Protein AF-0000000078876343 (afdb_homodimer)

Radius of gyration: 28.79 Å; Cα contacts (8 Å, |Δi|>4): 1450; chains: 2; bounding box: 61×88×73 Å

Structure (mmCIF, N/CA/C/O backbone):
data_AF-0000000078876343-model_v1
#
loop_
_entity.id
_entity.type
_entity.pdbx_description
1 polymer 'Acetylserotonin O-methyltransferase'
#
loop_
_atom_site.group_PDB
_atom_site.id
_atom_site.type_symbol
_atom_site.label_atom_id
_atom_site.label_alt_id
_atom_site.label_comp_id
_atom_site.label_asym_id
_atom_site.label_entity_id
_atom_site.label_seq_id
_atom_site.pdbx_PDB_ins_code
_atom_site.Cartn_x
_atom_site.Cartn_y
_atom_site.Cartn_z
_atom_site.occupancy
_atom_site.B_iso_or_equiv
_atom_site.auth_seq_id
_atom_site.auth_comp_id
_atom_site.auth_asym_id
_atom_site.auth_atom_id
_atom_site.pdbx_PDB_model_num
ATOM 1 N N . MET A 1 1 ? -30.656 -16.844 -43.656 1 28.83 1 MET A N 1
ATOM 2 C CA . MET A 1 1 ? -30.844 -16.453 -42.25 1 28.83 1 MET A CA 1
ATOM 3 C C . MET A 1 1 ? -29.562 -16.719 -41.438 1 28.83 1 MET A C 1
ATOM 5 O O . MET A 1 1 ? -29.266 -17.859 -41.125 1 28.83 1 MET A O 1
ATOM 9 N N . ASP A 1 2 ? -28.422 -16.031 -41.688 1 30.17 2 ASP A N 1
ATOM 10 C CA . ASP A 1 2 ? -26.984 -16.172 -41.438 1 30.17 2 ASP A CA 1
ATOM 11 C C . ASP A 1 2 ? -26.703 -16.047 -39.938 1 30.17 2 ASP A C 1
ATOM 13 O O . ASP A 1 2 ? -26.891 -14.977 -39.344 1 30.17 2 ASP A O 1
ATOM 17 N N . GLY A 1 3 ? -27.219 -17.047 -39.031 1 28.7 3 GLY A N 1
ATOM 18 C CA . GLY A 1 3 ? -27.141 -17.094 -37.562 1 28.7 3 GLY A CA 1
ATOM 19 C C . GLY A 1 3 ? -25.766 -16.812 -37.031 1 28.7 3 GLY A C 1
ATOM 20 O O . GLY A 1 3 ? -24.906 -17.703 -37.031 1 28.7 3 GLY A O 1
ATOM 21 N N . THR A 1 4 ? -25.25 -15.664 -37.281 1 34 4 THR A N 1
ATOM 22 C CA . THR A 1 4 ? -23.969 -15.203 -36.75 1 34 4 THR A CA 1
ATOM 23 C C . THR A 1 4 ? -23.891 -15.43 -35.219 1 34 4 THR A C 1
ATOM 25 O O . THR A 1 4 ? -24.562 -14.734 -34.469 1 34 4 THR A O 1
ATOM 28 N N . SER A 1 5 ? -23.938 -16.75 -34.75 1 33.38 5 SER A N 1
ATOM 29 C CA . SER A 1 5 ? -23.766 -17.125 -33.344 1 33.38 5 SER A CA 1
ATOM 30 C C . SER A 1 5 ? -22.625 -16.359 -32.719 1 33.38 5 SER A C 1
ATOM 32 O O . SER A 1 5 ? -21.484 -16.422 -33.188 1 33.38 5 SER A O 1
ATOM 34 N N . ILE A 1 6 ? -22.859 -15.18 -32.312 1 34.69 6 ILE A N 1
ATOM 35 C CA . ILE A 1 6 ? -21.938 -14.43 -31.453 1 34.69 6 ILE A CA 1
ATOM 36 C C . ILE A 1 6 ? -21.375 -15.344 -30.359 1 34.69 6 ILE A C 1
ATOM 38 O O . ILE A 1 6 ? -22.125 -15.828 -29.516 1 34.69 6 ILE A O 1
ATOM 42 N N . GLN A 1 7 ? -20.453 -16.297 -30.672 1 35.09 7 GLN A N 1
ATOM 43 C CA . GLN A 1 7 ? -19.719 -16.984 -29.625 1 35.09 7 GLN A CA 1
ATOM 44 C C . GLN A 1 7 ? -19.453 -16.062 -28.438 1 35.09 7 GLN A C 1
ATOM 46 O O . GLN A 1 7 ? -18.766 -15.055 -28.562 1 35.09 7 GLN A O 1
ATOM 51 N N . GLU A 1 8 ? -20.422 -15.773 -27.641 1 39.31 8 GLU A N 1
ATOM 52 C CA . GLU A 1 8 ? -20.25 -15.094 -26.359 1 39.31 8 GLU A CA 1
ATOM 53 C C . GLU A 1 8 ? -18.969 -15.547 -25.672 1 39.31 8 GLU A C 1
ATOM 55 O O . GLU A 1 8 ? -18.859 -16.703 -25.25 1 39.31 8 GLU A O 1
ATOM 60 N N . THR A 1 9 ? -17.734 -15.352 -26.188 1 38.19 9 THR A N 1
ATOM 61 C CA . THR A 1 9 ? -16.422 -15.586 -25.578 1 38.19 9 THR A CA 1
ATOM 62 C C . THR A 1 9 ? -16.484 -15.383 -24.062 1 38.19 9 THR A C 1
ATOM 64 O O . THR A 1 9 ? -16.781 -14.281 -23.594 1 38.19 9 THR A O 1
ATOM 67 N N . LYS A 1 10 ? -17.094 -16.188 -23.328 1 52.31 10 LYS A N 1
ATOM 68 C CA . LYS A 1 10 ? -17.203 -16.219 -21.875 1 52.31 10 LYS A CA 1
ATOM 69 C C . LYS A 1 10 ? -15.93 -15.703 -21.219 1 52.31 10 LYS A C 1
ATOM 71 O O . LYS A 1 10 ? -14.898 -16.391 -21.219 1 52.31 10 LYS A O 1
ATOM 76 N N . GLN A 1 11 ? -15.734 -14.461 -20.984 1 72.88 11 GLN A N 1
ATOM 77 C CA . GLN A 1 11 ? -14.617 -13.742 -20.391 1 72.88 11 GLN A CA 1
ATOM 78 C C . GLN A 1 11 ? -14.234 -14.336 -19.047 1 72.88 11 GLN A C 1
ATOM 80 O O . GLN A 1 11 ? -15.086 -14.531 -18.188 1 72.88 11 GLN A O 1
ATOM 85 N N . HIS A 1 12 ? -13.086 -15.023 -18.844 1 83.31 12 HIS A N 1
ATOM 86 C CA . HIS A 1 12 ? -12.539 -15.57 -17.609 1 83.31 12 HIS A CA 1
ATOM 87 C C . HIS A 1 12 ? -12.461 -14.508 -16.516 1 83.31 12 HIS A C 1
ATOM 89 O O . HIS A 1 12 ? -12.312 -13.32 -16.812 1 83.31 12 HIS A O 1
ATOM 95 N N . PRO A 1 13 ? -12.797 -14.969 -15.305 1 87.38 13 PRO A N 1
ATOM 96 C CA . PRO A 1 13 ? -12.641 -14.008 -14.211 1 87.38 13 PRO A CA 1
ATOM 97 C C . PRO A 1 13 ? -11.25 -13.383 -14.172 1 87.38 13 PRO A C 1
ATOM 99 O O . PRO A 1 13 ? -10.25 -14.062 -14.43 1 87.38 13 PRO A O 1
ATOM 102 N N . GLN A 1 14 ? -11.258 -12.102 -13.984 1 92.25 14 GLN A N 1
ATOM 103 C CA . GLN A 1 14 ? -10 -11.359 -13.945 1 92.25 14 GLN A CA 1
ATOM 104 C C . GLN A 1 14 ? -9.977 -10.391 -12.773 1 92.25 14 GLN A C 1
ATOM 106 O O . GLN A 1 14 ? -10.883 -9.562 -12.625 1 92.25 14 GLN A O 1
ATOM 111 N N . LEU A 1 15 ? -8.961 -10.539 -11.922 1 95.94 15 LEU A N 1
ATOM 112 C CA . LEU A 1 15 ? -8.773 -9.547 -10.875 1 95.94 15 LEU A CA 1
ATOM 113 C C . LEU A 1 15 ? -8.492 -8.172 -11.469 1 95.94 15 LEU A C 1
ATOM 115 O O . LEU A 1 15 ? -7.656 -8.039 -12.367 1 95.94 15 LEU A O 1
ATOM 119 N N . PRO A 1 16 ? -9.18 -7.133 -10.977 1 96.19 16 PRO A N 1
ATOM 120 C CA . PRO A 1 16 ? -8.875 -5.797 -11.5 1 96.19 16 PRO A CA 1
ATOM 121 C C . PRO A 1 16 ? -7.445 -5.363 -11.195 1 96.19 16 PRO A C 1
ATOM 123 O O . PRO A 1 16 ? -6.98 -5.496 -10.055 1 96.19 16 PRO A O 1
ATOM 126 N N . LYS A 1 17 ? -6.809 -4.836 -12.211 1 95.25 17 LYS A N 1
ATOM 127 C CA . LYS A 1 17 ? -5.406 -4.43 -12.117 1 95.25 17 LYS A CA 1
ATOM 128 C C . LYS A 1 17 ? -5.203 -3.406 -11.008 1 95.25 17 LYS A C 1
ATOM 130 O O . LYS A 1 17 ? -4.266 -3.523 -10.211 1 95.25 17 LYS A O 1
ATOM 135 N N . GLU A 1 18 ? -6.051 -2.385 -10.945 1 94.88 18 GLU A N 1
ATOM 136 C CA . GLU A 1 18 ? -5.934 -1.318 -9.953 1 94.88 18 GLU A CA 1
ATOM 137 C C . GLU A 1 18 ? -6.078 -1.862 -8.539 1 94.88 18 GLU A C 1
ATOM 139 O O . GLU A 1 18 ? -5.375 -1.425 -7.621 1 94.88 18 GLU A O 1
ATOM 144 N N . PHE A 1 19 ? -7.004 -2.822 -8.398 1 97.75 19 PHE A N 1
ATOM 145 C CA . PHE A 1 19 ? -7.168 -3.455 -7.094 1 97.75 19 PHE A CA 1
ATOM 146 C C . PHE A 1 19 ? -5.883 -4.16 -6.668 1 97.75 19 PHE A C 1
ATOM 148 O O . PHE A 1 19 ? -5.426 -3.998 -5.535 1 97.75 19 PHE A O 1
ATOM 155 N N . VAL A 1 20 ? -5.258 -4.906 -7.551 1 98.25 20 VAL A N 1
ATOM 156 C CA . VAL A 1 20 ? -4.078 -5.699 -7.238 1 98.25 20 VAL A CA 1
ATOM 157 C C . VAL A 1 20 ? -2.9 -4.773 -6.93 1 98.25 20 VAL A C 1
ATOM 159 O O . VAL A 1 20 ? -2.262 -4.898 -5.883 1 98.25 20 VAL A O 1
ATOM 162 N N . GLU A 1 21 ? -2.678 -3.797 -7.75 1 97.56 21 GLU A N 1
ATOM 163 C CA . GLU A 1 21 ? -1.469 -2.98 -7.684 1 97.56 21 GLU A CA 1
ATOM 164 C C . GLU A 1 21 ? -1.576 -1.925 -6.586 1 97.56 21 GLU A C 1
ATOM 166 O O . GLU A 1 21 ? -0.602 -1.652 -5.883 1 97.56 21 GLU A O 1
ATOM 171 N N . ARG A 1 22 ? -2.754 -1.357 -6.375 1 96.62 22 ARG A N 1
ATOM 172 C CA . ARG A 1 22 ? -2.869 -0.172 -5.531 1 96.62 22 ARG A CA 1
ATOM 173 C C . ARG A 1 22 ? -3.383 -0.535 -4.145 1 96.62 22 ARG A C 1
ATOM 175 O O . ARG A 1 22 ? -3.119 0.178 -3.172 1 96.62 22 ARG A O 1
ATOM 182 N N . VAL A 1 23 ? -4.172 -1.578 -4.07 1 98.5 23 VAL A N 1
ATOM 183 C CA . VAL A 1 23 ? -4.785 -1.906 -2.789 1 98.5 23 VAL A CA 1
ATOM 184 C C . VAL A 1 23 ? -4.117 -3.145 -2.197 1 98.5 23 VAL A C 1
ATOM 186 O O . VAL A 1 23 ? -3.406 -3.055 -1.193 1 98.5 23 VAL A O 1
ATOM 189 N N . PHE A 1 24 ? -4.141 -4.238 -2.906 1 98.75 24 PHE A N 1
ATOM 190 C CA . PHE A 1 24 ? -3.656 -5.496 -2.352 1 98.75 24 PHE A CA 1
ATOM 191 C C . PHE A 1 24 ? -2.146 -5.457 -2.15 1 98.75 24 PHE A C 1
ATOM 193 O O . PHE A 1 24 ? -1.647 -5.809 -1.078 1 98.75 24 PHE A O 1
ATOM 200 N N . LEU A 1 25 ? -1.401 -4.988 -3.139 1 98.38 25 LEU A N 1
ATOM 201 C CA . LEU A 1 25 ? 0.055 -4.969 -3.055 1 98.38 25 LEU A CA 1
ATOM 202 C C . LEU A 1 25 ? 0.556 -3.596 -2.627 1 98.38 25 LEU A C 1
ATOM 204 O O . LEU A 1 25 ? 1.76 -3.33 -2.66 1 98.38 25 LEU A O 1
ATOM 208 N N . GLY A 1 26 ? -0.357 -2.701 -2.197 1 98.31 26 GLY A N 1
ATOM 209 C CA . GLY A 1 26 ? 0.041 -1.364 -1.787 1 98.31 26 GLY A CA 1
ATOM 210 C C . GLY A 1 26 ? 1.12 -1.363 -0.721 1 98.31 26 GLY A C 1
ATOM 211 O O . GLY A 1 26 ? 2.037 -0.541 -0.759 1 98.31 26 GLY A O 1
ATOM 212 N N . PHE A 1 27 ? 1.052 -2.309 0.211 1 97.75 27 PHE A N 1
ATOM 213 C CA . PHE A 1 27 ? 2.018 -2.379 1.302 1 97.75 27 PHE A CA 1
ATOM 214 C C . PHE A 1 27 ? 3.424 -2.617 0.765 1 97.75 27 PHE A C 1
ATOM 216 O O . PHE A 1 27 ? 4.402 -2.119 1.327 1 97.75 27 PHE A O 1
ATOM 223 N N . ALA A 1 28 ? 3.555 -3.383 -0.277 1 97.25 28 ALA A N 1
ATOM 224 C CA . ALA A 1 28 ? 4.859 -3.686 -0.856 1 97.25 28 ALA A CA 1
ATOM 225 C C . ALA A 1 28 ? 5.465 -2.453 -1.522 1 97.25 28 ALA A C 1
ATOM 227 O O . ALA A 1 28 ? 6.68 -2.254 -1.488 1 97.25 28 ALA A O 1
ATOM 228 N N . SER A 1 29 ? 4.633 -1.617 -2.172 1 98.38 29 SER A N 1
ATOM 229 C CA . SER A 1 29 ? 5.102 -0.365 -2.754 1 98.38 29 SER A CA 1
ATOM 230 C C . SER A 1 29 ? 5.703 0.548 -1.688 1 98.38 29 SER A C 1
ATOM 232 O O . SER A 1 29 ? 6.766 1.139 -1.895 1 98.38 29 SER A O 1
ATOM 234 N N . THR A 1 30 ? 4.996 0.619 -0.59 1 98.62 30 THR A N 1
ATOM 235 C CA . THR A 1 30 ? 5.48 1.452 0.505 1 98.62 30 THR A CA 1
ATOM 236 C C . THR A 1 30 ? 6.797 0.913 1.054 1 98.62 30 THR A C 1
ATOM 238 O O . THR A 1 30 ? 7.719 1.681 1.336 1 98.62 30 THR A O 1
ATOM 241 N N . GLN A 1 31 ? 6.906 -0.402 1.185 1 97.12 31 GLN A N 1
ATOM 242 C CA . GLN A 1 31 ? 8.125 -1.005 1.708 1 97.12 31 GLN A CA 1
ATOM 243 C C . GLN A 1 31 ? 9.305 -0.765 0.769 1 97.12 31 GLN A C 1
ATOM 245 O O . GLN A 1 31 ? 10.438 -0.584 1.219 1 97.12 31 GLN A O 1
ATOM 250 N N . ALA A 1 32 ? 9.055 -0.784 -0.523 1 97.5 32 ALA A N 1
ATOM 251 C CA . ALA A 1 32 ? 10.109 -0.467 -1.484 1 97.5 32 ALA A CA 1
ATOM 252 C C . ALA A 1 32 ? 10.633 0.953 -1.277 1 97.5 32 ALA A C 1
ATOM 254 O O . ALA A 1 32 ? 11.844 1.183 -1.286 1 97.5 32 ALA A O 1
ATOM 255 N N . LEU A 1 33 ? 9.719 1.883 -1.087 1 98.81 33 LEU A N 1
ATOM 256 C CA . LEU A 1 33 ? 10.094 3.266 -0.813 1 98.81 33 LEU A CA 1
ATOM 257 C C . LEU A 1 33 ? 10.922 3.363 0.464 1 98.81 33 LEU A C 1
ATOM 259 O O . LEU A 1 33 ? 11.969 4.012 0.482 1 98.81 33 LEU A O 1
ATOM 263 N N . PHE A 1 34 ? 10.422 2.709 1.55 1 98.56 34 PHE A N 1
ATOM 264 C CA . PHE A 1 34 ? 11.109 2.756 2.836 1 98.56 34 PHE A CA 1
ATOM 265 C C . PHE A 1 34 ? 12.516 2.189 2.719 1 98.56 34 PHE A C 1
ATOM 267 O O . PHE A 1 34 ? 13.477 2.795 3.201 1 98.56 34 PHE A O 1
ATOM 274 N N . ALA A 1 35 ? 12.664 1.068 2.041 1 96.44 35 ALA A N 1
ATOM 275 C CA . ALA A 1 35 ? 13.977 0.445 1.861 1 96.44 35 ALA A CA 1
ATOM 276 C C . ALA A 1 35 ? 14.906 1.354 1.07 1 96.44 35 ALA A C 1
ATOM 278 O O . ALA A 1 35 ? 16.078 1.502 1.419 1 96.44 35 ALA A O 1
ATOM 279 N N . ALA A 1 36 ? 14.43 1.958 0.012 1 98 36 ALA A N 1
ATOM 280 C CA . ALA A 1 36 ? 15.227 2.844 -0.829 1 98 36 ALA A CA 1
ATOM 281 C C . ALA A 1 36 ? 15.742 4.039 -0.033 1 98 36 ALA A C 1
ATOM 283 O O . ALA A 1 36 ? 16.906 4.438 -0.175 1 98 36 ALA A O 1
ATOM 284 N N . CYS A 1 37 ? 14.859 4.621 0.75 1 98.31 37 CYS A N 1
ATOM 285 C CA . CYS A 1 37 ? 15.25 5.754 1.575 1 98.31 37 CYS A CA 1
ATOM 286 C C . CYS A 1 37 ? 16.281 5.332 2.627 1 98.31 37 CYS A C 1
ATOM 288 O O . CYS A 1 37 ? 17.25 6.039 2.863 1 98.31 37 CYS A O 1
ATOM 290 N N . LYS A 1 38 ? 16.016 4.211 3.258 1 96.69 38 LYS A N 1
ATOM 291 C CA . LYS A 1 38 ? 16.938 3.705 4.277 1 96.69 38 LYS A CA 1
ATOM 292 C C . LYS A 1 38 ? 18.312 3.436 3.689 1 96.69 38 LYS A C 1
ATOM 294 O O . LYS A 1 38 ? 19.328 3.701 4.336 1 96.69 38 LYS A O 1
ATOM 299 N N . LEU A 1 39 ? 18.375 2.949 2.486 1 94.81 39 LEU A N 1
ATOM 300 C CA . LEU A 1 39 ? 19.625 2.623 1.819 1 94.81 39 LEU A CA 1
ATOM 301 C C . LEU A 1 39 ? 20.234 3.857 1.153 1 94.81 39 LEU A C 1
ATOM 303 O O . LEU A 1 39 ? 21.312 3.787 0.564 1 94.81 39 LEU A O 1
ATOM 307 N N . LYS A 1 40 ? 19.516 4.977 1.102 1 96.44 40 LYS A N 1
ATOM 308 C CA . LYS A 1 40 ? 19.953 6.254 0.549 1 96.44 40 LYS A CA 1
ATOM 309 C C . LYS A 1 40 ? 20.156 6.16 -0.96 1 96.44 40 LYS A C 1
ATOM 311 O O . LYS A 1 40 ? 21.125 6.703 -1.496 1 96.44 40 LYS A O 1
ATOM 316 N N . ILE A 1 41 ? 19.25 5.422 -1.567 1 97.44 41 ILE A N 1
ATOM 317 C CA . ILE A 1 41 ? 19.328 5.23 -3.012 1 97.44 41 ILE A CA 1
ATOM 318 C C . ILE A 1 41 ? 19.172 6.574 -3.719 1 97.44 41 ILE A C 1
ATOM 320 O O . ILE A 1 41 ? 19.969 6.922 -4.59 1 97.44 41 ILE A O 1
ATOM 324 N N . PHE A 1 42 ? 18.203 7.391 -3.359 1 98.62 42 PHE A N 1
ATOM 325 C CA . PHE A 1 42 ? 17.906 8.656 -4.027 1 98.62 42 PHE A CA 1
ATOM 326 C C . PHE A 1 42 ? 19.031 9.656 -3.811 1 98.62 42 PHE A C 1
ATOM 328 O O . PHE A 1 42 ? 19.375 10.422 -4.715 1 98.62 42 PHE A O 1
ATOM 335 N N . ASP A 1 43 ? 19.625 9.633 -2.607 1 98 43 ASP A N 1
ATOM 336 C CA . ASP A 1 43 ? 20.781 10.492 -2.332 1 98 43 ASP A CA 1
ATOM 337 C C . ASP A 1 43 ? 21.938 10.164 -3.256 1 98 43 ASP A C 1
ATOM 339 O O . ASP A 1 43 ? 22.578 11.062 -3.809 1 98 43 ASP A O 1
ATOM 343 N N . SER A 1 44 ? 22.172 8.875 -3.395 1 97.06 44 SER A N 1
ATOM 344 C CA . SER A 1 44 ? 23.297 8.414 -4.207 1 97.06 44 SER A CA 1
ATOM 345 C C . SER A 1 44 ? 23.094 8.766 -5.68 1 97.06 44 SER A C 1
ATOM 347 O O . SER A 1 44 ? 24.047 9.141 -6.371 1 97.06 44 SER A O 1
ATOM 349 N N . LEU A 1 45 ? 21.891 8.695 -6.148 1 98 45 LEU A N 1
ATOM 350 C CA . LEU A 1 45 ? 21.594 8.93 -7.555 1 98 45 LEU A CA 1
ATOM 351 C C . LEU A 1 45 ? 21.453 10.422 -7.84 1 98 45 LEU A C 1
ATOM 353 O O . LEU A 1 45 ? 21.453 10.844 -9 1 98 45 LEU A O 1
ATOM 357 N N . HIS A 1 46 ? 21.203 11.242 -6.785 1 97.31 46 HIS A N 1
ATOM 358 C CA . HIS A 1 46 ? 21.141 12.695 -6.926 1 97.31 46 HIS A CA 1
ATOM 359 C C . HIS A 1 46 ? 22.453 13.25 -7.469 1 97.31 46 HIS A C 1
ATOM 361 O O . HIS A 1 46 ? 22.453 14.25 -8.188 1 97.31 46 HIS A O 1
ATOM 367 N N . GLU A 1 47 ? 23.547 12.664 -7.113 1 92.75 47 GLU A N 1
ATOM 368 C CA . GLU A 1 47 ? 24.859 13.102 -7.551 1 92.75 47 GLU A CA 1
ATOM 369 C C . GLU A 1 47 ? 25.062 12.859 -9.047 1 92.75 47 GLU A C 1
ATOM 371 O O . GLU A 1 47 ? 25.484 13.766 -9.773 1 92.75 47 GLU A O 1
ATOM 376 N N . GLN A 1 48 ? 24.75 11.703 -9.438 1 94.94 48 GLN A N 1
ATOM 377 C CA . GLN A 1 48 ? 24.828 11.312 -10.844 1 94.94 48 GLN A CA 1
ATOM 378 C C . GLN A 1 48 ? 24.094 10.008 -11.102 1 94.94 48 GLN A C 1
ATOM 380 O O . GLN A 1 48 ? 23.984 9.156 -10.211 1 94.94 48 GLN A O 1
ATOM 385 N N . PRO A 1 49 ? 23.516 9.93 -12.297 1 97.19 49 PRO A N 1
ATOM 386 C CA . PRO A 1 49 ? 23 8.609 -12.672 1 97.19 49 PRO A CA 1
ATOM 387 C C . PRO A 1 49 ? 24.047 7.5 -12.508 1 97.19 49 PRO A C 1
ATOM 389 O O . PRO A 1 49 ? 25.25 7.758 -12.602 1 97.19 49 PRO A O 1
ATOM 392 N N . ASN A 1 50 ? 23.594 6.285 -12.219 1 97.69 50 ASN A N 1
ATOM 393 C CA . ASN A 1 50 ? 24.516 5.176 -11.992 1 97.69 50 ASN A CA 1
ATOM 394 C C . ASN A 1 50 ? 23.891 3.84 -12.383 1 97.69 50 ASN A C 1
ATOM 396 O O . ASN A 1 50 ? 22.656 3.734 -12.5 1 97.69 50 ASN A O 1
ATOM 400 N N . SER A 1 51 ? 24.766 2.893 -12.695 1 97.38 51 SER A N 1
ATOM 401 C CA . SER A 1 51 ? 24.312 1.519 -12.883 1 97.38 51 SER A CA 1
ATOM 402 C C . SER A 1 51 ? 24.078 0.83 -11.547 1 97.38 51 SER A C 1
ATOM 404 O O . SER A 1 51 ? 24.469 1.341 -10.5 1 97.38 51 SER A O 1
ATOM 406 N N . ALA A 1 52 ? 23.391 -0.291 -11.594 1 95.5 52 ALA A N 1
ATOM 407 C CA . ALA A 1 52 ? 23.203 -1.061 -10.367 1 95.5 52 ALA A CA 1
ATOM 408 C C . ALA A 1 52 ? 24.547 -1.426 -9.75 1 95.5 52 ALA A C 1
ATOM 410 O O . ALA A 1 52 ? 24.734 -1.306 -8.539 1 95.5 52 ALA A O 1
ATOM 411 N N . SER A 1 53 ? 25.484 -1.885 -10.547 1 94.44 53 SER A N 1
ATOM 412 C CA . SER A 1 53 ? 26.797 -2.25 -10.062 1 94.44 53 SER A CA 1
ATOM 413 C C . SER A 1 53 ? 27.531 -1.039 -9.492 1 94.44 53 SER A C 1
ATOM 415 O O . SER A 1 53 ? 28.219 -1.143 -8.477 1 94.44 53 SER A O 1
ATOM 417 N N . GLY A 1 54 ? 27.453 0.088 -10.219 1 94.31 54 GLY A N 1
ATOM 418 C CA . GLY A 1 54 ? 28.047 1.31 -9.711 1 94.31 54 GLY A CA 1
ATOM 419 C C . GLY A 1 54 ? 27.469 1.757 -8.383 1 94.31 54 GLY A C 1
ATOM 420 O O . GLY A 1 54 ? 28.219 2.182 -7.492 1 94.31 54 GLY A O 1
ATOM 421 N N . LEU A 1 55 ? 26.172 1.697 -8.227 1 94.5 55 LEU A N 1
ATOM 422 C CA . LEU A 1 55 ? 25.5 2.055 -6.984 1 94.5 55 LEU A CA 1
ATOM 423 C C . LEU A 1 55 ? 25.938 1.124 -5.852 1 94.5 55 LEU A C 1
ATOM 425 O O . LEU A 1 55 ? 26.094 1.562 -4.711 1 94.5 55 LEU A O 1
ATOM 429 N N . ARG A 1 56 ? 25.984 -0.145 -6.191 1 92.5 56 ARG A N 1
ATOM 430 C CA . ARG A 1 56 ? 26.422 -1.119 -5.195 1 92.5 56 ARG A CA 1
ATOM 431 C C . ARG A 1 56 ? 27.781 -0.73 -4.609 1 92.5 56 ARG A C 1
ATOM 433 O O . ARG A 1 56 ? 27.984 -0.823 -3.396 1 92.5 56 ARG A O 1
ATOM 440 N N . GLU A 1 57 ? 28.703 -0.368 -5.379 1 90.88 57 GLU A N 1
ATOM 441 C CA . GLU A 1 57 ? 30.031 0.024 -4.941 1 90.88 57 GLU A CA 1
ATOM 442 C C . GLU A 1 57 ? 29.984 1.26 -4.047 1 90.88 57 GLU A C 1
ATOM 444 O O . GLU A 1 57 ? 30.719 1.354 -3.066 1 90.88 57 GLU A O 1
ATOM 449 N N . LYS A 1 58 ? 29.125 2.129 -4.383 1 90 58 LYS A N 1
ATOM 450 C CA . LYS A 1 58 ? 29 3.381 -3.645 1 90 58 LYS A CA 1
ATOM 451 C C . LYS A 1 58 ? 28.359 3.148 -2.277 1 90 58 LYS A C 1
ATOM 453 O O . LYS A 1 58 ? 28.75 3.773 -1.29 1 90 58 LYS A O 1
ATOM 458 N N . LEU A 1 59 ? 27.188 2.375 -2.123 1 84.94 59 LEU A N 1
ATOM 459 C CA . LEU A 1 59 ? 26.438 2.141 -0.901 1 84.94 59 LEU A CA 1
ATOM 460 C C . LEU A 1 59 ? 27.156 1.162 0.015 1 84.94 59 LEU A C 1
ATOM 462 O O . LEU A 1 59 ? 26.938 1.154 1.227 1 84.94 59 LEU A O 1
ATOM 466 N N . SER A 1 60 ? 27.922 0.385 -0.3 1 74.19 60 SER A N 1
ATOM 467 C CA . SER A 1 60 ? 28.734 -0.593 0.414 1 74.19 60 SER A CA 1
ATOM 468 C C . SER A 1 60 ? 28.797 -1.921 -0.335 1 74.19 60 SER A C 1
ATOM 470 O O . SER A 1 60 ? 27.859 -2.262 -1.07 1 74.19 60 SER A O 1
ATOM 472 N N . THR A 1 61 ? 29.844 -2.588 -0.134 1 62.41 61 THR A N 1
ATOM 473 C CA . THR A 1 61 ? 30.281 -3.773 -0.868 1 62.41 61 THR A CA 1
ATOM 474 C C . THR A 1 61 ? 29.406 -4.977 -0.507 1 62.41 61 THR A C 1
ATOM 476 O O . THR A 1 61 ? 29.344 -5.953 -1.256 1 62.41 61 THR A O 1
ATOM 479 N N . ASP A 1 62 ? 28.562 -4.867 0.471 1 70.56 62 ASP A N 1
ATOM 480 C CA . ASP A 1 62 ? 27.891 -6.098 0.887 1 70.56 62 ASP A CA 1
ATOM 481 C C . ASP A 1 62 ? 26.516 -6.211 0.255 1 70.56 62 ASP A C 1
ATOM 483 O O . ASP A 1 62 ? 25.828 -7.227 0.421 1 70.56 62 ASP A O 1
ATOM 487 N N . THR A 1 63 ? 26.297 -5.336 -0.655 1 76.69 63 THR A N 1
ATOM 488 C CA . THR A 1 63 ? 24.984 -5.402 -1.266 1 76.69 63 THR A CA 1
ATOM 489 C C . THR A 1 63 ? 24.969 -6.402 -2.418 1 76.69 63 THR A C 1
ATOM 491 O O . THR A 1 63 ? 25.875 -6.426 -3.238 1 76.69 63 THR A O 1
ATOM 494 N N . HIS A 1 64 ? 24.031 -7.27 -2.334 1 83.94 64 HIS A N 1
ATOM 495 C CA . HIS A 1 64 ? 23.859 -8.211 -3.434 1 83.94 64 HIS A CA 1
ATOM 496 C C . HIS A 1 64 ? 23.328 -7.516 -4.68 1 83.94 64 HIS A C 1
ATOM 498 O O . HIS A 1 64 ? 22.312 -6.812 -4.617 1 83.94 64 HIS A O 1
ATOM 504 N N . LEU A 1 65 ? 24.016 -7.75 -5.727 1 89.12 65 LEU A N 1
ATOM 505 C CA . LEU A 1 65 ? 23.703 -7.043 -6.961 1 89.12 65 LEU A CA 1
ATOM 506 C C . LEU A 1 65 ? 22.281 -7.359 -7.43 1 89.12 65 LEU A C 1
ATOM 508 O O . LEU A 1 65 ? 21.562 -6.469 -7.871 1 89.12 65 LEU A O 1
ATOM 512 N N . MET A 1 66 ? 21.875 -8.594 -7.312 1 88 66 MET A N 1
ATOM 513 C CA . MET A 1 66 ? 20.562 -8.992 -7.785 1 88 66 MET A CA 1
ATOM 514 C C . MET A 1 66 ? 19.453 -8.305 -6.977 1 88 66 MET A C 1
ATOM 516 O O . MET A 1 66 ? 18.5 -7.773 -7.547 1 88 66 MET A O 1
ATOM 520 N N . GLY A 1 67 ? 19.609 -8.367 -5.664 1 89.19 67 GLY A N 1
ATOM 521 C CA . GLY A 1 67 ? 18.625 -7.711 -4.809 1 89.19 67 GLY A CA 1
ATOM 522 C C . GLY A 1 67 ? 18.531 -6.219 -5.047 1 89.19 67 GLY A C 1
ATOM 523 O O . GLY A 1 67 ? 17.438 -5.66 -5.086 1 89.19 67 GLY A O 1
ATOM 524 N N . LEU A 1 68 ? 19.688 -5.57 -5.203 1 92.88 68 LEU A N 1
ATOM 525 C CA . LEU A 1 68 ? 19.703 -4.141 -5.48 1 92.88 68 LEU A CA 1
ATOM 526 C C . LEU A 1 68 ? 19.031 -3.834 -6.816 1 92.88 68 LEU A C 1
ATOM 528 O O . LEU A 1 68 ? 18.25 -2.887 -6.922 1 92.88 68 LEU A O 1
ATOM 532 N N . THR A 1 69 ? 19.312 -4.645 -7.82 1 93.75 69 THR A N 1
ATOM 533 C CA . THR A 1 69 ? 18.734 -4.445 -9.148 1 93.75 69 THR A CA 1
ATOM 534 C C . THR A 1 69 ? 17.219 -4.59 -9.102 1 93.75 69 THR A C 1
ATOM 536 O O . THR A 1 69 ? 16.5 -3.814 -9.734 1 93.75 69 THR A O 1
ATOM 539 N N . MET A 1 70 ? 16.734 -5.57 -8.383 1 93.19 70 MET A N 1
ATOM 540 C CA . MET A 1 70 ? 15.305 -5.773 -8.25 1 93.19 70 MET A CA 1
ATOM 541 C C . MET A 1 70 ? 14.641 -4.566 -7.594 1 93.19 70 MET A C 1
ATOM 543 O O . MET A 1 70 ? 13.562 -4.145 -8.016 1 93.19 70 MET A O 1
ATOM 547 N N . LEU A 1 71 ? 15.281 -4.039 -6.539 1 95 71 LEU A N 1
ATOM 548 C CA . LEU A 1 71 ? 14.75 -2.838 -5.902 1 95 71 LEU A CA 1
ATOM 549 C C . LEU A 1 71 ? 14.719 -1.675 -6.891 1 95 71 LEU A C 1
ATOM 551 O O . LEU A 1 71 ? 13.703 -0.978 -6.996 1 95 71 LEU A O 1
ATOM 555 N N . LEU A 1 72 ? 15.82 -1.482 -7.609 1 97.38 72 LEU A N 1
ATOM 556 C CA . LEU A 1 72 ? 15.906 -0.378 -8.555 1 97.38 72 LEU A CA 1
ATOM 557 C C . LEU A 1 72 ? 14.836 -0.505 -9.641 1 97.38 72 LEU A C 1
ATOM 559 O O . LEU A 1 72 ? 14.164 0.474 -9.969 1 97.38 72 LEU A O 1
ATOM 563 N N . ASP A 1 73 ? 14.648 -1.699 -10.172 1 97.31 73 ASP A N 1
ATOM 564 C CA . ASP A 1 73 ? 13.625 -1.938 -11.188 1 97.31 73 ASP A CA 1
ATOM 565 C C . ASP A 1 73 ? 12.227 -1.684 -10.625 1 97.31 73 ASP A C 1
ATOM 567 O O . ASP A 1 73 ? 11.352 -1.178 -11.336 1 97.31 73 ASP A O 1
ATOM 571 N N . THR A 1 74 ? 12.008 -2.076 -9.391 1 97.31 74 THR A N 1
ATOM 572 C CA . THR A 1 74 ? 10.742 -1.809 -8.719 1 97.31 74 THR A CA 1
ATOM 573 C C . THR A 1 74 ? 10.492 -0.307 -8.609 1 97.31 74 THR A C 1
ATOM 575 O O . THR A 1 74 ? 9.391 0.169 -8.906 1 97.31 74 THR A O 1
ATOM 578 N N . LEU A 1 75 ? 11.531 0.455 -8.25 1 98.56 75 LEU A N 1
ATOM 579 C CA . LEU A 1 75 ? 11.398 1.9 -8.094 1 98.56 75 LEU A CA 1
ATOM 580 C C . LEU A 1 75 ? 11.117 2.566 -9.438 1 98.56 75 LEU A C 1
ATOM 582 O O . LEU A 1 75 ? 10.406 3.574 -9.492 1 98.56 75 LEU A O 1
ATOM 586 N N . VAL A 1 76 ? 11.633 1.999 -10.547 1 98.5 76 VAL A N 1
ATOM 587 C CA . VAL A 1 76 ? 11.297 2.484 -11.883 1 98.5 76 VAL A CA 1
ATOM 588 C C . VAL A 1 76 ? 9.812 2.256 -12.148 1 98.5 76 VAL A C 1
ATOM 590 O O . VAL A 1 76 ? 9.109 3.156 -12.625 1 98.5 76 VAL A O 1
ATOM 593 N N . SER A 1 77 ? 9.344 1.06 -11.828 1 97.5 77 SER A N 1
ATOM 594 C CA . SER A 1 77 ? 7.941 0.721 -12.047 1 97.5 77 SER A CA 1
ATOM 595 C C . SER A 1 77 ? 7.02 1.62 -11.227 1 97.5 77 SER A C 1
ATOM 597 O O . SER A 1 77 ? 5.891 1.904 -11.641 1 97.5 77 SER A O 1
ATOM 599 N N . LEU A 1 78 ? 7.488 2.107 -10.086 1 98.12 78 LEU A N 1
ATOM 600 C CA . LEU A 1 78 ? 6.719 2.99 -9.211 1 98.12 78 LEU A CA 1
ATOM 601 C C . LEU A 1 78 ? 6.918 4.449 -9.609 1 98.12 78 LEU A C 1
ATOM 603 O O . LEU A 1 78 ? 6.453 5.355 -8.906 1 98.12 78 LEU A O 1
ATOM 607 N N . GLN A 1 79 ? 7.68 4.707 -10.641 1 97.94 79 GLN A N 1
ATOM 608 C CA . GLN A 1 79 ? 7.902 6.016 -11.25 1 97.94 79 GLN A CA 1
ATOM 609 C C . GLN A 1 79 ? 8.703 6.922 -10.32 1 97.94 79 GLN A C 1
ATOM 611 O O . GLN A 1 79 ? 8.484 8.133 -10.273 1 97.94 79 GLN A O 1
ATOM 616 N N . LEU A 1 80 ? 9.586 6.324 -9.555 1 98.62 80 LEU A N 1
ATOM 617 C CA . LEU A 1 80 ? 10.492 7.09 -8.703 1 98.62 80 LEU A CA 1
ATOM 618 C C . LEU A 1 80 ? 11.875 7.203 -9.328 1 98.62 80 LEU A C 1
ATOM 620 O O . LEU A 1 80 ? 12.609 8.148 -9.047 1 98.62 80 LEU A O 1
ATOM 624 N N . LEU A 1 81 ? 12.18 6.223 -10.18 1 98.69 81 LEU A N 1
ATOM 625 C CA . LEU A 1 81 ? 13.422 6.242 -10.945 1 98.69 81 LEU A CA 1
ATOM 626 C C . LEU A 1 81 ? 13.133 6.133 -12.438 1 98.69 81 LEU A C 1
ATOM 628 O O . LEU A 1 81 ? 12.039 5.734 -12.844 1 98.69 81 LEU A O 1
ATOM 632 N N . HIS A 1 82 ? 14.047 6.574 -13.195 1 98.12 82 HIS A N 1
ATOM 633 C CA . HIS A 1 82 ? 14.148 6.289 -14.617 1 98.12 82 HIS A CA 1
ATOM 634 C C . HIS A 1 82 ? 15.281 5.316 -14.914 1 98.12 82 HIS A C 1
ATOM 636 O O . HIS A 1 82 ? 16.328 5.375 -14.273 1 98.12 82 HIS A O 1
ATOM 642 N N . LYS A 1 83 ? 15.062 4.43 -15.805 1 98 83 LYS A N 1
ATOM 643 C CA . LYS A 1 83 ? 16.078 3.494 -16.266 1 98 83 LYS A CA 1
ATOM 644 C C . LYS A 1 83 ? 16.438 3.752 -17.734 1 98 83 LYS A C 1
ATOM 646 O O . LYS A 1 83 ? 15.578 3.682 -18.609 1 98 83 LYS A O 1
ATOM 651 N N . ASP A 1 84 ? 17.656 4.16 -18.031 1 97.5 84 ASP A N 1
ATOM 652 C CA . ASP A 1 84 ? 18.156 4.309 -19.406 1 97.5 84 ASP A CA 1
ATOM 653 C C . ASP A 1 84 ? 18.75 3 -19.906 1 97.5 84 ASP A C 1
ATOM 655 O O . ASP A 1 84 ? 19.859 2.617 -19.5 1 97.5 84 ASP A O 1
ATOM 659 N N . THR A 1 85 ? 18.062 2.369 -20.781 1 94.88 85 THR A N 1
ATOM 660 C CA . THR A 1 85 ? 18.484 1.075 -21.297 1 94.88 85 THR A CA 1
ATOM 661 C C . THR A 1 85 ? 19.266 1.242 -22.594 1 94.88 85 THR A C 1
ATOM 663 O O . THR A 1 85 ? 19.672 0.256 -23.203 1 94.88 85 THR A O 1
ATOM 666 N N . SER A 1 86 ? 19.406 2.477 -23.062 1 94.88 86 SER A N 1
ATOM 667 C 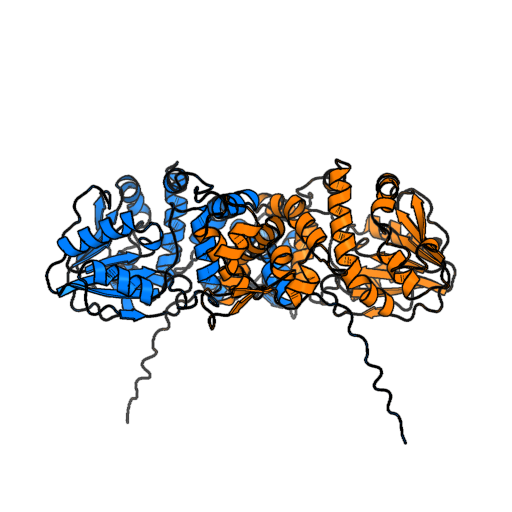CA . SER A 1 86 ? 20.109 2.732 -24.312 1 94.88 86 SER A CA 1
ATOM 668 C C . SER A 1 86 ? 21.625 2.668 -24.109 1 94.88 86 SER A C 1
ATOM 670 O O . SER A 1 86 ? 22.391 2.643 -25.078 1 94.88 86 SER A O 1
ATOM 672 N N . VAL A 1 87 ? 22.047 2.674 -22.891 1 92.94 87 VAL A N 1
ATOM 673 C CA . VAL A 1 87 ? 23.469 2.564 -22.562 1 92.94 87 VAL A CA 1
ATOM 674 C C . VAL A 1 87 ? 23.734 1.271 -21.797 1 92.94 87 VAL A C 1
ATOM 676 O O . VAL A 1 87 ? 22.844 0.771 -21.094 1 92.94 87 VAL A O 1
ATOM 679 N N . VAL A 1 88 ? 24.906 0.67 -21.953 1 91.81 88 VAL A N 1
ATOM 680 C CA . VAL A 1 88 ? 25.297 -0.557 -21.266 1 91.81 88 VAL A CA 1
ATOM 681 C C . VAL A 1 88 ? 26.5 -0.288 -20.359 1 91.81 88 VAL A C 1
ATOM 683 O O . VAL A 1 88 ? 27.531 0.205 -20.812 1 91.81 88 VAL A O 1
ATOM 686 N N . PRO A 1 89 ? 26.469 -0.509 -19.062 1 94.81 89 PRO A N 1
ATOM 687 C CA . PRO A 1 89 ? 25.281 -1.045 -18.375 1 94.81 89 PRO A CA 1
ATOM 688 C C . PRO A 1 89 ? 24.172 -0.013 -18.234 1 94.81 89 PRO A C 1
ATOM 690 O O . PRO A 1 89 ? 24.422 1.192 -18.281 1 94.81 89 PRO A O 1
ATOM 693 N N . ASN A 1 90 ? 22.906 -0.539 -18.016 1 96.5 90 ASN A N 1
ATOM 694 C CA . ASN A 1 90 ? 21.75 0.336 -17.781 1 96.5 90 ASN A CA 1
ATOM 695 C C . ASN A 1 90 ? 22.031 1.343 -16.672 1 96.5 90 ASN A C 1
ATOM 697 O O . ASN A 1 90 ? 22.688 1.012 -15.68 1 96.5 90 ASN A O 1
ATOM 701 N N . GLN A 1 91 ? 21.531 2.49 -16.844 1 98.06 91 GLN A N 1
ATOM 702 C CA . GLN A 1 91 ? 21.719 3.553 -15.859 1 98.06 91 GLN A CA 1
ATOM 703 C C . GLN A 1 91 ? 20.406 3.941 -15.203 1 98.06 91 GLN A C 1
ATOM 705 O O . GLN A 1 91 ? 19.375 4.023 -15.875 1 98.06 91 GLN A O 1
ATOM 710 N N . TYR A 1 92 ? 20.469 4.098 -13.953 1 98.38 92 TYR A N 1
ATOM 711 C CA . TYR A 1 92 ? 19.312 4.566 -13.195 1 98.38 92 TYR A CA 1
ATOM 712 C C . TYR A 1 92 ? 19.5 6.02 -12.773 1 98.38 92 TYR A C 1
ATOM 714 O O . TYR A 1 92 ? 20.609 6.453 -12.477 1 98.38 92 TYR A O 1
ATOM 722 N N . GLU A 1 93 ? 18.438 6.758 -12.719 1 98.62 93 GLU A N 1
ATOM 723 C CA . GLU A 1 93 ? 18.438 8.148 -12.258 1 98.62 93 GLU A CA 1
ATOM 724 C C . GLU A 1 93 ? 17.125 8.5 -11.555 1 98.62 93 GLU A C 1
ATOM 726 O O . GLU A 1 93 ? 16.078 7.91 -11.852 1 98.62 93 GLU A O 1
ATOM 731 N N . ASN A 1 94 ? 17.234 9.453 -10.625 1 98.69 94 ASN A N 1
ATOM 732 C CA . ASN A 1 94 ? 16.031 9.938 -9.969 1 98.69 94 ASN A CA 1
ATOM 733 C C . ASN A 1 94 ? 15.07 10.586 -10.961 1 98.69 94 ASN A C 1
ATOM 735 O O . ASN A 1 94 ? 15.5 11.281 -11.883 1 98.69 94 ASN A O 1
ATOM 739 N N . THR A 1 95 ? 13.758 10.328 -10.836 1 98.44 95 THR A N 1
ATOM 740 C CA . THR A 1 95 ? 12.812 11.234 -11.469 1 98.44 95 THR A CA 1
ATOM 741 C C . THR A 1 95 ? 12.914 12.633 -10.859 1 98.44 95 THR A C 1
ATOM 743 O O . THR A 1 95 ? 13.445 12.797 -9.758 1 98.44 95 THR A O 1
ATOM 746 N N . PRO A 1 96 ? 12.359 13.625 -11.523 1 97.5 96 PRO A N 1
ATOM 747 C CA . PRO A 1 96 ? 12.383 14.969 -10.953 1 97.5 96 PRO A CA 1
ATOM 748 C C . PRO A 1 96 ? 11.711 15.047 -9.586 1 97.5 96 PRO A C 1
ATOM 750 O O . PRO A 1 96 ? 12.227 15.688 -8.672 1 97.5 96 PRO A O 1
ATOM 753 N N . ALA A 1 97 ? 10.633 14.375 -9.414 1 97.44 97 ALA A N 1
ATOM 754 C CA . ALA A 1 97 ? 9.93 14.383 -8.133 1 97.44 97 ALA A CA 1
ATOM 755 C C . ALA A 1 97 ? 10.766 13.711 -7.047 1 97.44 97 ALA A C 1
ATOM 757 O O . ALA A 1 97 ? 10.852 14.219 -5.922 1 97.44 97 ALA A O 1
ATOM 758 N N . ALA A 1 98 ? 11.344 12.578 -7.398 1 98.56 98 ALA A N 1
ATOM 759 C CA . ALA A 1 98 ? 12.18 11.891 -6.422 1 98.56 98 ALA A CA 1
ATOM 760 C C . ALA A 1 98 ? 13.367 12.75 -6.016 1 98.56 98 ALA A C 1
ATOM 762 O O . ALA A 1 98 ? 13.734 12.797 -4.84 1 98.56 98 ALA A O 1
ATOM 763 N N . ASP A 1 99 ? 13.93 13.414 -6.973 1 98.06 99 ASP A N 1
ATOM 764 C CA . ASP A 1 99 ? 15.062 14.289 -6.699 1 98.06 99 ASP A CA 1
ATOM 765 C C . ASP A 1 99 ? 14.664 15.438 -5.785 1 98.06 99 ASP A C 1
ATOM 767 O O . ASP A 1 99 ? 15.453 15.875 -4.941 1 98.06 99 ASP A O 1
ATOM 771 N N . ARG A 1 100 ? 13.539 15.883 -5.934 1 97.38 100 ARG A N 1
ATOM 772 C CA . ARG A 1 100 ? 13.055 17.047 -5.18 1 97.38 100 ARG A CA 1
ATOM 773 C C . ARG A 1 100 ? 12.609 16.641 -3.779 1 97.38 100 ARG A C 1
ATOM 775 O O . ARG A 1 100 ? 12.867 17.344 -2.811 1 97.38 100 ARG A O 1
ATOM 782 N N . PHE A 1 101 ? 12 15.469 -3.598 1 98.5 101 PHE A N 1
ATOM 783 C CA . PHE A 1 101 ? 11.281 15.195 -2.357 1 98.5 101 PHE A CA 1
ATOM 784 C C . PHE A 1 101 ? 11.938 14.047 -1.598 1 98.5 101 PHE A C 1
ATOM 786 O O . PHE A 1 101 ? 11.68 13.852 -0.408 1 98.5 101 PHE A O 1
ATOM 793 N N . LEU A 1 102 ? 12.844 13.234 -2.291 1 98.81 102 LEU A N 1
ATOM 794 C CA . LEU A 1 102 ? 13.32 12.023 -1.629 1 98.81 102 LEU A CA 1
ATOM 795 C C . LEU A 1 102 ? 14.836 12.055 -1.464 1 98.81 102 LEU A C 1
ATOM 797 O O . LEU A 1 102 ? 15.453 11.039 -1.133 1 98.81 102 LEU A O 1
ATOM 801 N N . VAL A 1 103 ? 15.438 13.164 -1.769 1 98.56 103 VAL A N 1
ATOM 802 C CA . VAL A 1 103 ? 16.844 13.414 -1.46 1 98.56 103 VAL A CA 1
ATOM 803 C C . VAL A 1 103 ? 16.953 14.141 -0.125 1 98.56 103 VAL A C 1
ATOM 805 O O . VAL A 1 103 ? 16.297 15.172 0.083 1 98.56 103 VAL A O 1
ATOM 808 N N . THR A 1 104 ? 17.766 13.672 0.8 1 97.44 104 THR A N 1
ATOM 809 C CA . THR A 1 104 ? 17.797 14.117 2.188 1 97.44 104 THR A CA 1
ATOM 810 C C . THR A 1 104 ? 18.266 15.562 2.277 1 97.44 104 THR A C 1
ATOM 812 O O . THR A 1 104 ? 17.859 16.297 3.176 1 97.44 104 THR A O 1
ATOM 815 N N . THR A 1 105 ? 19.078 16.031 1.362 1 95.44 105 THR A N 1
ATOM 816 C CA . THR A 1 105 ? 19.672 17.359 1.434 1 95.44 105 THR A CA 1
ATOM 817 C C . THR A 1 105 ? 18.797 18.375 0.692 1 95.44 105 THR A C 1
ATOM 819 O O . THR A 1 105 ? 19.109 19.578 0.674 1 95.44 105 THR A O 1
ATOM 822 N N . SER A 1 106 ? 17.734 17.906 0.052 1 95.94 106 SER A N 1
ATOM 823 C CA . SER A 1 106 ? 16.844 18.812 -0.664 1 95.94 106 SER A CA 1
ATOM 824 C C . SER A 1 106 ? 16.125 19.75 0.298 1 95.94 106 SER A C 1
ATOM 826 O O . SER A 1 106 ? 15.75 19.344 1.4 1 95.94 106 SER A O 1
ATOM 828 N N . LYS A 1 107 ? 15.852 20.984 -0.104 1 91.81 107 LYS A N 1
ATOM 829 C CA . LYS A 1 107 ? 15.094 21.969 0.666 1 91.81 107 LYS A CA 1
ATOM 830 C C . LYS A 1 107 ? 13.656 21.484 0.895 1 91.81 107 LYS A C 1
ATOM 832 O O . LYS A 1 107 ? 13.016 21.891 1.862 1 91.81 107 LYS A O 1
ATOM 837 N N . HIS A 1 108 ? 13.195 20.672 0.06 1 95.31 108 HIS A N 1
ATOM 838 C CA . HIS A 1 108 ? 11.828 20.156 0.137 1 95.31 108 HIS A CA 1
ATOM 839 C C . HIS A 1 108 ? 11.805 18.656 0.379 1 95.31 108 HIS A C 1
ATOM 841 O O . HIS A 1 108 ? 10.945 17.953 -0.158 1 95.31 108 HIS A O 1
ATOM 847 N N . SER A 1 109 ? 12.789 18.203 1.102 1 97.88 109 SER A N 1
ATOM 848 C CA . SER A 1 109 ? 12.891 16.781 1.394 1 97.88 109 SER A CA 1
ATOM 849 C C . SER A 1 109 ? 11.688 16.297 2.193 1 97.88 109 SER A C 1
ATOM 851 O O . SER A 1 109 ? 11.305 16.906 3.189 1 97.88 109 SER A O 1
ATOM 853 N N . PHE A 1 110 ? 11.109 15.242 1.714 1 98.62 110 PHE A N 1
ATOM 854 C CA . PHE A 1 110 ? 9.992 14.562 2.357 1 98.62 110 PHE A CA 1
ATOM 855 C C . PHE A 1 110 ? 10.477 13.375 3.182 1 98.62 110 PHE A C 1
ATOM 857 O O . PHE A 1 110 ? 9.68 12.672 3.797 1 98.62 110 PHE A O 1
ATOM 864 N N . THR A 1 111 ? 11.82 13.156 3.312 1 98.62 111 THR A N 1
ATOM 865 C CA . THR A 1 111 ? 12.414 11.938 3.852 1 98.62 111 THR A CA 1
ATOM 866 C C . THR A 1 111 ? 12.203 11.852 5.363 1 98.62 111 THR A C 1
ATOM 868 O O . THR A 1 111 ? 12.117 10.758 5.922 1 98.62 111 THR A O 1
ATOM 871 N N . GLY A 1 112 ? 12.164 13.008 6.051 1 98.38 112 GLY A N 1
ATOM 872 C CA . GLY A 1 112 ? 11.828 12.969 7.469 1 98.38 112 GLY A CA 1
ATOM 873 C C . GLY A 1 112 ? 10.469 12.359 7.746 1 98.38 112 GLY A C 1
ATOM 874 O O . GLY A 1 112 ? 10.305 11.594 8.695 1 98.38 112 GLY A O 1
ATOM 875 N N . PHE A 1 113 ? 9.461 12.742 6.934 1 98.5 113 PHE A N 1
ATOM 876 C CA . PHE A 1 113 ? 8.117 12.195 7.09 1 98.5 113 PHE A CA 1
ATOM 877 C C . PHE A 1 113 ? 8.094 10.711 6.734 1 98.5 113 PHE A C 1
ATOM 879 O O . PHE A 1 113 ? 7.422 9.922 7.395 1 98.5 113 PHE A O 1
ATOM 886 N N . VAL A 1 114 ? 8.859 10.297 5.742 1 98.69 114 VAL A N 1
ATOM 887 C CA . VAL A 1 114 ? 9.008 8.891 5.395 1 98.69 114 VAL A CA 1
ATOM 888 C C . VAL A 1 114 ? 9.586 8.117 6.582 1 98.69 114 VAL A C 1
ATOM 890 O O . VAL A 1 114 ? 9.078 7.055 6.941 1 98.69 114 VAL A O 1
ATOM 893 N N . LYS A 1 115 ? 10.633 8.664 7.188 1 98.06 115 LYS A N 1
ATOM 894 C CA . LYS A 1 115 ? 11.266 8.023 8.336 1 98.06 115 LYS A CA 1
ATOM 895 C C . LYS A 1 115 ? 10.281 7.867 9.492 1 98.06 115 LYS A C 1
ATOM 897 O O . LYS A 1 115 ? 10.242 6.824 10.148 1 98.06 115 LYS A O 1
ATOM 902 N N . PHE A 1 116 ? 9.516 8.852 9.758 1 96.81 116 PHE A N 1
ATOM 903 C CA . PHE A 1 116 ? 8.5 8.812 10.812 1 96.81 116 PHE A CA 1
ATOM 904 C C . PHE A 1 116 ? 7.523 7.672 10.578 1 96.81 116 PHE A C 1
ATOM 906 O O . PHE A 1 116 ? 7.297 6.852 11.469 1 96.81 116 PHE A O 1
ATOM 913 N N . PHE A 1 117 ? 6.988 7.582 9.328 1 97 117 PHE A N 1
ATOM 914 C CA . PHE A 1 117 ? 6.023 6.531 9.016 1 97 117 PHE A CA 1
ATOM 915 C C . PHE A 1 117 ? 6.688 5.16 9.047 1 97 117 PHE A C 1
ATOM 917 O O . PHE A 1 117 ? 6.094 4.188 9.516 1 97 117 PHE A O 1
ATOM 924 N N . MET A 1 118 ? 7.891 5.102 8.562 1 96.94 118 MET A N 1
ATOM 925 C CA . MET A 1 118 ? 8.648 3.855 8.484 1 96.94 118 MET A CA 1
ATOM 926 C C . MET A 1 118 ? 8.914 3.297 9.883 1 96.94 118 MET A C 1
ATOM 928 O O . MET A 1 118 ? 8.82 2.086 10.094 1 96.94 118 MET A O 1
ATOM 932 N N . THR A 1 119 ? 9.18 4.141 10.867 1 94.19 119 THR A N 1
ATOM 933 C CA . THR A 1 119 ? 9.703 3.66 12.141 1 94.19 119 THR A CA 1
ATOM 934 C C . THR A 1 119 ? 8.617 3.686 13.211 1 94.19 119 THR A C 1
ATOM 936 O O . THR A 1 119 ? 8.656 2.9 14.164 1 94.19 119 THR A O 1
ATOM 939 N N . GLN A 1 120 ? 7.648 4.582 13.047 1 91.5 120 GLN A N 1
ATOM 940 C CA . GLN A 1 120 ? 6.754 4.77 14.188 1 91.5 120 GLN A CA 1
ATOM 941 C C . GLN A 1 120 ? 5.305 4.492 13.797 1 91.5 120 GLN A C 1
ATOM 943 O O . GLN A 1 120 ? 4.477 4.176 14.656 1 91.5 120 GLN A O 1
ATOM 948 N N . VAL A 1 121 ? 4.934 4.582 12.523 1 92.12 121 VAL A N 1
ATOM 949 C CA . VAL A 1 121 ? 3.533 4.457 12.141 1 92.12 121 VAL A CA 1
ATOM 950 C C . VAL A 1 121 ? 3.275 3.061 11.578 1 92.12 121 VAL A C 1
ATOM 952 O O . VAL A 1 121 ? 2.547 2.266 12.18 1 92.12 121 VAL A O 1
ATOM 955 N N . GLN A 1 122 ? 4.008 2.721 10.508 1 92.62 122 GLN A N 1
ATOM 956 C CA . GLN A 1 122 ? 3.73 1.491 9.773 1 92.62 122 GLN A CA 1
ATOM 957 C C . GLN A 1 122 ? 3.895 0.267 10.672 1 92.62 122 GLN A C 1
ATOM 959 O O . GLN A 1 122 ? 3.051 -0.63 10.664 1 92.62 122 GLN A O 1
ATOM 964 N N . PRO A 1 123 ? 4.941 0.188 11.562 1 88.88 123 PRO A N 1
ATOM 965 C CA . PRO A 1 123 ? 5.113 -1.006 12.391 1 88.88 123 PRO A CA 1
ATOM 966 C C . PRO A 1 123 ? 3.977 -1.192 13.398 1 88.88 123 PRO A C 1
ATOM 968 O O . PRO A 1 123 ? 3.742 -2.307 13.867 1 88.88 123 PRO A O 1
ATOM 971 N N . ARG A 1 124 ? 3.281 -0.176 13.617 1 84.19 124 ARG A N 1
ATOM 972 C CA . ARG A 1 124 ? 2.238 -0.239 14.641 1 84.19 124 ARG A CA 1
ATOM 973 C C . ARG A 1 124 ? 0.871 -0.483 14.008 1 84.19 124 ARG A C 1
ATOM 975 O O . ARG A 1 124 ? -0.086 -0.83 14.703 1 84.19 124 ARG A O 1
ATOM 982 N N . LEU A 1 125 ? 0.787 -0.254 12.75 1 88.12 125 LEU A N 1
ATOM 983 C CA . LEU A 1 125 ? -0.49 -0.438 12.07 1 88.12 125 LEU A CA 1
ATOM 984 C C . LEU A 1 125 ? -0.664 -1.887 11.625 1 88.12 125 LEU A C 1
ATOM 986 O O . LEU A 1 125 ? -0.688 -2.174 10.422 1 88.12 125 LEU A O 1
ATOM 990 N N . THR A 1 126 ? -0.841 -2.773 12.523 1 89.5 126 THR A N 1
ATOM 991 C CA . THR A 1 126 ? -1.185 -4.148 12.188 1 89.5 126 THR A CA 1
ATOM 992 C C . THR A 1 126 ? -2.684 -4.289 11.938 1 89.5 126 THR A C 1
ATOM 994 O O . THR A 1 126 ? -3.467 -3.426 12.344 1 89.5 126 THR A O 1
ATOM 997 N N . THR A 1 127 ? -3.037 -5.332 11.258 1 92.81 127 THR A N 1
ATOM 998 C CA . THR A 1 127 ? -4.453 -5.582 11.016 1 92.81 127 THR A CA 1
ATOM 999 C C . THR A 1 127 ? -5.211 -5.711 12.336 1 92.81 127 THR A C 1
ATOM 1001 O O . THR A 1 127 ? -6.297 -5.148 12.492 1 92.81 127 THR A O 1
ATOM 1004 N N . ASP A 1 128 ? -4.617 -6.371 13.297 1 90.88 128 ASP A N 1
ATOM 1005 C CA . ASP A 1 128 ? -5.262 -6.562 14.594 1 90.88 128 ASP A CA 1
ATOM 1006 C C . ASP A 1 128 ? -5.465 -5.227 15.305 1 90.88 128 ASP A C 1
ATOM 1008 O O . ASP A 1 128 ? -6.52 -4.988 15.898 1 90.88 128 ASP A O 1
ATOM 1012 N N . ASN A 1 129 ? -4.457 -4.367 15.234 1 87.31 129 ASN A N 1
ATOM 1013 C CA . ASN A 1 129 ? -4.57 -3.07 15.898 1 87.31 129 ASN A CA 1
ATOM 1014 C C . ASN A 1 129 ? -5.633 -2.197 15.234 1 87.31 129 ASN A C 1
ATOM 1016 O O . ASN A 1 129 ? -6.363 -1.476 15.914 1 87.31 129 ASN A O 1
ATOM 1020 N N . LEU A 1 130 ? -5.691 -2.217 13.906 1 89.69 130 LEU A N 1
ATOM 1021 C CA . LEU A 1 130 ? -6.695 -1.429 13.195 1 89.69 130 LEU A CA 1
ATOM 1022 C C . LEU A 1 130 ? -8.102 -1.942 13.5 1 89.69 130 LEU A C 1
ATOM 1024 O O . LEU A 1 130 ? -9.016 -1.151 13.734 1 89.69 130 LEU A O 1
ATOM 1028 N N . VAL A 1 131 ? -8.289 -3.264 13.523 1 90.5 131 VAL A N 1
ATOM 1029 C CA . VAL A 1 131 ? -9.586 -3.857 13.812 1 90.5 131 VAL A CA 1
ATOM 1030 C C . VAL A 1 131 ? -10.008 -3.508 15.242 1 90.5 131 VAL A C 1
ATOM 1032 O O . VAL A 1 131 ? -11.172 -3.186 15.492 1 90.5 131 VAL A O 1
ATOM 1035 N N . ARG A 1 132 ? -9.062 -3.531 16.156 1 87 132 ARG A N 1
ATOM 1036 C CA . ARG A 1 132 ? -9.359 -3.145 17.531 1 87 132 ARG A CA 1
ATOM 1037 C C . ARG A 1 132 ? -9.781 -1.683 17.609 1 87 132 ARG A C 1
ATOM 1039 O O . ARG A 1 132 ? -10.695 -1.336 18.359 1 87 132 ARG A O 1
ATOM 1046 N N . ALA A 1 133 ? -9.062 -0.847 16.891 1 85.12 133 ALA A N 1
ATOM 1047 C CA . ALA A 1 133 ? -9.406 0.573 16.875 1 85.12 133 ALA A CA 1
ATOM 1048 C C . ALA A 1 133 ? -10.805 0.793 16.328 1 85.12 133 ALA A C 1
ATOM 1050 O O . ALA A 1 133 ? -11.547 1.65 16.812 1 85.12 133 ALA A O 1
ATOM 1051 N N . ILE A 1 134 ? -11.18 0.048 15.328 1 86.62 134 ILE A N 1
ATOM 1052 C CA . ILE A 1 134 ? -12.484 0.165 14.688 1 86.62 134 ILE A CA 1
ATOM 1053 C C . ILE A 1 134 ? -13.57 -0.334 15.633 1 86.62 134 ILE A C 1
ATOM 1055 O O . ILE A 1 134 ? -14.648 0.257 15.719 1 86.62 134 ILE A O 1
ATOM 1059 N N . GLN A 1 135 ? -13.289 -1.322 16.453 1 83.62 135 GLN A N 1
ATOM 1060 C CA . GLN A 1 135 ? -14.297 -1.979 17.281 1 83.62 135 GLN A CA 1
ATOM 1061 C C . GLN A 1 135 ? -14.43 -1.303 18.641 1 83.62 135 GLN A C 1
ATOM 1063 O O . GLN A 1 135 ? -15.531 -1.209 19.188 1 83.62 135 GLN A O 1
ATOM 1068 N N . GLU A 1 136 ? -13.367 -0.911 19.391 1 73.25 136 GLU A N 1
ATOM 1069 C CA . GLU A 1 136 ? -13.398 -0.505 20.781 1 73.25 136 GLU A CA 1
ATOM 1070 C C . GLU A 1 136 ? -13.18 0.998 20.938 1 73.25 136 GLU A C 1
ATOM 1072 O O . GLU A 1 136 ? -13.258 1.537 22.031 1 73.25 136 GLU A O 1
ATOM 1077 N N . GLU A 1 137 ? -13.398 1.808 20.094 1 61.62 137 GLU A N 1
ATOM 1078 C CA . GLU A 1 137 ? -13.078 3.23 20.141 1 61.62 137 GLU A CA 1
ATOM 1079 C C . GLU A 1 137 ? -11.812 3.477 20.953 1 61.62 137 GLU A C 1
ATOM 1081 O O . GLU A 1 137 ? -11.648 4.539 21.562 1 61.62 137 GLU A O 1
ATOM 1086 N N . GLU A 1 138 ? -11.242 2.352 21.469 1 60.09 138 GLU A N 1
ATOM 1087 C CA . GLU A 1 138 ? -9.992 2.547 22.203 1 60.09 138 GLU A CA 1
ATOM 1088 C C . GLU A 1 138 ? -8.805 2.662 21.25 1 60.09 138 GLU A C 1
ATOM 1090 O O . GLU A 1 138 ? -8.727 1.932 20.25 1 60.09 138 GLU A O 1
ATOM 1095 N N . THR A 1 139 ? -8.156 3.814 21.359 1 60.16 139 THR A N 1
ATOM 1096 C CA . THR A 1 139 ? -6.973 3.99 20.516 1 60.16 139 THR A CA 1
ATOM 1097 C C . THR A 1 139 ? -5.988 2.844 20.734 1 60.16 139 THR A C 1
ATOM 1099 O O . THR A 1 139 ? -5.824 2.354 21.844 1 60.16 139 THR A O 1
ATOM 1102 N N . VAL A 1 140 ? -5.781 1.956 19.734 1 55.78 140 VAL A N 1
ATOM 1103 C CA . VAL A 1 140 ? -4.926 0.773 19.734 1 55.78 140 VAL A CA 1
ATOM 1104 C C . VAL A 1 140 ? -3.613 1.085 20.453 1 55.78 140 VAL A C 1
ATOM 1106 O O . VAL A 1 140 ? -3.057 0.229 21.141 1 55.78 140 VAL A O 1
ATOM 1109 N N . ILE A 1 141 ? -3.123 2.273 20.219 1 57.38 141 ILE A N 1
ATOM 1110 C CA . ILE A 1 141 ? -1.773 2.518 20.719 1 57.38 141 ILE A CA 1
ATOM 1111 C C . ILE A 1 141 ? -1.841 3.207 22.078 1 57.38 141 ILE A C 1
ATOM 1113 O O . ILE A 1 141 ? -0.808 3.469 22.703 1 57.38 141 ILE A O 1
ATOM 1117 N N . GLY A 1 142 ? -2.951 3.109 22.734 1 57.47 142 GLY A N 1
ATOM 1118 C CA . GLY A 1 142 ? -3.059 3.812 24.016 1 57.47 142 GLY A CA 1
ATOM 1119 C C . GLY A 1 142 ? -3.031 5.32 23.859 1 57.47 142 GLY A C 1
ATOM 1120 O O . GLY A 1 142 ? -3.582 5.867 22.906 1 57.47 142 GLY A O 1
ATOM 1121 N N . GLU A 1 143 ? -2.307 5.902 24.797 1 63.75 143 GLU A N 1
ATOM 1122 C CA . GLU A 1 143 ? -2.098 7.348 24.797 1 63.75 143 GLU A CA 1
ATOM 1123 C C . GLU A 1 143 ? -1.056 7.746 23.75 1 63.75 143 GLU A C 1
ATOM 1125 O O . GLU A 1 143 ? 0.147 7.707 24.016 1 63.75 143 GLU A O 1
ATOM 1130 N N . THR A 1 144 ? -1.541 7.949 22.531 1 65.25 144 THR A N 1
ATOM 1131 C CA . THR A 1 144 ? -0.733 8.203 21.344 1 65.25 144 THR A CA 1
ATOM 1132 C C . THR A 1 144 ? 0.481 9.062 21.703 1 65.25 144 THR A C 1
ATOM 1134 O O . THR A 1 144 ? 1.615 8.695 21.391 1 65.25 144 THR A O 1
ATOM 1137 N N . TRP A 1 145 ? 0.198 10.125 22.359 1 70.31 145 TRP A N 1
ATOM 1138 C CA . TRP A 1 145 ? 1.274 11.078 22.594 1 70.31 145 TRP A CA 1
ATOM 1139 C C . TRP A 1 145 ? 2.271 10.531 23.609 1 70.31 145 TRP A C 1
ATOM 1141 O O . TRP A 1 145 ? 3.453 10.883 23.578 1 70.31 145 TRP A O 1
ATOM 1151 N N . LYS A 1 146 ? 1.785 9.609 24.406 1 74.06 146 LYS A N 1
ATOM 1152 C CA . LYS A 1 146 ? 2.709 8.938 25.312 1 74.06 146 LYS A CA 1
ATOM 1153 C C . LYS A 1 146 ? 3.664 8.023 24.562 1 74.06 146 LYS A C 1
ATOM 1155 O O . LYS A 1 146 ? 4.84 7.91 24.922 1 74.06 146 LYS A O 1
ATOM 1160 N N . VAL A 1 147 ? 3.135 7.586 23.5 1 75.5 147 VAL A N 1
ATOM 1161 C CA . VAL A 1 147 ? 3.941 6.664 22.719 1 75.5 147 VAL A CA 1
ATOM 1162 C C . VAL A 1 147 ? 4.863 7.449 21.781 1 75.5 147 VAL A C 1
ATOM 1164 O O . VAL A 1 147 ? 6.039 7.109 21.641 1 75.5 147 VAL A O 1
ATOM 1167 N N . LEU A 1 148 ? 4.387 8.516 21.234 1 83.38 148 LEU A N 1
ATOM 1168 C CA . LEU A 1 148 ? 5.16 9.289 20.266 1 83.38 148 LEU A CA 1
ATOM 1169 C C . LEU A 1 148 ? 6.188 10.164 20.969 1 83.38 148 LEU A C 1
ATOM 1171 O O . LEU A 1 148 ? 7.168 10.594 20.359 1 83.38 148 LEU A O 1
ATOM 1175 N N . TYR A 1 149 ? 5.977 10.398 22.328 1 86.5 149 TYR A N 1
ATOM 1176 C CA . TYR A 1 149 ? 6.871 11.273 23.078 1 86.5 149 TYR A CA 1
ATOM 1177 C C . TYR A 1 149 ? 7.559 10.508 24.203 1 86.5 149 TYR A C 1
ATOM 1179 O O . TYR A 1 149 ? 7.84 11.07 25.266 1 86.5 149 TYR A O 1
ATOM 1187 N N . GLN A 1 150 ? 7.816 9.227 23.984 1 86.31 150 GLN A N 1
ATOM 1188 C CA . GLN A 1 150 ? 8.406 8.383 25.016 1 86.31 150 GLN A CA 1
ATOM 1189 C C . GLN A 1 150 ? 9.859 8.758 25.281 1 86.31 150 GLN A C 1
ATOM 1191 O O . GLN A 1 150 ? 10.305 8.781 26.422 1 86.31 150 GLN A O 1
ATOM 1196 N N . THR A 1 151 ? 10.617 9.023 24.25 1 90.62 151 THR A N 1
ATOM 1197 C CA . THR A 1 151 ? 12.023 9.414 24.344 1 90.62 151 THR A CA 1
ATOM 1198 C C . THR A 1 151 ? 12.281 10.695 23.562 1 90.62 151 THR A C 1
ATOM 1200 O O . THR A 1 151 ? 11.453 11.102 22.734 1 90.62 151 THR A O 1
ATOM 1203 N N . LYS A 1 152 ? 13.367 11.297 23.906 1 93.06 152 LYS A N 1
ATOM 1204 C CA . LYS A 1 152 ? 13.789 12.469 23.141 1 93.06 152 LYS A CA 1
ATOM 1205 C C . LYS A 1 152 ? 13.938 12.148 21.656 1 93.06 152 LYS A C 1
ATOM 1207 O O . LYS A 1 152 ? 13.586 12.953 20.797 1 93.06 152 LYS A O 1
ATOM 1212 N N . GLU A 1 153 ? 14.406 10.93 21.406 1 93.44 153 GLU A N 1
ATOM 1213 C CA . GLU A 1 153 ? 14.578 10.492 20.016 1 93.44 153 GLU A CA 1
ATOM 1214 C C . GLU A 1 153 ? 13.234 10.352 19.312 1 93.44 153 GLU A C 1
ATOM 1216 O O . GLU A 1 153 ? 13.102 10.703 18.141 1 93.44 153 GLU A O 1
ATOM 1221 N N . ASP A 1 154 ? 12.266 9.875 20.016 1 92.75 154 ASP A N 1
ATOM 1222 C CA . ASP A 1 154 ? 10.93 9.75 19.453 1 92.75 154 ASP A CA 1
ATOM 1223 C C . ASP A 1 154 ? 10.352 11.117 19.094 1 92.75 154 ASP A C 1
ATOM 1225 O O . ASP A 1 154 ? 9.766 11.281 18.016 1 92.75 154 ASP A O 1
ATOM 1229 N N . ILE A 1 155 ? 10.586 12.047 19.953 1 94.12 155 ILE A N 1
ATOM 1230 C CA . ILE A 1 155 ? 10.109 13.414 19.734 1 94.12 155 ILE A CA 1
ATOM 1231 C C . ILE A 1 155 ? 10.773 14 18.5 1 94.12 155 ILE A C 1
ATOM 1233 O O . ILE A 1 155 ? 10.102 14.586 17.641 1 94.12 155 ILE A O 1
ATOM 1237 N N . LEU A 1 156 ? 12.023 13.742 18.344 1 96.25 156 LEU A N 1
ATOM 1238 C CA . LEU A 1 156 ? 12.781 14.297 17.234 1 96.25 156 LEU A CA 1
ATOM 1239 C C . LEU A 1 156 ? 12.336 13.688 15.914 1 96.25 156 LEU A C 1
ATOM 1241 O O . LEU A 1 156 ? 12.18 14.398 14.922 1 96.25 156 LEU A O 1
ATOM 1245 N N . VAL A 1 157 ? 12.086 12.352 15.898 1 95.69 157 VAL A N 1
ATOM 1246 C CA . VAL A 1 157 ? 11.656 11.672 14.68 1 95.69 157 VAL A CA 1
ATOM 1247 C C . VAL A 1 157 ? 10.289 12.211 14.25 1 95.69 157 VAL A C 1
ATOM 1249 O O . VAL A 1 157 ? 10.078 12.516 13.078 1 95.69 157 VAL A O 1
ATOM 1252 N N . PHE A 1 158 ? 9.438 12.375 15.219 1 95.31 158 PHE A N 1
ATOM 1253 C CA . PHE A 1 158 ? 8.102 12.883 14.945 1 95.31 158 PHE A CA 1
ATOM 1254 C C . PHE A 1 158 ? 8.164 14.297 14.375 1 95.31 158 PHE A C 1
ATOM 1256 O O . PHE A 1 158 ? 7.609 14.562 13.305 1 95.31 158 PHE A O 1
ATOM 1263 N N . HIS A 1 159 ? 8.891 15.117 14.984 1 97.12 159 HIS A N 1
ATOM 1264 C CA . HIS A 1 159 ? 8.875 16.531 14.609 1 97.12 159 HIS A CA 1
ATOM 1265 C C . HIS A 1 159 ? 9.719 16.781 13.367 1 97.12 159 HIS A C 1
ATOM 1267 O O . HIS A 1 159 ? 9.438 17.688 12.594 1 97.12 159 HIS A O 1
ATOM 1273 N N . GLU A 1 160 ? 10.75 15.945 13.148 1 97.38 160 GLU A N 1
ATOM 1274 C CA . GLU A 1 160 ? 11.453 16.031 11.867 1 97.38 160 GLU A CA 1
ATOM 1275 C C . GLU A 1 160 ? 10.523 15.695 10.703 1 97.38 160 GLU A C 1
ATOM 1277 O O . GLU A 1 160 ? 10.578 16.344 9.656 1 97.38 160 GLU A O 1
ATOM 1282 N N . GLY A 1 161 ? 9.719 14.68 10.906 1 97.88 161 GLY A N 1
ATOM 1283 C CA . GLY A 1 161 ? 8.742 14.328 9.891 1 97.88 161 GLY A CA 1
ATOM 1284 C C . GLY A 1 161 ? 7.805 15.469 9.531 1 97.88 161 GLY A C 1
ATOM 1285 O O . GLY A 1 161 ? 7.66 15.812 8.359 1 97.88 161 GLY A O 1
ATOM 1286 N N . PHE A 1 162 ? 7.266 16.094 10.508 1 97.19 162 PHE A N 1
ATOM 1287 C CA . PHE A 1 162 ? 6.297 17.156 10.258 1 97.19 162 PHE A CA 1
ATOM 1288 C C . PHE A 1 162 ? 6.992 18.438 9.797 1 97.19 162 PHE A C 1
ATOM 1290 O O . PHE A 1 162 ? 6.41 19.234 9.07 1 97.19 162 PHE A O 1
ATOM 1297 N N . ASP A 1 163 ? 8.266 18.625 10.273 1 97.81 163 ASP A N 1
ATOM 1298 C CA . ASP A 1 163 ? 9.055 19.734 9.75 1 97.81 163 ASP A CA 1
ATOM 1299 C C . ASP A 1 163 ? 9.219 19.625 8.234 1 97.81 163 ASP A C 1
ATOM 1301 O O . ASP A 1 163 ? 9.016 20.609 7.516 1 97.81 163 ASP A O 1
ATOM 1305 N N . HIS A 1 164 ? 9.562 18.438 7.773 1 97.94 164 HIS A N 1
ATOM 1306 C CA . HIS A 1 164 ? 9.719 18.188 6.344 1 97.94 164 HIS A CA 1
ATOM 1307 C C . HIS A 1 164 ? 8.406 18.391 5.602 1 97.94 164 HIS A C 1
ATOM 1309 O O . HIS A 1 164 ? 8.367 19.062 4.566 1 97.94 164 HIS A O 1
ATOM 1315 N N . LEU A 1 165 ? 7.359 17.875 6.113 1 98.06 165 LEU A N 1
ATOM 1316 C CA . LEU A 1 165 ? 6.059 18.016 5.469 1 98.06 165 LEU A CA 1
ATOM 1317 C C . LEU A 1 165 ? 5.656 19.484 5.387 1 98.06 165 LEU A C 1
ATOM 1319 O O . LEU A 1 165 ? 5.207 19.953 4.34 1 98.06 165 LEU A O 1
ATOM 1323 N N . MET A 1 166 ? 5.863 20.188 6.465 1 96.88 166 MET A N 1
ATOM 1324 C CA . MET A 1 166 ? 5.477 21.594 6.52 1 96.88 166 MET A CA 1
ATOM 1325 C C . MET A 1 166 ? 6.355 22.438 5.598 1 96.88 166 MET A C 1
ATOM 1327 O O . MET A 1 166 ? 5.891 23.422 5.023 1 96.88 166 MET A O 1
ATOM 1331 N N . SER A 1 167 ? 7.605 22.078 5.445 1 95.56 167 SER A N 1
ATOM 1332 C CA . SER A 1 167 ? 8.484 22.812 4.535 1 95.56 167 SER A CA 1
ATOM 1333 C C . SER A 1 167 ? 7.957 22.766 3.105 1 95.56 167 SER A C 1
ATOM 1335 O O . SER A 1 167 ? 8.242 23.656 2.305 1 95.56 167 SER A O 1
ATOM 1337 N N . ILE A 1 168 ? 7.164 21.781 2.832 1 96.94 168 ILE A N 1
ATOM 1338 C CA . ILE A 1 168 ? 6.598 21.625 1.497 1 96.94 168 ILE A CA 1
ATOM 1339 C C . ILE A 1 168 ? 5.25 22.344 1.424 1 96.94 168 ILE A C 1
ATOM 1341 O O . ILE A 1 168 ? 4.977 23.062 0.464 1 96.94 168 ILE A O 1
ATOM 1345 N N . GLU A 1 169 ? 4.48 22.281 2.479 1 96.94 169 GLU A N 1
ATOM 1346 C CA . GLU A 1 169 ? 3.072 22.641 2.334 1 96.94 169 GLU A CA 1
ATOM 1347 C C . GLU A 1 169 ? 2.797 24.031 2.904 1 96.94 169 GLU A C 1
ATOM 1349 O O . GLU A 1 169 ? 1.774 24.641 2.592 1 96.94 169 GLU A O 1
ATOM 1354 N N . ALA A 1 170 ? 3.654 24.594 3.717 1 96.44 170 ALA A N 1
ATOM 1355 C CA . ALA A 1 170 ? 3.414 25.844 4.43 1 96.44 170 ALA A CA 1
ATOM 1356 C C . ALA A 1 170 ? 3.145 26.984 3.453 1 96.44 170 ALA A C 1
ATOM 1358 O O . ALA A 1 170 ? 2.211 27.766 3.643 1 96.44 170 ALA A O 1
ATOM 1359 N N . PRO A 1 171 ? 3.926 27.094 2.375 1 94.69 171 PRO A N 1
ATOM 1360 C CA . PRO A 1 171 ? 3.67 28.203 1.461 1 94.69 171 PRO A CA 1
ATOM 1361 C C . PRO A 1 171 ? 2.252 28.188 0.894 1 94.69 171 PRO A C 1
ATOM 1363 O O . PRO A 1 171 ? 1.616 29.25 0.787 1 94.69 171 PRO A O 1
ATOM 1366 N N . THR A 1 172 ? 1.821 26.969 0.59 1 95.44 172 THR A N 1
ATOM 1367 C CA . THR A 1 172 ? 0.473 26.828 0.051 1 95.44 172 THR A CA 1
ATOM 1368 C C . THR A 1 172 ? -0.57 27.234 1.093 1 95.44 172 THR A C 1
ATOM 1370 O O . THR A 1 172 ? -1.526 27.938 0.783 1 95.44 172 THR A O 1
ATOM 1373 N N . LEU A 1 173 ? -0.391 26.859 2.273 1 96.81 173 LEU A N 1
ATOM 1374 C CA . LEU A 1 173 ? -1.317 27.172 3.357 1 96.81 173 LEU A CA 1
ATOM 1375 C C . LEU A 1 173 ? -1.315 28.672 3.662 1 96.81 173 LEU A C 1
ATOM 1377 O O . LEU A 1 173 ? -2.379 29.281 3.789 1 96.81 173 LEU A O 1
ATOM 1381 N N . LEU A 1 174 ? -0.148 29.281 3.713 1 96.81 174 LEU A N 1
ATOM 1382 C CA . LEU A 1 174 ? 0.03 30.672 4.137 1 96.81 174 LEU A CA 1
ATOM 1383 C C . LEU A 1 174 ? -0.432 31.625 3.047 1 96.81 174 LEU A C 1
ATOM 1385 O O . LEU A 1 174 ? -0.637 32.812 3.309 1 96.81 174 LEU A O 1
ATOM 1389 N N . SER A 1 175 ? -0.607 31.094 1.855 1 95.81 175 SER A N 1
ATOM 1390 C CA . SER A 1 175 ? -1.034 31.953 0.749 1 95.81 175 SER A CA 1
ATOM 1391 C C . SER A 1 175 ? -2.482 31.656 0.361 1 95.81 175 SER A C 1
ATOM 1393 O O . SER A 1 175 ? -2.988 32.219 -0.619 1 95.81 175 SER A O 1
ATOM 1395 N N . ALA A 1 176 ? -3.084 30.781 1.113 1 96.94 176 ALA A N 1
ATOM 1396 C CA . ALA A 1 176 ? -4.449 30.391 0.776 1 96.94 176 ALA A CA 1
ATOM 1397 C C . ALA A 1 176 ? -5.422 31.547 0.954 1 96.94 176 ALA A C 1
ATOM 1399 O O . ALA A 1 176 ? -6.461 31.594 0.293 1 96.94 176 ALA A O 1
ATOM 1400 N N . PHE A 1 177 ? -5.137 32.438 1.864 1 97.44 177 PHE A N 1
ATOM 1401 C CA . PHE A 1 177 ? -5.918 33.625 2.145 1 97.44 177 PHE A CA 1
ATOM 1402 C C . PHE A 1 177 ? -5.016 34.844 2.264 1 97.44 177 PHE A C 1
ATOM 1404 O O . PHE A 1 177 ? -3.791 34.719 2.346 1 97.44 177 PHE A O 1
ATOM 1411 N N . ASP A 1 178 ? -5.641 36 2.18 1 95.75 178 ASP A N 1
ATOM 1412 C CA . ASP A 1 178 ? -4.902 37.219 2.479 1 95.75 178 ASP A CA 1
ATOM 1413 C C . ASP A 1 178 ? -4.742 37.406 3.984 1 95.75 178 ASP A C 1
ATOM 1415 O O . ASP A 1 178 ? -5.711 37.719 4.684 1 95.75 178 ASP A O 1
ATOM 1419 N N . LEU A 1 179 ? -3.473 37.312 4.445 1 96.88 179 LEU A N 1
ATOM 1420 C CA . LEU A 1 179 ? -3.209 37.406 5.875 1 96.88 179 LEU A CA 1
ATOM 1421 C C . LEU A 1 179 ? -2.549 38.75 6.215 1 96.88 179 LEU A C 1
ATOM 1423 O O . LEU A 1 179 ? -2.031 38.906 7.32 1 96.88 179 LEU A O 1
ATOM 1427 N N . GLY A 1 180 ? -2.561 39.594 5.316 1 94.75 180 GLY A N 1
ATOM 1428 C CA . GLY A 1 180 ? -1.864 40.875 5.445 1 94.75 180 GLY A CA 1
ATOM 1429 C C . GLY A 1 180 ? -2.395 41.719 6.574 1 94.75 180 GLY A C 1
ATOM 1430 O O . GLY A 1 180 ? -1.649 42.5 7.168 1 94.75 180 GLY A O 1
ATOM 1431 N N . GLY A 1 181 ? -3.607 41.594 6.906 1 95.38 181 GLY A N 1
ATOM 1432 C CA . GLY A 1 181 ? -4.246 42.438 7.887 1 95.38 181 GLY A CA 1
ATOM 1433 C C . GLY A 1 181 ? -3.912 42.062 9.32 1 95.38 181 GLY A C 1
ATOM 1434 O O . GLY A 1 181 ? -4.156 42.844 10.242 1 95.38 181 GLY A O 1
ATOM 1435 N N . PHE A 1 182 ? -3.297 40.969 9.516 1 97.94 182 PHE A N 1
ATOM 1436 C CA . PHE A 1 182 ? -2.912 40.531 10.852 1 97.94 182 PHE A CA 1
ATOM 1437 C C . PHE A 1 182 ? -1.495 41 11.188 1 97.94 182 PHE A C 1
ATOM 1439 O O . PHE A 1 182 ? -0.669 41.188 10.289 1 97.94 182 PHE A O 1
ATOM 1446 N N . THR A 1 183 ? -1.217 41.156 12.484 1 97.75 183 THR A N 1
ATOM 1447 C CA . THR A 1 183 ? 0.079 41.719 12.867 1 97.75 183 THR A CA 1
ATOM 1448 C C . THR A 1 183 ? 0.883 40.688 13.672 1 97.75 183 THR A C 1
ATOM 1450 O O . THR A 1 183 ? 2.115 40.719 13.641 1 97.75 183 THR A O 1
ATOM 1453 N N . HIS A 1 184 ? 0.224 39.906 14.414 1 98.5 184 HIS A N 1
ATOM 1454 C CA . HIS A 1 184 ? 0.857 38.906 15.266 1 98.5 184 HIS A CA 1
ATOM 1455 C C . HIS A 1 184 ? 0.224 37.531 15.07 1 98.5 184 HIS A C 1
ATOM 1457 O O . HIS A 1 184 ? -0.932 37.312 15.445 1 98.5 184 HIS A O 1
ATOM 1463 N N . ILE A 1 185 ? 1.015 36.625 14.492 1 98.56 185 ILE A N 1
ATOM 1464 C CA . ILE A 1 185 ? 0.572 35.281 14.258 1 98.56 185 ILE A CA 1
ATOM 1465 C C . ILE A 1 185 ? 1.128 34.344 15.352 1 98.56 185 ILE A C 1
ATOM 1467 O O . ILE A 1 185 ? 2.332 34.344 15.609 1 98.56 185 ILE A O 1
ATOM 1471 N N . CYS A 1 186 ? 0.283 33.656 16.031 1 98.88 186 CYS A N 1
ATOM 1472 C CA . CYS A 1 186 ? 0.684 32.656 17 1 98.88 186 CYS A CA 1
ATOM 1473 C C . CYS A 1 186 ? 0.3 31.25 16.516 1 98.88 186 CYS A C 1
ATOM 1475 O O . CYS A 1 186 ? -0.884 30.953 16.359 1 98.88 186 CYS A O 1
ATOM 1477 N N . ASP A 1 187 ? 1.308 30.422 16.281 1 98.81 187 ASP A N 1
ATOM 1478 C CA . ASP A 1 187 ? 1.092 29.047 15.859 1 98.81 187 ASP A CA 1
ATOM 1479 C C . ASP A 1 187 ? 0.962 28.109 17.062 1 98.81 187 ASP A C 1
ATOM 1481 O O . ASP A 1 187 ? 1.947 27.844 17.75 1 98.81 187 ASP A O 1
ATOM 1485 N N . LEU A 1 188 ? -0.242 27.656 17.297 1 98.69 188 LEU A N 1
ATOM 1486 C CA . LEU A 1 188 ? -0.539 26.766 18.406 1 98.69 188 LEU A CA 1
ATOM 1487 C C . LEU A 1 188 ? -0.188 25.328 18.062 1 98.69 188 LEU A C 1
ATOM 1489 O O . LEU A 1 188 ? -0.728 24.766 17.109 1 98.69 188 LEU A O 1
ATOM 1493 N N . GLY A 1 189 ? 0.657 24.703 18.875 1 97.38 189 GLY A N 1
ATOM 1494 C CA . GLY A 1 189 ? 1.16 23.391 18.547 1 97.38 189 GLY A CA 1
ATOM 1495 C C . GLY A 1 189 ? 2.051 23.391 17.312 1 97.38 189 GLY A C 1
ATOM 1496 O O . GLY A 1 189 ? 1.968 22.484 16.484 1 97.38 189 GLY A O 1
ATOM 1497 N N . GLY A 1 190 ? 2.867 24.359 17.188 1 97.75 190 GLY A N 1
A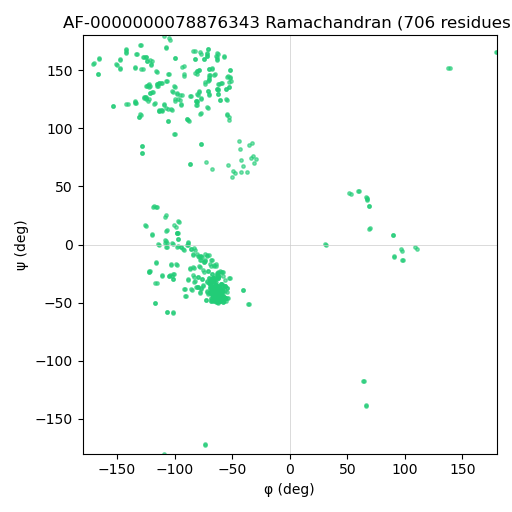TOM 1498 C CA . GLY A 1 190 ? 3.582 24.625 15.945 1 97.75 190 GLY A CA 1
ATOM 1499 C C . GLY A 1 190 ? 4.832 23.781 15.789 1 97.75 190 GLY A C 1
ATOM 1500 O O . GLY A 1 190 ? 5.527 23.875 14.766 1 97.75 190 GLY A O 1
ATOM 1501 N N . GLY A 1 191 ? 5.172 22.969 16.781 1 97.44 191 GLY A N 1
ATOM 1502 C CA . GLY A 1 191 ? 6.273 22.016 16.688 1 97.44 191 GLY A CA 1
ATOM 1503 C C . GLY A 1 191 ? 7.621 22.688 16.516 1 97.44 191 GLY A C 1
ATOM 1504 O O . GLY A 1 191 ? 8 23.547 17.312 1 97.44 191 GLY A O 1
ATOM 1505 N N . THR A 1 192 ? 8.266 22.438 15.398 1 98 192 THR A N 1
ATOM 1506 C CA . THR A 1 192 ? 9.609 22.922 15.102 1 98 192 THR A CA 1
ATOM 1507 C C . THR A 1 192 ? 9.602 24.406 14.781 1 98 192 THR A C 1
ATOM 1509 O O . THR A 1 192 ? 10.656 25.047 14.734 1 98 192 THR A O 1
ATOM 1512 N N . GLY A 1 193 ? 8.445 24.938 14.555 1 98.44 193 GLY A N 1
ATOM 1513 C CA . GLY A 1 193 ? 8.32 26.328 14.148 1 98.44 193 GLY A CA 1
ATOM 1514 C C . GLY A 1 193 ? 8.367 26.516 12.641 1 98.44 193 GLY A C 1
ATOM 1515 O O . GLY A 1 193 ? 8.375 27.656 12.156 1 98.44 193 GLY A O 1
ATOM 1516 N N . ARG A 1 194 ? 8.352 25.469 11.898 1 97.94 194 ARG A N 1
ATOM 1517 C CA . ARG A 1 194 ? 8.547 25.547 10.461 1 97.94 194 ARG A CA 1
ATOM 1518 C C . ARG A 1 194 ? 7.527 26.469 9.812 1 97.94 194 ARG A C 1
ATOM 1520 O O . ARG A 1 194 ? 7.875 27.297 8.961 1 97.94 194 ARG A O 1
ATOM 1527 N N . LEU A 1 195 ? 6.262 26.344 10.195 1 98.25 195 LEU A N 1
ATOM 1528 C CA . LEU A 1 195 ? 5.25 27.234 9.641 1 98.25 195 LEU A CA 1
ATOM 1529 C C . LEU A 1 195 ? 5.586 28.688 9.93 1 98.25 195 LEU A C 1
ATOM 1531 O O . LEU A 1 195 ? 5.449 29.547 9.062 1 98.25 195 LEU A O 1
ATOM 1535 N N . ALA A 1 196 ? 5.996 28.969 11.164 1 98.44 196 ALA A N 1
ATOM 1536 C CA . ALA A 1 196 ? 6.348 30.328 11.562 1 98.44 196 ALA A CA 1
ATOM 1537 C C . ALA A 1 196 ? 7.551 30.844 10.773 1 98.44 196 ALA A C 1
ATOM 1539 O O . ALA A 1 196 ? 7.57 32 10.352 1 98.44 196 ALA A O 1
ATOM 1540 N N . TYR A 1 197 ? 8.547 30.016 10.625 1 97.88 197 TYR A N 1
ATOM 1541 C CA . TYR A 1 197 ? 9.711 30.406 9.852 1 97.88 197 TYR A CA 1
ATOM 1542 C C . TYR A 1 197 ? 9.336 30.719 8.406 1 97.88 197 TYR A C 1
ATOM 1544 O O . TYR A 1 197 ? 9.789 31.703 7.836 1 97.88 197 TYR A O 1
ATOM 1552 N N . GLU A 1 198 ? 8.516 29.891 7.793 1 96.56 198 GLU A N 1
ATOM 1553 C CA . GLU A 1 198 ? 8.047 30.156 6.438 1 96.56 198 GLU A CA 1
ATOM 1554 C C . GLU A 1 198 ? 7.234 31.438 6.375 1 96.56 198 GLU A C 1
ATOM 1556 O O . GLU A 1 198 ? 7.344 32.219 5.418 1 96.56 198 GLU A O 1
ATOM 1561 N N . ALA A 1 199 ? 6.422 31.672 7.367 1 97.25 199 ALA A N 1
ATOM 1562 C CA . ALA A 1 199 ? 5.633 32.906 7.445 1 97.25 199 ALA A CA 1
ATOM 1563 C C . ALA A 1 199 ? 6.535 34.125 7.527 1 97.25 199 ALA A C 1
ATOM 1565 O O . ALA A 1 199 ? 6.211 35.188 6.98 1 97.25 199 ALA A O 1
ATOM 1566 N N . SER A 1 200 ? 7.625 33.969 8.234 1 96.56 200 SER A N 1
ATOM 1567 C CA . SER A 1 200 ? 8.547 35.094 8.391 1 96.56 200 SER A CA 1
ATOM 1568 C C . SER A 1 200 ? 9.109 35.531 7.047 1 96.56 200 SER A C 1
ATOM 1570 O O . SER A 1 200 ? 9.5 36.688 6.883 1 96.56 200 SER A O 1
ATOM 1572 N N . GLN A 1 201 ? 9.156 34.562 6.121 1 93.62 201 GLN A N 1
ATOM 1573 C CA . GLN A 1 201 ? 9.625 34.906 4.777 1 93.62 201 GLN A CA 1
ATOM 1574 C C . GLN A 1 201 ? 8.547 35.625 3.977 1 93.62 201 GLN A C 1
ATOM 1576 O O . GLN A 1 201 ? 8.836 36.594 3.262 1 93.62 201 GLN A O 1
ATOM 1581 N N . LEU A 1 202 ? 7.367 35.219 4.156 1 92.5 202 LEU A N 1
ATOM 1582 C CA . LEU A 1 202 ? 6.254 35.75 3.381 1 92.5 202 LEU A CA 1
ATOM 1583 C C . LEU A 1 202 ? 5.75 37.062 3.977 1 92.5 202 LEU A C 1
ATOM 1585 O O . LEU A 1 202 ? 5.25 37.938 3.254 1 92.5 202 LEU A O 1
ATOM 1589 N N . TYR A 1 203 ? 5.867 37.125 5.297 1 94.5 203 TYR A N 1
ATOM 1590 C CA . TYR A 1 203 ? 5.398 38.281 6.047 1 94.5 203 TYR A CA 1
ATOM 1591 C C . TYR A 1 203 ? 6.484 38.812 6.977 1 94.5 203 TYR A C 1
ATOM 1593 O O . TYR A 1 203 ? 6.367 38.688 8.203 1 94.5 203 TYR A O 1
ATOM 1601 N N . PRO A 1 204 ? 7.406 39.531 6.438 1 93.38 204 PRO A N 1
ATOM 1602 C CA . PRO A 1 204 ? 8.609 39.906 7.191 1 93.38 204 PRO A CA 1
ATOM 1603 C C . PRO A 1 204 ? 8.328 40.875 8.328 1 93.38 204 PRO A C 1
ATOM 1605 O O . PRO A 1 204 ? 9.141 41 9.25 1 93.38 204 PRO A O 1
ATOM 1608 N N . ASP A 1 205 ? 7.23 41.531 8.32 1 93.06 205 ASP A N 1
ATOM 1609 C CA . ASP A 1 205 ? 6.957 42.562 9.312 1 93.06 205 ASP A CA 1
ATOM 1610 C C . ASP A 1 205 ? 6.109 42.031 10.461 1 93.06 205 ASP A C 1
ATOM 1612 O O . ASP A 1 205 ? 5.852 42.719 11.438 1 93.06 205 ASP A O 1
ATOM 1616 N N . LYS A 1 206 ? 5.727 40.812 10.422 1 95.81 206 LYS A N 1
ATOM 1617 C CA . LYS A 1 206 ? 4.82 40.281 11.422 1 95.81 206 LYS A CA 1
ATOM 1618 C C . LYS A 1 206 ? 5.594 39.656 12.586 1 95.81 206 LYS A C 1
ATOM 1620 O O . LYS A 1 206 ? 6.715 39.188 12.406 1 95.81 206 LYS A O 1
ATOM 1625 N N . LYS A 1 207 ? 4.953 39.812 13.711 1 97.5 207 LYS A N 1
ATOM 1626 C CA . LYS A 1 207 ? 5.43 39.031 14.867 1 97.5 207 LYS A CA 1
ATOM 1627 C C . LYS A 1 207 ? 4.945 37.594 14.812 1 97.5 207 LYS A C 1
ATOM 1629 O O . LYS A 1 207 ? 3.773 37.344 14.531 1 97.5 207 LYS A O 1
ATOM 1634 N N . LEU A 1 208 ? 5.871 36.688 15.016 1 98.31 208 LEU A N 1
ATOM 1635 C CA . LEU A 1 208 ? 5.543 35.25 14.93 1 98.31 208 LEU A CA 1
ATOM 1636 C C . LEU A 1 208 ? 5.887 34.531 16.234 1 98.31 208 LEU A C 1
ATOM 1638 O O . LEU A 1 208 ? 7.016 34.656 16.719 1 98.31 208 LEU A O 1
ATOM 1642 N N . THR A 1 209 ? 4.918 33.875 16.828 1 98.75 209 THR A N 1
ATOM 1643 C CA . THR A 1 209 ? 5.094 33.125 18.062 1 98.75 209 THR A CA 1
ATOM 1644 C C . THR A 1 209 ? 4.664 31.672 17.859 1 98.75 209 THR A C 1
ATOM 1646 O O . THR A 1 209 ? 3.656 31.406 17.203 1 98.75 209 THR A O 1
ATOM 1649 N N . VAL A 1 210 ? 5.461 30.75 18.375 1 98.81 210 VAL A N 1
ATOM 1650 C CA . VAL A 1 210 ? 5.098 29.328 18.422 1 98.81 210 VAL A CA 1
ATOM 1651 C C . VAL A 1 210 ? 4.809 28.922 19.859 1 98.81 210 VAL A C 1
ATOM 1653 O O . VAL A 1 210 ? 5.648 29.094 20.75 1 98.81 210 VAL A O 1
ATOM 1656 N N . PHE A 1 211 ? 3.594 28.438 20.094 1 98.81 211 PHE A N 1
ATOM 1657 C CA . PHE A 1 211 ? 3.203 27.922 21.406 1 98.81 211 PHE A CA 1
ATOM 1658 C C . PHE A 1 211 ? 3.195 26.406 21.406 1 98.81 211 PHE A C 1
ATOM 1660 O O . PHE A 1 211 ? 2.416 25.781 20.672 1 98.81 211 PHE A O 1
ATOM 1667 N N . GLU A 1 212 ? 4.043 25.812 22.203 1 97.75 212 GLU A N 1
ATOM 1668 C CA . GLU A 1 212 ? 4.25 24.375 22.188 1 97.75 212 GLU A CA 1
ATOM 1669 C C . GLU A 1 212 ? 4.598 23.844 23.578 1 97.75 212 GLU A C 1
ATOM 1671 O O . GLU A 1 212 ? 4.992 24.609 24.453 1 97.75 212 GLU A O 1
ATOM 1676 N N . LEU A 1 213 ? 4.395 22.547 23.766 1 96.19 213 LEU A N 1
ATOM 1677 C CA . LEU A 1 213 ? 4.793 21.906 25.031 1 96.19 213 LEU A CA 1
ATOM 1678 C C . LEU A 1 213 ? 6.262 22.172 25.328 1 96.19 213 LEU A C 1
ATOM 1680 O O . LEU A 1 213 ? 7.098 22.172 24.422 1 96.19 213 LEU A O 1
ATOM 1684 N N . PRO A 1 214 ? 6.555 22.328 26.594 1 96.31 214 PRO A N 1
ATOM 1685 C CA . PRO A 1 214 ? 7.934 22.641 26.984 1 96.31 214 PRO A CA 1
ATOM 1686 C C . PRO A 1 214 ? 8.945 21.625 26.438 1 96.31 214 PRO A C 1
ATOM 1688 O O . PRO A 1 214 ? 10.016 22.016 25.984 1 96.31 214 PRO A O 1
ATOM 1691 N N . GLN A 1 215 ? 8.641 20.375 26.453 1 94.44 215 GLN A N 1
ATOM 1692 C CA . GLN A 1 215 ? 9.578 19.344 26.016 1 94.44 215 GLN A CA 1
ATOM 1693 C C . GLN A 1 215 ? 9.859 19.469 24.516 1 94.44 215 GLN A C 1
ATOM 1695 O O . GLN A 1 215 ? 10.93 19.078 24.047 1 94.44 215 GLN A O 1
ATOM 1700 N N . VAL A 1 216 ? 8.883 19.969 23.766 1 96.44 216 VAL A N 1
ATOM 1701 C CA . VAL A 1 216 ? 9.078 20.188 22.328 1 96.44 216 VAL A CA 1
ATOM 1702 C C . VAL A 1 216 ? 9.891 21.453 22.109 1 96.44 216 VAL A C 1
ATOM 1704 O O . VAL A 1 216 ? 10.797 21.484 21.266 1 96.44 216 VAL A O 1
ATOM 1707 N N . VAL A 1 217 ? 9.602 22.484 22.859 1 97.38 217 VAL A N 1
ATOM 1708 C CA . VAL A 1 217 ? 10.344 23.734 22.766 1 97.38 217 VAL A CA 1
ATOM 1709 C C . VAL A 1 217 ? 11.828 23.469 23.016 1 97.38 217 VAL A C 1
ATOM 1711 O O . VAL A 1 217 ? 12.688 24.078 22.375 1 97.38 217 VAL A O 1
ATOM 1714 N N . ASP A 1 218 ? 12.109 22.531 23.906 1 95.5 218 ASP A N 1
ATOM 1715 C CA . ASP A 1 218 ? 13.477 22.203 24.297 1 95.5 218 ASP A CA 1
ATOM 1716 C C . ASP A 1 218 ? 14.281 21.688 23.109 1 95.5 218 ASP A C 1
ATOM 1718 O O . ASP A 1 218 ? 15.516 21.781 23.094 1 95.5 218 ASP A O 1
ATOM 1722 N N . VAL A 1 219 ? 13.602 21.156 22.125 1 95.06 219 VAL A N 1
ATOM 1723 C CA . VAL A 1 219 ? 14.344 20.547 21.016 1 95.06 219 VAL A CA 1
ATOM 1724 C C . VAL A 1 219 ? 14.109 21.359 19.75 1 95.06 219 VAL A C 1
ATOM 1726 O O . VAL A 1 219 ? 14.695 21.062 18.703 1 95.06 219 VAL A O 1
ATOM 1729 N N . ALA A 1 220 ? 13.352 22.391 19.75 1 96.44 220 ALA A N 1
ATOM 1730 C CA . ALA A 1 220 ? 12.93 23.141 18.562 1 96.44 220 ALA A CA 1
ATOM 1731 C C . ALA A 1 220 ? 14.109 23.844 17.906 1 96.44 220 ALA A C 1
ATOM 1733 O O . ALA A 1 220 ? 14.141 24.016 16.672 1 96.44 220 ALA A O 1
ATOM 1734 N N . ASP A 1 221 ? 15.086 24.188 18.703 1 94.81 221 ASP A N 1
ATOM 1735 C CA . ASP A 1 221 ? 16.234 24.938 18.203 1 94.81 221 ASP A CA 1
ATOM 1736 C C . ASP A 1 221 ? 17 24.125 17.172 1 94.81 221 ASP A C 1
ATOM 1738 O O . ASP A 1 221 ? 17.672 24.688 16.297 1 94.81 221 ASP A O 1
ATOM 1742 N N . GLN A 1 222 ? 16.906 22.859 17.312 1 95.25 222 GLN A N 1
ATOM 1743 C CA . GLN A 1 222 ? 17.609 21.969 16.391 1 95.25 222 GLN A CA 1
ATOM 1744 C C . GLN A 1 222 ? 17.078 22.125 14.961 1 95.25 222 GLN A C 1
ATOM 1746 O O . GLN A 1 222 ? 17.75 21.734 14 1 95.25 222 GLN A O 1
ATOM 1751 N N . PHE A 1 223 ? 15.922 22.688 14.852 1 96.62 223 PHE A N 1
ATOM 1752 C CA . PHE A 1 223 ? 15.273 22.797 13.547 1 96.62 223 PHE A CA 1
ATOM 1753 C C . PHE A 1 223 ? 15.305 24.219 13.031 1 96.62 223 PHE A C 1
ATOM 1755 O O . PHE A 1 223 ? 14.75 24.531 11.977 1 96.62 223 PHE A O 1
ATOM 1762 N N . LYS A 1 224 ? 15.898 25.125 13.766 1 96.75 224 LYS A N 1
ATOM 1763 C CA . LYS A 1 224 ? 16 26.516 13.328 1 96.75 224 LYS A CA 1
ATOM 1764 C C . LYS A 1 224 ? 16.766 26.625 12.016 1 96.75 224 LYS A C 1
ATOM 1766 O O . LYS A 1 224 ? 17.875 26.109 11.891 1 96.75 224 LYS A O 1
ATOM 1771 N N . PRO A 1 225 ? 16.156 27.234 11.023 1 95.62 225 PRO A N 1
ATOM 1772 C CA . PRO A 1 225 ? 16.828 27.312 9.727 1 95.62 225 PRO A CA 1
ATOM 1773 C C . PRO A 1 225 ? 18 28.281 9.734 1 95.62 225 PRO A C 1
ATOM 1775 O O . PRO A 1 225 ? 18.125 29.125 10.633 1 95.62 225 PRO A O 1
ATOM 1778 N N . CYS A 1 226 ? 18.812 28.156 8.766 1 93.69 226 CYS A N 1
ATOM 1779 C CA . CYS A 1 226 ? 19.969 29.031 8.641 1 93.69 226 CYS A CA 1
ATOM 1780 C C . CYS A 1 226 ? 19.547 30.453 8.297 1 93.69 226 CYS A C 1
ATOM 1782 O O . CYS A 1 226 ? 18.625 30.656 7.508 1 93.69 226 CYS A O 1
ATOM 1784 N N . ALA A 1 227 ? 20.281 31.359 8.805 1 94.12 227 ALA A N 1
ATOM 1785 C CA . ALA A 1 227 ? 19.953 32.781 8.648 1 94.12 227 ALA A CA 1
ATOM 1786 C C . ALA A 1 227 ? 20.094 33.188 7.188 1 94.12 227 ALA A C 1
ATOM 1788 O O . ALA A 1 227 ? 19.375 34.094 6.734 1 94.12 227 ALA A O 1
ATOM 1789 N N . ASP A 1 228 ? 20.984 32.562 6.477 1 94.44 228 ASP A N 1
ATOM 1790 C CA . ASP A 1 228 ? 21.188 32.875 5.066 1 94.44 228 ASP A CA 1
ATOM 1791 C C . ASP A 1 228 ? 19.922 32.594 4.254 1 94.44 228 ASP A C 1
ATOM 1793 O O . ASP A 1 228 ? 19.547 33.375 3.385 1 94.44 228 ASP A O 1
ATOM 1797 N N . ASP A 1 229 ? 19.266 31.547 4.609 1 92.44 229 ASP A N 1
ATOM 1798 C CA . ASP A 1 229 ? 18.062 31.156 3.883 1 92.44 229 ASP A CA 1
ATOM 1799 C C . ASP A 1 229 ? 16.828 31.828 4.457 1 92.44 229 ASP A C 1
ATOM 1801 O O . ASP A 1 229 ? 15.844 32.062 3.742 1 92.44 229 ASP A O 1
ATOM 1805 N N . TYR A 1 230 ? 16.922 32.094 5.754 1 94.88 230 TYR A N 1
ATOM 1806 C CA . TYR A 1 230 ? 15.82 32.719 6.453 1 94.88 230 TYR A CA 1
ATOM 1807 C C . TYR A 1 230 ? 16.297 33.938 7.238 1 94.88 230 TYR A C 1
ATOM 1809 O O . TYR A 1 230 ? 16.406 33.875 8.469 1 94.88 230 TYR A O 1
ATOM 1817 N N . PRO A 1 231 ? 16.359 35 6.594 1 95 231 PRO A N 1
ATOM 1818 C CA . PRO A 1 231 ? 16.922 36.188 7.246 1 95 231 PRO A CA 1
ATOM 1819 C C . PRO A 1 231 ? 16.047 36.719 8.383 1 95 231 PRO A C 1
ATOM 1821 O O . PRO A 1 231 ? 16.562 37.375 9.305 1 95 231 PRO A O 1
ATOM 1824 N N . ASN A 1 232 ? 14.812 36.469 8.359 1 94.5 232 ASN A N 1
ATOM 1825 C CA . ASN A 1 232 ? 13.898 37 9.375 1 94.5 232 ASN A CA 1
ATOM 1826 C C . ASN A 1 232 ? 13.578 35.938 10.43 1 94.5 232 ASN A C 1
ATOM 1828 O O . ASN A 1 232 ? 12.594 36.062 11.156 1 94.5 232 ASN A O 1
ATOM 1832 N N . ARG A 1 233 ? 14.352 34.844 10.555 1 93.94 233 ARG A N 1
ATOM 1833 C CA . ARG A 1 233 ? 14.086 33.719 11.453 1 93.94 233 ARG A CA 1
ATOM 1834 C C . ARG A 1 233 ? 14.016 34.188 12.898 1 93.94 233 ARG A C 1
ATOM 1836 O O . ARG A 1 233 ? 13.352 33.562 13.727 1 93.94 233 ARG A O 1
ATOM 1843 N N . ASP A 1 234 ? 14.641 35.312 13.203 1 93.94 234 ASP A N 1
ATOM 1844 C CA . ASP A 1 234 ? 14.688 35.812 14.586 1 93.94 234 ASP A CA 1
ATOM 1845 C C . ASP A 1 234 ? 13.398 36.5 14.969 1 93.94 234 ASP A C 1
ATOM 1847 O O . ASP A 1 234 ? 13.188 36.844 16.141 1 93.94 234 ASP A O 1
ATOM 1851 N N . HIS A 1 235 ? 12.523 36.75 13.992 1 94.12 235 HIS A N 1
ATOM 1852 C CA . HIS A 1 235 ? 11.18 37.219 14.273 1 94.12 235 HIS A CA 1
ATOM 1853 C C . HIS A 1 235 ? 10.328 36.125 14.914 1 94.12 235 HIS A C 1
ATOM 1855 O O . HIS A 1 235 ? 9.242 36.406 15.43 1 94.12 235 HIS A O 1
ATOM 1861 N N . VAL A 1 236 ? 10.812 34.875 14.961 1 97.81 236 VAL A N 1
ATOM 1862 C CA . VAL A 1 236 ? 10.062 33.75 15.5 1 97.81 236 VAL A CA 1
ATOM 1863 C C . VAL A 1 236 ? 10.484 33.5 16.953 1 97.81 236 VAL A C 1
ATOM 1865 O O . VAL A 1 236 ? 11.672 33.375 17.25 1 97.81 236 VAL A O 1
ATOM 1868 N N . SER A 1 237 ? 9.555 33.5 17.797 1 98 237 SER A N 1
ATOM 1869 C CA . SER A 1 237 ? 9.805 33.188 19.203 1 98 237 SER A CA 1
ATOM 1870 C C . SER A 1 237 ? 8.984 31.984 19.656 1 98 237 SER A C 1
ATOM 1872 O O . SER A 1 237 ? 7.941 31.688 19.078 1 98 237 SER A O 1
ATOM 1874 N N . PHE A 1 238 ? 9.453 31.297 20.688 1 98.5 238 PHE A N 1
ATOM 1875 C CA . PHE A 1 238 ? 8.789 30.125 21.234 1 98.5 238 PHE A CA 1
ATOM 1876 C C . PHE A 1 238 ? 8.32 30.391 22.672 1 98.5 238 PHE A C 1
ATOM 1878 O O . PHE A 1 238 ? 9.031 31.016 23.453 1 98.5 238 PHE A O 1
ATOM 1885 N N . ILE A 1 239 ? 7.18 29.969 23 1 98.56 239 ILE A N 1
ATOM 1886 C CA . ILE A 1 239 ? 6.641 29.984 24.359 1 98.56 239 ILE A CA 1
ATOM 1887 C C . ILE A 1 239 ? 6.199 28.578 24.75 1 98.56 239 ILE A C 1
ATOM 1889 O O . ILE A 1 239 ? 5.422 27.938 24.047 1 98.56 239 ILE A O 1
ATOM 1893 N N . GLY A 1 240 ? 6.703 28.062 25.891 1 98.25 240 GLY A N 1
ATOM 1894 C CA . GLY A 1 240 ? 6.316 26.75 26.406 1 98.25 240 GLY A CA 1
ATOM 1895 C C . GLY A 1 240 ? 4.996 26.781 27.156 1 98.25 240 GLY A C 1
ATOM 1896 O O . GLY A 1 240 ? 4.762 27.656 27.984 1 98.25 240 GLY A O 1
ATOM 1897 N N . GLY A 1 241 ? 4.105 25.875 26.797 1 97.88 241 GLY A N 1
ATOM 1898 C CA . GLY A 1 241 ? 2.838 25.734 27.484 1 97.88 241 GLY A CA 1
ATOM 1899 C C . GLY A 1 241 ? 1.953 24.656 26.906 1 97.88 241 GLY A C 1
ATOM 1900 O O . GLY A 1 241 ? 2.219 24.141 25.828 1 97.88 241 GLY A O 1
ATOM 1901 N N . ASP A 1 242 ? 0.965 24.312 27.656 1 96.81 242 ASP A N 1
ATOM 1902 C CA . ASP A 1 242 ? -0.017 23.312 27.25 1 96.81 242 ASP A CA 1
ATOM 1903 C C . ASP A 1 242 ? -1.272 23.969 26.688 1 96.81 242 ASP A C 1
ATOM 1905 O O . ASP A 1 242 ? -1.867 24.828 27.328 1 96.81 242 ASP A O 1
ATOM 1909 N N . LEU A 1 243 ? -1.726 23.5 25.5 1 95.81 243 LEU A N 1
ATOM 1910 C CA . LEU A 1 243 ? -2.846 24.094 24.766 1 95.81 243 LEU A CA 1
ATOM 1911 C C . LEU A 1 243 ? -4.109 24.094 25.625 1 95.81 243 LEU A C 1
ATOM 1913 O O . LEU A 1 243 ? -4.973 24.953 25.469 1 95.81 243 LEU A O 1
ATOM 1917 N N . PHE A 1 244 ? -4.203 23.172 26.531 1 94.62 244 PHE A N 1
ATOM 1918 C CA . PHE A 1 244 ? -5.473 22.953 27.203 1 94.62 244 PHE A CA 1
ATOM 1919 C C . PHE A 1 244 ? -5.445 23.531 28.609 1 94.62 244 PHE A C 1
ATOM 1921 O O . PHE A 1 244 ? -6.484 23.938 29.141 1 94.62 244 PHE A O 1
ATOM 1928 N N . THR A 1 245 ? -4.297 23.641 29.234 1 96.25 245 THR A N 1
ATOM 1929 C CA . THR A 1 245 ? -4.27 24.016 30.641 1 96.25 245 THR A CA 1
ATOM 1930 C C . THR A 1 245 ? -3.695 25.406 30.828 1 96.25 245 THR A C 1
ATOM 1932 O O . THR A 1 245 ? -4.023 26.094 31.797 1 96.25 245 THR A O 1
ATOM 1935 N N . ASP A 1 246 ? -2.859 25.844 29.922 1 97.94 246 ASP A N 1
ATOM 1936 C CA . ASP A 1 246 ? -2.186 27.125 30.109 1 97.94 246 ASP A CA 1
ATOM 1937 C C . ASP A 1 246 ? -2.881 28.219 29.312 1 97.94 246 ASP A C 1
ATOM 1939 O O . ASP A 1 246 ? -3.629 27.938 28.375 1 97.94 246 ASP A O 1
ATOM 1943 N N . ASP A 1 247 ? -2.643 29.453 29.688 1 97.62 247 ASP A N 1
ATOM 1944 C CA . ASP A 1 247 ? -3.154 30.594 28.953 1 97.62 247 ASP A CA 1
ATOM 1945 C C . ASP A 1 247 ? -2.443 30.734 27.609 1 97.62 247 ASP A C 1
ATOM 1947 O O . ASP A 1 247 ? -1.233 30.516 27.516 1 97.62 247 ASP A O 1
ATOM 1951 N N . LEU A 1 248 ? -3.219 31.125 26.609 1 98.38 248 LEU A N 1
ATOM 1952 C CA . LEU A 1 248 ? -2.629 31.359 25.297 1 98.38 248 LEU A CA 1
ATOM 1953 C C . LEU A 1 248 ? -1.961 32.719 25.234 1 98.38 248 LEU A C 1
ATOM 1955 O O . LEU A 1 248 ? -2.42 33.688 25.859 1 98.38 248 LEU A O 1
ATOM 1959 N N . PRO A 1 249 ? -0.879 32.781 24.453 1 97.94 249 PRO A N 1
ATOM 1960 C CA . PRO A 1 249 ? -0.31 34.125 24.203 1 97.94 249 PRO A CA 1
ATOM 1961 C C . PRO A 1 249 ? -1.266 35.031 23.453 1 97.94 249 PRO A C 1
ATOM 1963 O O . PRO A 1 249 ? -2.18 34.562 22.766 1 97.94 249 PRO A O 1
ATOM 1966 N N . LYS A 1 250 ? -0.998 36.344 23.578 1 97.56 250 LYS A N 1
ATOM 1967 C CA . LYS A 1 250 ? -1.788 37.312 22.797 1 97.56 250 LYS A CA 1
ATOM 1968 C C . LYS A 1 250 ? -1.38 37.281 21.328 1 97.56 250 LYS A C 1
ATOM 1970 O O . LYS A 1 250 ? -0.196 37.156 21.016 1 97.56 250 LYS A O 1
ATOM 1975 N N . ALA A 1 251 ? -2.355 37.344 20.453 1 98.62 251 ALA A N 1
ATOM 1976 C CA . ALA A 1 251 ? -2.178 37.406 19.016 1 98.62 251 ALA A CA 1
ATOM 1977 C C . ALA A 1 251 ? -3.475 37.812 18.312 1 98.62 251 ALA A C 1
ATOM 1979 O O . ALA A 1 251 ? -4.551 37.75 18.906 1 98.62 251 ALA A O 1
ATOM 1980 N N . ASP A 1 252 ? -3.32 38.281 17.125 1 98.69 252 ASP A N 1
ATOM 1981 C CA . ASP A 1 252 ? -4.543 38.625 16.406 1 98.69 252 ASP A CA 1
ATOM 1982 C C . ASP A 1 252 ? -4.824 37.594 15.305 1 98.69 252 ASP A C 1
ATOM 1984 O O . ASP A 1 252 ? -5.867 37.656 14.648 1 98.69 252 ASP A O 1
ATOM 1988 N N . LEU A 1 253 ? -3.959 36.594 15.109 1 98.81 253 LEU A N 1
ATOM 1989 C CA . LEU A 1 253 ? -4.207 35.438 14.289 1 98.81 253 LEU A CA 1
ATOM 1990 C C . LEU A 1 253 ? -3.605 34.188 14.93 1 98.81 253 LEU A C 1
ATOM 1992 O O . LEU A 1 253 ? -2.402 34.125 15.203 1 98.81 253 LEU A O 1
ATOM 1996 N N . PHE A 1 254 ? -4.406 33.219 15.211 1 98.88 254 PHE A N 1
ATOM 1997 C CA . PHE A 1 254 ? -3.924 31.922 15.641 1 98.88 254 PHE A CA 1
ATOM 1998 C C . PHE A 1 254 ? -3.941 30.922 14.484 1 98.88 254 PHE A C 1
ATOM 2000 O O . PHE A 1 254 ? -4.883 30.906 13.688 1 98.88 254 PHE A O 1
ATOM 2007 N N . THR A 1 255 ? -2.914 30.156 14.344 1 98.75 255 THR A N 1
ATOM 2008 C CA . THR A 1 255 ? -2.889 29.062 13.391 1 98.75 255 THR A CA 1
ATOM 2009 C C . THR A 1 255 ? -2.863 27.719 14.117 1 98.75 255 THR A C 1
ATOM 2011 O O . THR A 1 255 ? -2.23 27.578 15.164 1 98.75 255 THR A O 1
ATOM 2014 N N . MET A 1 256 ? -3.59 26.766 13.648 1 98.31 256 MET A N 1
ATOM 2015 C CA . MET A 1 256 ? -3.555 25.359 14.039 1 98.31 256 MET A CA 1
ATOM 2016 C C . MET A 1 256 ? -3.488 24.453 12.812 1 98.31 256 MET A C 1
ATOM 2018 O O . MET A 1 256 ? -4.457 24.359 12.055 1 98.31 256 MET A O 1
ATOM 2022 N N . VAL A 1 257 ? -2.371 23.844 12.633 1 98.12 257 VAL A N 1
ATOM 2023 C CA . VAL A 1 257 ? -2.193 22.969 11.484 1 98.12 257 VAL A CA 1
ATOM 2024 C C . VAL A 1 257 ? -2.092 21.516 11.961 1 98.12 257 VAL A C 1
ATOM 2026 O O . VAL A 1 257 ? -1.158 21.156 12.68 1 98.12 257 VAL A O 1
ATOM 2029 N N . ARG A 1 258 ? -3.102 20.719 11.539 1 95.19 258 ARG A N 1
ATOM 2030 C CA . ARG A 1 258 ? -3.174 19.312 11.93 1 95.19 258 ARG A CA 1
ATOM 2031 C C . ARG A 1 258 ? -3.246 19.172 13.445 1 95.19 258 ARG A C 1
ATOM 2033 O O . ARG A 1 258 ? -2.508 18.375 14.031 1 95.19 258 ARG A O 1
ATOM 2040 N N . ILE A 1 259 ? -4.09 19.969 14.094 1 94.69 259 ILE A N 1
ATOM 2041 C CA . ILE A 1 259 ? -4.258 19.953 15.547 1 94.69 259 ILE A CA 1
ATOM 2042 C C . ILE A 1 259 ? -5.684 19.547 15.898 1 94.69 259 ILE A C 1
ATOM 2044 O O . ILE A 1 259 ? -5.895 18.594 16.656 1 94.69 259 ILE A O 1
ATOM 2048 N N . VAL A 1 260 ? -6.668 20.219 15.258 1 93.38 260 VAL A N 1
ATOM 2049 C CA . VAL A 1 260 ? -8.062 20.047 15.648 1 93.38 260 VAL A CA 1
ATOM 2050 C C . VAL A 1 260 ? -8.492 18.609 15.383 1 93.38 260 VAL A C 1
ATOM 2052 O O . VAL A 1 260 ? -9.266 18.031 16.156 1 93.38 260 VAL A O 1
ATOM 2055 N N . HIS A 1 261 ? -7.969 18.016 14.312 1 91.06 261 HIS A N 1
ATOM 2056 C CA . HIS A 1 261 ? -8.375 16.656 13.945 1 91.06 261 HIS A CA 1
ATOM 2057 C C . HIS A 1 261 ? -7.895 15.641 14.969 1 91.06 261 HIS A C 1
ATOM 2059 O O . HIS A 1 261 ? -8.344 14.492 14.969 1 91.06 261 HIS A O 1
ATOM 2065 N N . ASP A 1 262 ? -7.016 16.016 15.836 1 87.5 262 ASP A N 1
ATOM 2066 C CA . ASP A 1 262 ? -6.477 15.094 16.844 1 87.5 262 ASP A CA 1
ATOM 2067 C C . ASP A 1 262 ? -7.473 14.867 17.969 1 87.5 262 ASP A C 1
ATOM 2069 O O . ASP A 1 262 ? -7.301 13.953 18.781 1 87.5 262 ASP A O 1
ATOM 2073 N N . TRP A 1 263 ? -8.5 15.656 17.984 1 85.69 263 TRP A N 1
ATOM 2074 C CA . TRP A 1 263 ? -9.289 15.703 19.203 1 85.69 263 TRP A CA 1
ATOM 2075 C C . TRP A 1 263 ? -10.773 15.469 18.906 1 85.69 263 TRP A C 1
ATOM 2077 O O . TRP A 1 263 ? -11.258 15.82 17.828 1 85.69 263 TRP A O 1
ATOM 2087 N N . GLY A 1 264 ? -11.406 14.914 19.906 1 83.69 264 GLY A N 1
ATOM 2088 C CA . GLY A 1 264 ? -12.852 14.812 19.844 1 83.69 264 GLY A CA 1
ATOM 2089 C C . GLY A 1 264 ? -13.555 16.141 20.062 1 83.69 264 GLY A C 1
ATOM 2090 O O . GLY A 1 264 ? -12.906 17.188 20.078 1 83.69 264 GLY A O 1
ATOM 2091 N N . GLU A 1 265 ? -14.805 16.094 20.172 1 85.38 265 GLU A N 1
ATOM 2092 C CA . GLU A 1 265 ? -15.625 17.297 20.234 1 85.38 265 GLU A CA 1
ATOM 2093 C C . GLU A 1 265 ? -15.328 18.094 21.5 1 85.38 265 GLU A C 1
ATOM 2095 O O . GLU A 1 265 ? -15.227 19.328 21.438 1 85.38 265 GLU A O 1
ATOM 2100 N N . GLU A 1 266 ? -15.18 17.438 22.594 1 90.06 266 GLU A N 1
ATOM 2101 C CA . GLU A 1 266 ? -14.992 18.125 23.859 1 90.06 266 GLU A CA 1
ATOM 2102 C C . GLU A 1 266 ? -13.695 18.938 23.859 1 90.06 266 GLU A C 1
ATOM 2104 O O . GLU A 1 266 ? -13.695 20.125 24.219 1 90.06 266 GLU A O 1
ATOM 2109 N N . LYS A 1 267 ? -12.648 18.328 23.484 1 90.94 267 LYS A N 1
ATOM 2110 C CA . LYS A 1 267 ? -11.352 19.016 23.453 1 90.94 267 LYS A CA 1
ATOM 2111 C C . LYS A 1 267 ? -11.312 20.078 22.375 1 90.94 267 LYS A C 1
ATOM 2113 O O . LYS A 1 267 ? -10.703 21.125 22.547 1 90.94 267 LYS A O 1
ATOM 2118 N N . SER A 1 268 ? -11.938 19.812 21.25 1 93.5 268 SER A N 1
ATOM 2119 C CA . SER A 1 268 ? -12.008 20.812 20.188 1 93.5 268 SER A CA 1
ATOM 2120 C C . SER A 1 268 ? -12.773 22.047 20.641 1 93.5 268 SER A C 1
ATOM 2122 O O . SER A 1 268 ? -12.367 23.172 20.359 1 93.5 268 SER A O 1
ATOM 2124 N N . ASP A 1 269 ? -13.852 21.797 21.375 1 95.5 269 ASP A N 1
ATOM 2125 C CA . ASP A 1 269 ? -14.648 22.906 21.891 1 95.5 269 ASP A CA 1
ATOM 2126 C C . ASP A 1 269 ? -13.852 23.734 22.891 1 95.5 269 ASP A C 1
ATOM 2128 O O . ASP A 1 269 ? -13.898 24.969 22.859 1 95.5 269 ASP A O 1
ATOM 2132 N N . LEU A 1 270 ? -13.164 23.016 23.719 1 96 270 LEU A N 1
ATOM 2133 C CA . LEU A 1 270 ? -12.344 23.719 24.719 1 96 270 LEU A CA 1
ATOM 2134 C C . LEU A 1 270 ? -11.305 24.594 24.031 1 96 270 LEU A C 1
ATOM 2136 O O . LEU A 1 270 ? -11.141 25.766 24.406 1 96 270 LEU A O 1
ATOM 2140 N N . LEU A 1 271 ? -10.633 24.078 23.125 1 96.69 271 LEU A N 1
ATOM 2141 C CA . LEU A 1 271 ? -9.547 24.766 22.453 1 96.69 271 LEU A CA 1
ATOM 2142 C C . LEU A 1 271 ? -10.078 25.953 21.641 1 96.69 271 LEU A C 1
ATOM 2144 O O . LEU A 1 271 ? -9.539 27.062 21.719 1 96.69 271 LEU A O 1
ATOM 2148 N N . LEU A 1 272 ? -11.109 25.734 20.859 1 97.81 272 LEU A N 1
ATOM 2149 C CA . LEU A 1 272 ? -11.664 26.781 20 1 97.81 272 LEU A CA 1
ATOM 2150 C C . LEU A 1 272 ? -12.297 27.891 20.844 1 97.81 272 LEU A C 1
ATOM 2152 O O . LEU A 1 272 ? -12.242 29.062 20.484 1 97.81 272 LEU A O 1
ATOM 2156 N N . GLY A 1 273 ? -12.938 27.484 21.938 1 97.81 273 GLY A N 1
ATOM 2157 C CA . GLY A 1 273 ? -13.453 28.484 22.875 1 97.81 273 GLY A CA 1
ATOM 2158 C C . GLY A 1 273 ? -12.367 29.375 23.453 1 97.81 273 GLY A C 1
ATOM 2159 O O . GLY A 1 273 ? -12.547 30.594 23.562 1 97.81 273 GLY A O 1
ATOM 2160 N N . LYS A 1 274 ? -11.312 28.766 23.844 1 97.94 274 LYS A N 1
ATOM 2161 C CA . LYS A 1 274 ? -10.164 29.5 24.391 1 97.94 274 LYS A CA 1
ATOM 2162 C C . LYS A 1 274 ? -9.602 30.469 23.375 1 97.94 274 LYS A C 1
ATOM 2164 O O . LYS A 1 274 ? -9.273 31.609 23.719 1 97.94 274 LYS A O 1
ATOM 2169 N N . ILE A 1 275 ? -9.445 30.031 22.156 1 98.44 275 ILE A N 1
ATOM 2170 C CA . ILE A 1 275 ? -8.93 30.859 21.078 1 98.44 275 ILE A CA 1
ATOM 2171 C C . ILE A 1 275 ? -9.852 32.062 20.844 1 98.44 275 ILE A C 1
ATOM 2173 O O . ILE A 1 275 ? -9.383 33.188 20.781 1 98.44 275 ILE A O 1
ATOM 2177 N N . PHE A 1 276 ? -11.148 31.781 20.797 1 98.62 276 PHE A N 1
ATOM 2178 C CA . PHE A 1 276 ? -12.125 32.844 20.562 1 98.62 276 PHE A CA 1
ATOM 2179 C C . PHE A 1 276 ? -12.047 33.906 21.656 1 98.62 276 PHE A C 1
ATOM 2181 O O . PHE A 1 276 ? -12.055 35.094 21.359 1 98.62 276 PHE A O 1
ATOM 2188 N N . ARG A 1 277 ? -11.914 33.438 22.906 1 98.06 277 ARG A N 1
ATOM 2189 C CA . ARG A 1 277 ? -11.875 34.375 24.047 1 98.06 277 ARG A CA 1
ATOM 2190 C C . ARG A 1 277 ? -10.594 35.188 24.016 1 98.06 277 ARG A C 1
ATOM 2192 O O . ARG A 1 277 ? -10.594 36.344 24.453 1 98.06 277 ARG A O 1
ATOM 2199 N N . THR A 1 278 ? -9.523 34.625 23.516 1 98.38 278 THR A N 1
ATOM 2200 C CA . THR A 1 278 ? -8.219 35.281 23.562 1 98.38 278 THR A CA 1
ATOM 2201 C C . THR A 1 278 ? -8.07 36.25 22.406 1 98.38 278 THR A C 1
ATOM 2203 O O . THR A 1 278 ? -7.391 37.281 22.531 1 98.38 278 THR A O 1
ATOM 2206 N N . LEU A 1 279 ? -8.727 36.062 21.312 1 98.69 279 LEU A N 1
ATOM 2207 C CA . LEU A 1 279 ? -8.625 36.906 20.109 1 98.69 279 LEU A CA 1
ATOM 2208 C C . LEU A 1 279 ? -9.266 38.25 20.328 1 98.69 279 LEU A C 1
ATOM 2210 O O . LEU A 1 279 ? -10.32 38.344 20.969 1 98.69 279 LEU A O 1
ATOM 2214 N N . PRO A 1 280 ? -8.664 39.344 19.812 1 98.56 280 PRO A N 1
ATOM 2215 C CA . PRO A 1 280 ? -9.398 40.594 19.703 1 98.56 280 PRO A CA 1
ATOM 2216 C C . PRO A 1 280 ? -10.469 40.562 18.609 1 98.56 280 PRO A C 1
ATOM 2218 O O . PRO A 1 280 ? -10.445 39.688 17.75 1 98.56 280 PRO A O 1
ATOM 2221 N N . SER A 1 281 ? -11.398 41.531 18.719 1 98.31 281 SER A N 1
ATOM 2222 C CA . SER A 1 281 ? -12.32 41.688 17.609 1 98.31 281 SER A CA 1
ATOM 2223 C C . SER A 1 281 ? -11.57 41.906 16.297 1 98.31 281 SER A C 1
ATOM 2225 O O . SER A 1 281 ? -10.594 42.656 16.25 1 98.31 281 SER A O 1
ATOM 2227 N N . GLY A 1 282 ? -11.969 41.219 15.297 1 98.19 282 GLY A N 1
ATOM 2228 C CA . GLY A 1 282 ? -11.281 41.312 14.016 1 98.19 282 GLY A CA 1
ATOM 2229 C C . GLY A 1 282 ? -10.164 40.281 13.875 1 98.19 282 GLY A C 1
ATOM 2230 O O . GLY A 1 282 ? -9.656 40.062 12.773 1 98.19 282 GLY A O 1
ATOM 2231 N N . GLY A 1 283 ? -9.836 39.625 14.984 1 98.62 283 GLY A N 1
ATOM 2232 C CA . GLY A 1 283 ? -8.844 38.562 14.93 1 98.62 283 GLY A CA 1
ATOM 2233 C C . GLY A 1 283 ? -9.344 37.312 14.234 1 98.62 283 GLY A C 1
ATOM 2234 O O . GLY A 1 283 ? -10.523 37.219 13.906 1 98.62 283 GLY A O 1
ATOM 2235 N N . GLY A 1 284 ? -8.383 36.406 13.938 1 98.62 284 GLY A N 1
ATOM 2236 C CA . GLY A 1 284 ? -8.797 35.25 13.164 1 98.62 284 GLY A CA 1
ATOM 2237 C C . GLY A 1 284 ? -8.109 33.969 13.602 1 98.62 284 GLY A C 1
ATOM 2238 O O . GLY A 1 284 ? -7.191 34 14.422 1 98.62 284 GLY A O 1
ATOM 2239 N N . VAL A 1 285 ? -8.641 32.875 13.102 1 98.81 285 VAL A N 1
ATOM 2240 C CA . VAL A 1 285 ? -8.023 31.547 13.242 1 98.81 285 VAL A CA 1
ATOM 2241 C C . VAL A 1 285 ? -7.867 30.906 11.875 1 98.81 285 VAL A C 1
ATOM 2243 O O . VAL A 1 285 ? -8.797 30.906 11.062 1 98.81 285 VAL A O 1
ATOM 2246 N N . LEU A 1 286 ? -6.668 30.469 11.555 1 98.81 286 LEU A N 1
ATOM 2247 C CA . LEU A 1 286 ? -6.355 29.719 10.336 1 98.81 286 LEU A CA 1
ATOM 2248 C C . LEU A 1 286 ? -6.086 28.25 10.656 1 98.81 286 LEU A C 1
ATOM 2250 O O . LEU A 1 286 ? -5.133 27.938 11.367 1 98.81 286 LEU A O 1
ATOM 2254 N N . LEU A 1 287 ? -6.918 27.375 10.125 1 98.69 287 LEU A N 1
ATOM 2255 C CA . LEU A 1 287 ? -6.73 25.953 10.305 1 98.69 287 LEU A CA 1
ATOM 2256 C C . LEU A 1 287 ? -6.129 25.312 9.055 1 98.69 287 LEU A C 1
ATOM 2258 O O . LEU A 1 287 ? -6.504 25.672 7.934 1 98.69 287 LEU A O 1
ATOM 2262 N N . GLY A 1 288 ? -5.129 24.531 9.203 1 98.31 288 GLY A N 1
ATOM 2263 C CA . GLY A 1 288 ? -4.621 23.641 8.172 1 98.31 288 GLY A CA 1
ATOM 2264 C C . GLY A 1 288 ? -4.969 22.188 8.414 1 98.31 288 GLY A C 1
ATOM 2265 O O . GLY A 1 288 ? -4.422 21.547 9.32 1 98.31 288 GLY A O 1
ATOM 2266 N N . GLU A 1 289 ? -5.867 21.656 7.684 1 97.5 289 GLU A N 1
ATOM 2267 C CA . GLU A 1 289 ? -6.383 20.297 7.844 1 97.5 289 GLU A CA 1
ATOM 2268 C C . GLU A 1 289 ? -6.648 19.641 6.492 1 97.5 289 GLU A C 1
ATOM 2270 O O . GLU A 1 289 ? -6.629 20.312 5.457 1 97.5 289 GLU A O 1
ATOM 2275 N N . ILE A 1 290 ? -6.824 18.328 6.512 1 96.94 290 ILE A N 1
ATOM 2276 C CA . ILE A 1 290 ? -7.375 17.656 5.336 1 96.94 290 ILE A CA 1
ATOM 2277 C C . ILE A 1 290 ? -8.898 17.812 5.324 1 96.94 290 ILE A C 1
ATOM 2279 O O . ILE A 1 290 ? -9.562 17.469 6.309 1 96.94 290 ILE A O 1
ATOM 2283 N N . LEU A 1 291 ? -9.438 18.375 4.281 1 97.12 291 LEU A N 1
ATOM 2284 C CA . LEU A 1 291 ? -10.891 18.484 4.141 1 97.12 291 LEU A CA 1
ATOM 2285 C C . LEU A 1 291 ? -11.445 17.328 3.33 1 97.12 291 LEU A C 1
ATOM 2287 O O . LEU A 1 291 ? -11.062 17.125 2.178 1 97.12 291 LEU A O 1
ATOM 2291 N N . LEU A 1 292 ? -12.328 16.594 3.947 1 96.44 292 LEU A N 1
ATOM 2292 C CA . LEU A 1 292 ? -13.055 15.562 3.207 1 96.44 292 LEU A CA 1
ATOM 2293 C C . LEU A 1 292 ? -14.18 16.188 2.387 1 96.44 292 LEU A C 1
ATOM 2295 O O . LEU A 1 292 ? -14.734 17.219 2.762 1 96.44 292 LEU A O 1
ATOM 2299 N N . PRO A 1 293 ? -14.484 15.508 1.248 1 95.69 293 PRO A N 1
ATOM 2300 C CA . PRO A 1 293 ? -15.734 15.891 0.595 1 95.69 293 PRO A CA 1
ATOM 2301 C C . PRO A 1 293 ? -16.953 15.75 1.512 1 95.69 293 PRO A C 1
ATOM 2303 O O . PRO A 1 293 ? -16.891 15.023 2.51 1 95.69 293 PRO A O 1
ATOM 2306 N N . GLU A 1 294 ? -18 16.391 1.161 1 94.75 294 GLU A N 1
ATOM 2307 C CA . GLU A 1 294 ? -19.156 16.422 2.047 1 94.75 294 GLU A CA 1
ATOM 2308 C C . GLU A 1 294 ? -19.75 15.023 2.215 1 94.75 294 GLU A C 1
ATOM 2310 O O . GLU A 1 294 ? -20.281 14.695 3.277 1 94.75 294 GLU A O 1
ATOM 2315 N N . ASP A 1 295 ? -19.672 14.188 1.228 1 91.88 295 ASP A N 1
ATOM 2316 C CA . ASP A 1 295 ? -20.172 12.82 1.347 1 91.88 295 ASP A CA 1
ATOM 2317 C C . ASP A 1 295 ? -19.109 11.898 1.953 1 91.88 295 ASP A C 1
ATOM 2319 O O . ASP A 1 295 ? -19.344 10.703 2.123 1 91.88 295 ASP A O 1
ATOM 2323 N N . LYS A 1 296 ? -17.875 12.477 2.195 1 92.69 296 LYS A N 1
ATOM 2324 C CA . LYS A 1 296 ? -16.766 11.875 2.916 1 92.69 296 LYS A CA 1
ATOM 2325 C C . LYS A 1 296 ? -16.156 10.719 2.125 1 92.69 296 LYS A C 1
ATOM 2327 O O . LYS A 1 296 ? -15.484 9.859 2.693 1 92.69 296 LYS A O 1
ATOM 2332 N N . THR A 1 297 ? -16.516 10.641 0.833 1 86.38 297 THR A N 1
ATOM 2333 C CA . THR A 1 297 ? -15.922 9.602 0.001 1 86.38 297 THR A CA 1
ATOM 2334 C C . THR A 1 297 ? -15.18 10.219 -1.184 1 86.38 297 THR A C 1
ATOM 2336 O O . THR A 1 297 ? -15.297 11.414 -1.442 1 86.38 297 THR A O 1
ATOM 2339 N N . GLY A 1 298 ? -14.297 9.508 -1.729 1 85.25 298 GLY A N 1
ATOM 2340 C CA . GLY A 1 298 ? -13.648 9.914 -2.965 1 85.25 298 GLY A CA 1
ATOM 2341 C C . GLY A 1 298 ? -12.305 10.586 -2.738 1 85.25 298 GLY A C 1
ATOM 2342 O O . GLY A 1 298 ? -11.578 10.867 -3.693 1 85.25 298 GLY A O 1
ATOM 2343 N N . HIS A 1 299 ? -12.008 10.953 -1.583 1 93.38 299 HIS A N 1
ATOM 2344 C CA . HIS A 1 299 ? -10.711 11.516 -1.233 1 93.38 299 HIS A CA 1
ATOM 2345 C C . HIS A 1 299 ? -9.812 10.477 -0.582 1 93.38 299 HIS A C 1
ATOM 2347 O O . HIS A 1 299 ? -9.773 10.359 0.646 1 93.38 299 HIS A O 1
ATOM 2353 N N . ILE A 1 300 ? -8.969 9.836 -1.329 1 96.56 300 ILE A N 1
ATOM 2354 C CA . ILE A 1 300 ? -8.219 8.664 -0.898 1 96.56 300 ILE A CA 1
ATOM 2355 C C . ILE A 1 300 ? -7.297 9.039 0.262 1 96.56 300 ILE A C 1
ATOM 2357 O O . ILE A 1 300 ? -7.344 8.414 1.326 1 96.56 300 ILE A O 1
ATOM 2361 N N . THR A 1 301 ? -6.512 10.125 0.088 1 97.06 301 THR A N 1
ATOM 2362 C CA . THR A 1 301 ? -5.566 10.555 1.113 1 97.06 301 THR A CA 1
ATOM 2363 C C . THR A 1 301 ? -6.289 10.875 2.418 1 97.06 301 THR A C 1
ATOM 2365 O O . THR A 1 301 ? -5.906 10.383 3.482 1 97.06 301 THR A O 1
ATOM 2368 N N . GLY A 1 302 ? -7.371 11.633 2.289 1 96.06 302 GLY A N 1
ATOM 2369 C CA . GLY A 1 302 ? -8.125 12.023 3.471 1 96.06 302 GLY A CA 1
ATOM 2370 C C . GLY A 1 302 ? -8.742 10.844 4.199 1 96.06 302 GLY A C 1
ATOM 2371 O O . GLY A 1 302 ? -8.711 10.781 5.43 1 96.06 302 GLY A O 1
ATOM 2372 N N . ASN A 1 303 ? -9.312 9.922 3.477 1 96.19 303 ASN A N 1
ATOM 2373 C CA . ASN A 1 303 ? -9.945 8.758 4.09 1 96.19 303 ASN A CA 1
ATOM 2374 C C . ASN A 1 303 ? -8.914 7.836 4.734 1 96.19 303 ASN A C 1
ATOM 2376 O O . ASN A 1 303 ? -9.141 7.32 5.832 1 96.19 303 ASN A O 1
ATOM 2380 N N . LEU A 1 304 ? -7.793 7.629 4.07 1 96.25 304 LEU A N 1
ATOM 2381 C CA . LEU A 1 304 ? -6.742 6.797 4.641 1 96.25 304 LEU A CA 1
ATOM 2382 C C . LEU A 1 304 ? -6.168 7.438 5.902 1 96.25 304 LEU A C 1
ATOM 2384 O O . LEU A 1 304 ? -5.945 6.754 6.906 1 96.25 304 LEU A O 1
ATOM 2388 N N . MET A 1 305 ? -5.938 8.727 5.816 1 93.88 305 MET A N 1
ATOM 2389 C CA . MET A 1 305 ? -5.398 9.43 6.98 1 93.88 305 MET A CA 1
ATOM 2390 C C . MET A 1 305 ? -6.395 9.414 8.133 1 93.88 305 MET A C 1
ATOM 2392 O O . MET A 1 305 ? -6.004 9.266 9.297 1 93.88 305 MET A O 1
ATOM 2396 N N . SER A 1 306 ? -7.691 9.555 7.828 1 89.94 306 SER A N 1
ATOM 2397 C CA . SER A 1 306 ? -8.711 9.461 8.859 1 89.94 306 SER A CA 1
ATOM 2398 C C . SER A 1 306 ? -8.68 8.109 9.555 1 89.94 306 SER A C 1
ATOM 2400 O O . SER A 1 306 ? -8.781 8.023 10.781 1 89.94 306 SER A O 1
ATOM 2402 N N . MET A 1 307 ? -8.516 7.109 8.773 1 88.75 307 MET A N 1
ATOM 2403 C CA . MET A 1 307 ? -8.453 5.758 9.312 1 88.75 307 MET A CA 1
ATOM 2404 C C . MET A 1 307 ? -7.207 5.57 10.172 1 88.75 307 MET A C 1
ATOM 2406 O O . MET A 1 307 ? -7.266 4.934 11.227 1 88.75 307 MET A O 1
ATOM 2410 N N . LEU A 1 308 ? -6.094 6.113 9.695 1 87.31 308 LEU A N 1
ATOM 2411 C CA . LEU A 1 308 ? -4.852 6.012 10.453 1 87.31 308 LEU A CA 1
ATOM 2412 C C . LEU A 1 308 ? -4.977 6.719 11.805 1 87.31 308 LEU A C 1
ATOM 2414 O O . LEU A 1 308 ? -4.469 6.234 12.812 1 87.31 308 LEU A O 1
ATOM 2418 N N . MET A 1 309 ? -5.672 7.797 11.828 1 83.88 309 MET A N 1
ATOM 2419 C CA . MET A 1 309 ? -5.852 8.562 13.055 1 83.88 309 MET A CA 1
ATOM 2420 C C . MET A 1 309 ? -6.699 7.789 14.062 1 83.88 309 MET A C 1
ATOM 2422 O O . MET A 1 309 ? -6.516 7.93 15.266 1 83.88 309 MET A O 1
ATOM 2426 N N . LEU A 1 310 ? -7.574 6.965 13.578 1 78.94 310 LEU A N 1
ATOM 2427 C CA . LEU A 1 310 ? -8.359 6.098 14.453 1 78.94 310 LEU A CA 1
ATOM 2428 C C . LEU A 1 310 ? -7.453 5.184 15.273 1 78.94 310 LEU A C 1
ATOM 2430 O O . LEU A 1 310 ? -7.754 4.879 16.422 1 78.94 310 LEU A O 1
ATOM 2434 N N . ALA A 1 311 ? -6.367 4.832 14.586 1 76.81 311 ALA A N 1
ATOM 2435 C CA . ALA A 1 311 ? -5.465 3.887 15.234 1 76.81 311 ALA A CA 1
ATOM 2436 C C . ALA A 1 311 ? -4.453 4.609 16.125 1 76.81 311 ALA A C 1
ATOM 2438 O O . ALA A 1 311 ? -3.934 4.035 17.078 1 76.81 311 ALA A O 1
ATOM 2439 N N . PHE A 1 312 ? -4.246 5.895 15.859 1 77.75 312 PHE A N 1
ATOM 2440 C CA . PHE A 1 312 ? -3.07 6.508 16.469 1 77.75 312 PHE A CA 1
ATOM 2441 C C . PHE A 1 312 ? -3.469 7.695 17.344 1 77.75 312 PHE A C 1
ATOM 2443 O O . PHE A 1 312 ? -2.695 8.133 18.203 1 77.75 312 PHE A O 1
ATOM 2450 N N . ALA A 1 313 ? -4.594 8.242 17.078 1 72.5 313 ALA A N 1
ATOM 2451 C CA . ALA A 1 313 ? -4.938 9.469 17.797 1 72.5 313 ALA A CA 1
ATOM 2452 C C . ALA A 1 313 ? -5.98 9.203 18.875 1 72.5 313 ALA A C 1
ATOM 2454 O O . ALA A 1 313 ? -6.355 8.055 19.109 1 72.5 313 ALA A O 1
ATOM 2455 N N . ASP A 1 314 ? -6.301 10.188 19.578 1 72.19 314 ASP A N 1
ATOM 2456 C CA . ASP A 1 314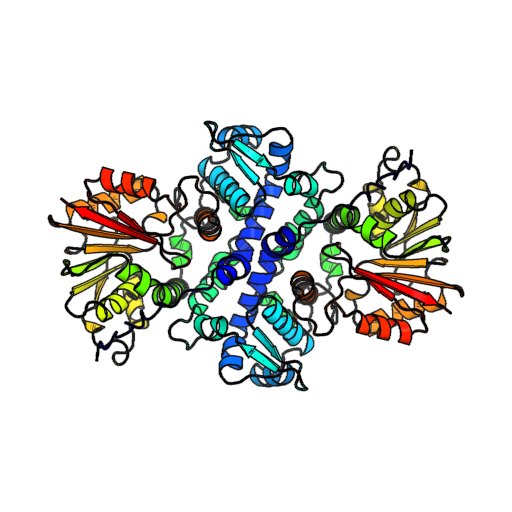 ? -7.258 10.125 20.688 1 72.19 314 ASP A CA 1
ATOM 2457 C C . ASP A 1 314 ? -8.648 9.766 20.172 1 72.19 314 ASP A C 1
ATOM 2459 O O . ASP A 1 314 ? -8.938 9.891 18.984 1 72.19 314 ASP A O 1
ATOM 2463 N N . SER A 1 315 ? -9.398 9.344 21.141 1 70 315 SER A N 1
ATOM 2464 C CA . SER A 1 315 ? -10.789 9 20.828 1 70 315 SER A CA 1
ATOM 2465 C C . SER A 1 315 ? -11.508 10.172 20.172 1 70 315 SER A C 1
ATOM 2467 O O . SER A 1 315 ? -11.398 11.312 20.641 1 70 315 SER A O 1
ATOM 2469 N N . GLY A 1 316 ? -12.07 9.938 19.031 1 76.12 316 GLY A N 1
ATOM 2470 C CA . GLY A 1 316 ? -12.867 10.945 18.344 1 76.12 316 GLY A CA 1
ATOM 2471 C C . GLY A 1 316 ? -12.086 11.688 17.266 1 76.12 316 GLY A C 1
ATOM 2472 O O . GLY A 1 316 ? -12.641 12.531 16.562 1 76.12 316 GLY A O 1
ATOM 2473 N N . SER A 1 317 ? -10.789 11.406 17.172 1 82.44 317 SER A N 1
ATOM 2474 C CA . SER A 1 317 ? -9.984 12.008 16.109 1 82.44 317 SER A CA 1
ATOM 2475 C C . SER A 1 317 ? -10.531 11.648 14.734 1 82.44 317 SER A C 1
ATOM 2477 O O . SER A 1 317 ? -10.969 10.516 14.508 1 82.44 317 SER A O 1
ATOM 2479 N N . ARG A 1 318 ? -10.523 12.695 13.844 1 84.5 318 ARG A N 1
ATOM 2480 C CA . ARG A 1 318 ? -11.07 12.461 12.508 1 84.5 318 ARG A CA 1
ATOM 2481 C C . ARG A 1 318 ? -10.773 13.648 11.586 1 84.5 318 ARG A C 1
ATOM 2483 O O . ARG A 1 318 ? -10.531 14.758 12.055 1 84.5 318 ARG A O 1
ATOM 2490 N N . GLU A 1 319 ? -10.773 13.305 10.344 1 92.94 319 GLU A N 1
ATOM 2491 C CA . GLU A 1 319 ? -10.867 14.383 9.367 1 92.94 319 GLU A CA 1
ATOM 2492 C C . GLU A 1 319 ? -12.312 14.844 9.203 1 92.94 319 GLU A C 1
ATOM 2494 O O . GLU A 1 319 ? -13.25 14.07 9.391 1 92.94 319 GLU A O 1
ATOM 2499 N N . ARG A 1 320 ? -12.5 16.062 8.898 1 94.69 320 ARG A N 1
ATOM 2500 C CA . ARG A 1 320 ? -13.828 16.672 8.812 1 94.69 320 ARG A CA 1
ATOM 2501 C C . ARG A 1 320 ? -14.047 17.312 7.445 1 94.69 320 ARG A C 1
ATOM 2503 O O . ARG A 1 320 ? -13.094 17.5 6.684 1 94.69 320 ARG A O 1
ATOM 2510 N N . THR A 1 321 ? -15.328 17.531 7.141 1 96.81 321 THR A N 1
ATOM 2511 C CA . THR A 1 321 ? -15.688 18.281 5.949 1 96.81 321 THR A CA 1
ATOM 2512 C C . THR A 1 321 ? -15.617 19.797 6.219 1 96.81 321 THR A C 1
ATOM 2514 O O . THR A 1 321 ? -15.523 20.219 7.371 1 96.81 321 THR A O 1
ATOM 2517 N N . ALA A 1 322 ? -15.648 20.547 5.098 1 97.88 322 ALA A N 1
ATOM 2518 C CA . ALA A 1 322 ? -15.688 22 5.23 1 97.88 322 ALA A CA 1
ATOM 2519 C C . ALA A 1 322 ? -16.906 22.453 6.023 1 97.88 322 ALA A C 1
ATOM 2521 O O . ALA A 1 322 ? -16.812 23.344 6.875 1 97.88 322 ALA A O 1
ATOM 2522 N N . GLN A 1 323 ? -18 21.797 5.805 1 97.88 323 GLN A N 1
ATOM 2523 C CA . GLN A 1 323 ? -19.234 22.141 6.5 1 97.88 323 GLN A CA 1
ATOM 2524 C C . GLN A 1 323 ? -19.141 21.844 7.992 1 97.88 323 GLN A C 1
ATOM 2526 O O . GLN A 1 323 ? -19.609 22.625 8.82 1 97.88 323 GLN A O 1
ATOM 2531 N N . GLU A 1 324 ? -18.562 20.734 8.297 1 96.19 324 GLU A N 1
ATOM 2532 C CA . GLU A 1 324 ? -18.391 20.375 9.703 1 96.19 324 GLU A CA 1
ATOM 2533 C C . GLU A 1 324 ? -17.5 21.375 10.43 1 96.19 324 GLU A C 1
ATOM 2535 O O . GLU A 1 324 ? -17.75 21.719 11.578 1 96.19 324 GLU A O 1
ATOM 2540 N N . TYR A 1 325 ? -16.422 21.812 9.789 1 97.62 325 TYR A N 1
ATOM 2541 C CA . TYR A 1 325 ? -15.562 22.812 10.391 1 97.62 325 TYR A CA 1
ATOM 2542 C C . TYR A 1 325 ? -16.297 24.141 10.547 1 97.62 325 TYR A C 1
ATOM 2544 O O . TYR A 1 325 ? -16.125 24.844 11.539 1 97.62 325 TYR A O 1
ATOM 2552 N N . LYS A 1 326 ? -17.047 24.516 9.508 1 98.25 326 LYS A N 1
ATOM 2553 C CA . LYS A 1 326 ? -17.828 25.75 9.586 1 98.25 326 LYS A CA 1
ATOM 2554 C C . LYS A 1 326 ? -18.766 25.719 10.797 1 98.25 326 LYS A C 1
ATOM 2556 O O . LYS A 1 326 ? -18.828 26.688 11.555 1 98.25 326 LYS A O 1
ATOM 2561 N N . GLU A 1 327 ? -19.453 24.594 10.977 1 97.81 327 GLU A N 1
ATOM 2562 C CA . GLU A 1 327 ? -20.359 24.453 12.117 1 97.81 327 GLU A CA 1
ATOM 2563 C C . GLU A 1 327 ? -19.594 24.5 13.438 1 97.81 327 GLU A C 1
ATOM 2565 O O . GLU A 1 327 ? -20.047 25.156 14.391 1 97.81 327 GLU A O 1
ATOM 2570 N N . LEU A 1 328 ? -18.516 23.859 13.477 1 96.94 328 LEU A N 1
ATOM 2571 C CA . LEU A 1 328 ? -17.688 23.812 14.672 1 96.94 328 LEU A CA 1
ATOM 2572 C C . LEU A 1 328 ? -17.219 25.219 15.062 1 96.94 328 LEU A C 1
ATOM 2574 O O . LEU A 1 328 ? -17.281 25.594 16.234 1 96.94 328 LEU A O 1
ATOM 2578 N N . LEU A 1 329 ? -16.75 26 14.125 1 98.44 329 LEU A N 1
ATOM 2579 C CA . LEU A 1 329 ? -16.234 27.328 14.367 1 98.44 329 LEU A CA 1
ATOM 2580 C C . LEU A 1 329 ? -17.359 28.312 14.711 1 98.44 329 LEU A C 1
ATOM 2582 O O . LEU A 1 329 ? -17.219 29.125 15.625 1 98.44 329 LEU A O 1
ATOM 2586 N N . GLN A 1 330 ? -18.453 28.188 14.031 1 98.5 330 GLN A N 1
ATOM 2587 C CA . GLN A 1 330 ? -19.578 29.078 14.266 1 98.5 330 GLN A CA 1
ATOM 2588 C C . GLN A 1 330 ? -20.172 28.844 15.648 1 98.5 330 GLN A C 1
ATOM 2590 O O . GLN A 1 330 ? -20.672 29.781 16.281 1 98.5 330 GLN A O 1
ATOM 2595 N N . LYS A 1 331 ? -20.156 27.641 16.078 1 97.94 331 LYS A N 1
ATOM 2596 C CA . LYS A 1 331 ? -20.609 27.297 17.422 1 97.94 331 LYS A CA 1
ATOM 2597 C C . LYS A 1 331 ? -19.922 28.156 18.469 1 97.94 331 LYS A C 1
ATOM 2599 O O . LYS A 1 331 ? -20.5 28.453 19.516 1 97.94 331 LYS A O 1
ATOM 2604 N N . HIS A 1 332 ? -18.734 28.609 18.234 1 98 332 HIS A N 1
ATOM 2605 C CA . HIS A 1 332 ? -17.969 29.375 19.219 1 98 332 HIS A CA 1
ATOM 2606 C C . HIS A 1 332 ? -18.016 30.859 18.906 1 98 332 HIS A C 1
ATOM 2608 O O . HIS A 1 332 ? -17.344 31.656 19.578 1 98 332 HIS A O 1
ATOM 2614 N N . GLY A 1 333 ? -18.703 31.234 17.875 1 98.44 333 GLY A N 1
ATOM 2615 C CA . GLY A 1 333 ? -18.938 32.656 17.641 1 98.44 333 GLY A CA 1
ATOM 2616 C C . GLY A 1 333 ? -18.188 33.188 16.438 1 98.44 333 GLY A C 1
ATOM 2617 O O . GLY A 1 333 ? -18.359 34.344 16.062 1 98.44 333 GLY A O 1
ATOM 2618 N N . PHE A 1 334 ? -17.375 32.406 15.789 1 98.81 334 PHE A N 1
ATOM 2619 C CA . PHE A 1 334 ? -16.641 32.875 14.617 1 98.81 334 PHE A CA 1
ATOM 2620 C C . PHE A 1 334 ? -17.578 33.156 13.453 1 98.81 334 PHE A C 1
ATOM 2622 O O . PHE A 1 334 ? -18.625 32.5 13.32 1 98.81 334 PHE A O 1
ATOM 2629 N N . VAL A 1 335 ? -17.172 34.062 12.633 1 98.56 335 VAL A N 1
ATOM 2630 C CA . VAL A 1 335 ? -17.953 34.438 11.445 1 98.56 335 VAL A CA 1
ATOM 2631 C C . VAL A 1 335 ? -17.047 34.406 10.211 1 98.56 335 VAL A C 1
ATOM 2633 O O . VAL A 1 335 ? -15.844 34.188 10.32 1 98.56 335 VAL A O 1
ATOM 2636 N N . ASN A 1 336 ? -17.656 34.562 9.008 1 98.12 336 ASN A N 1
ATOM 2637 C CA . ASN A 1 336 ? -16.938 34.594 7.742 1 98.12 336 ASN A CA 1
ATOM 2638 C C . ASN A 1 336 ? -16.016 33.406 7.59 1 98.12 336 ASN A C 1
ATOM 2640 O O . ASN A 1 336 ? -14.828 33.531 7.289 1 98.12 336 ASN A O 1
ATOM 2644 N N . VAL A 1 337 ? -16.547 32.25 7.945 1 98.62 337 VAL A N 1
ATOM 2645 C CA . VAL A 1 337 ? -15.781 31.031 7.852 1 98.62 337 VAL A CA 1
ATOM 2646 C C . VAL A 1 337 ? -15.609 30.625 6.387 1 98.62 337 VAL A C 1
ATOM 2648 O O . VAL A 1 337 ? -16.594 30.375 5.688 1 98.62 337 VAL A O 1
ATOM 2651 N N . GLN A 1 338 ? -14.391 30.578 5.926 1 98.56 338 GLN A N 1
ATOM 2652 C CA . GLN A 1 338 ? -14.062 30.219 4.551 1 98.56 338 GLN A CA 1
ATOM 2653 C C . GLN A 1 338 ? -13.141 29 4.512 1 98.56 338 GLN A C 1
ATOM 2655 O O . GLN A 1 338 ? -12.156 28.938 5.258 1 98.56 338 GLN A O 1
ATOM 2660 N N . ALA A 1 339 ? -13.5 28.047 3.715 1 98.44 339 ALA A N 1
ATOM 2661 C CA . ALA A 1 339 ? -12.664 26.859 3.494 1 98.44 339 ALA A CA 1
ATOM 2662 C C . ALA A 1 339 ? -12.156 26.812 2.057 1 98.44 339 ALA A C 1
ATOM 2664 O O . ALA A 1 339 ? -12.891 27.125 1.12 1 98.44 339 ALA A O 1
ATOM 2665 N N . ARG A 1 340 ? -10.93 26.453 1.874 1 97.75 340 ARG A N 1
ATOM 2666 C CA . ARG A 1 340 ? -10.328 26.328 0.55 1 97.75 340 ARG A CA 1
ATOM 2667 C C . ARG A 1 340 ? -9.539 25.016 0.437 1 97.75 340 ARG A C 1
ATOM 2669 O O . ARG A 1 340 ? -8.648 24.766 1.243 1 97.75 340 ARG A O 1
ATOM 2676 N N . THR A 1 341 ? -9.922 24.188 -0.538 1 95.12 341 THR A N 1
ATOM 2677 C CA . THR A 1 341 ? -9.07 23.062 -0.914 1 95.12 341 THR A CA 1
ATOM 2678 C C . THR A 1 341 ? -7.82 23.562 -1.645 1 95.12 341 THR A C 1
ATOM 2680 O O . THR A 1 341 ? -7.91 24.406 -2.535 1 95.12 341 THR A O 1
ATOM 2683 N N . THR A 1 342 ? -6.688 23.031 -1.194 1 93.56 342 THR A N 1
ATOM 2684 C CA . THR A 1 342 ? -5.43 23.438 -1.807 1 93.56 342 THR A CA 1
ATOM 2685 C C . THR A 1 342 ? -4.84 22.312 -2.646 1 93.56 342 THR A C 1
ATOM 2687 O O . THR A 1 342 ? -5.441 21.25 -2.775 1 93.56 342 THR A O 1
ATOM 2690 N N . ASP A 1 343 ? -3.68 22.578 -3.27 1 89.5 343 ASP A N 1
ATOM 2691 C CA . ASP A 1 343 ? -2.98 21.578 -4.059 1 89.5 343 ASP A CA 1
ATOM 2692 C C . ASP A 1 343 ? -2.029 20.766 -3.184 1 89.5 343 ASP A C 1
ATOM 2694 O O . ASP A 1 343 ? -1.355 19.844 -3.672 1 89.5 343 ASP A O 1
ATOM 2698 N N . ALA A 1 344 ? -2.006 21.125 -1.887 1 93.5 344 ALA A N 1
ATOM 2699 C CA . ALA A 1 344 ? -1.199 20.344 -0.962 1 93.5 344 ALA A CA 1
ATOM 2700 C C . ALA A 1 344 ? -1.814 18.953 -0.741 1 93.5 344 ALA A C 1
ATOM 2702 O O . ALA A 1 344 ? -3.035 18.797 -0.811 1 93.5 344 ALA A O 1
ATOM 2703 N N . ALA A 1 345 ? -0.998 18 -0.459 1 93.38 345 ALA A N 1
ATOM 2704 C CA . ALA A 1 345 ? -1.447 16.609 -0.327 1 93.38 345 ALA A CA 1
ATOM 2705 C C . ALA A 1 345 ? -2.191 16.391 0.988 1 93.38 345 ALA A C 1
ATOM 2707 O O . ALA A 1 345 ? -3.143 15.617 1.051 1 93.38 345 ALA A O 1
ATOM 2708 N N . PHE A 1 346 ? -1.727 17.094 2.035 1 96.44 346 PHE A N 1
ATOM 2709 C CA . PHE A 1 346 ? -2.225 16.766 3.363 1 96.44 346 PHE A CA 1
ATOM 2710 C C . PHE A 1 346 ? -2.799 18 4.055 1 96.44 346 PHE A C 1
ATOM 2712 O O . PHE A 1 346 ? -2.91 18.031 5.281 1 96.44 346 PHE A O 1
ATOM 2719 N N . CYS A 1 347 ? -3.066 19.031 3.275 1 95.56 347 CYS A N 1
ATOM 2720 C CA . CYS A 1 347 ? -3.447 20.234 4.012 1 95.56 347 CYS A CA 1
ATOM 2721 C C . CYS A 1 347 ? -4.328 21.141 3.164 1 95.56 347 CYS A C 1
ATOM 2723 O O . CYS A 1 347 ? -3.928 21.562 2.08 1 95.56 347 CYS A O 1
ATOM 2725 N N . ASP A 1 348 ? -5.48 21.375 3.588 1 97.75 348 ASP A N 1
ATOM 2726 C CA . ASP A 1 348 ? -6.387 22.422 3.137 1 97.75 348 ASP A CA 1
ATOM 2727 C C . ASP A 1 348 ? -6.504 23.531 4.18 1 97.75 348 ASP A C 1
ATOM 2729 O O . ASP A 1 348 ? -5.941 23.422 5.27 1 97.75 348 ASP A O 1
ATOM 2733 N N . ALA A 1 349 ? -7.137 24.656 3.795 1 98.62 349 ALA A N 1
ATOM 2734 C CA . ALA A 1 349 ? -7.109 25.812 4.668 1 98.62 349 ALA A CA 1
ATOM 2735 C C . ALA A 1 349 ? -8.523 26.25 5.043 1 98.62 349 ALA A C 1
ATOM 2737 O O . ALA A 1 349 ? -9.422 26.234 4.207 1 98.62 349 ALA A O 1
ATOM 2738 N N . ILE A 1 350 ? -8.758 26.562 6.266 1 98.81 350 ILE A N 1
ATOM 2739 C CA . ILE A 1 350 ? -9.984 27.188 6.762 1 98.81 350 ILE A CA 1
ATOM 2740 C C . ILE A 1 350 ? -9.641 28.469 7.531 1 98.81 350 ILE A C 1
ATOM 2742 O O . ILE A 1 350 ? -8.781 28.453 8.414 1 98.81 350 ILE A O 1
ATOM 274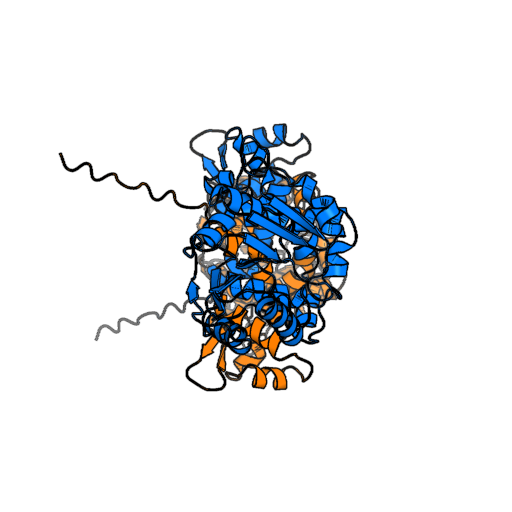6 N N . LEU A 1 351 ? -10.234 29.594 7.211 1 98.88 351 LEU A N 1
ATOM 2747 C CA . LEU A 1 351 ? -10.062 30.859 7.91 1 98.88 351 LEU A CA 1
ATOM 2748 C C . LEU A 1 351 ? -11.383 31.359 8.484 1 98.88 351 LEU A C 1
ATOM 2750 O O . LEU A 1 351 ? -12.414 31.297 7.816 1 98.88 351 LEU A O 1
ATOM 2754 N N . ALA A 1 352 ? -11.375 31.719 9.695 1 98.88 352 ALA A N 1
ATOM 2755 C CA . ALA A 1 352 ? -12.547 32.281 10.375 1 98.88 352 ALA A CA 1
ATOM 2756 C C . ALA A 1 352 ? -12.18 33.5 11.18 1 98.88 352 ALA A C 1
ATOM 2758 O O . ALA A 1 352 ? -11.039 33.656 11.617 1 98.88 352 ALA A O 1
ATOM 2759 N N . ILE A 1 353 ? -13.18 34.406 11.352 1 98.75 353 ILE A N 1
ATOM 2760 C CA . ILE A 1 353 ? -12.906 35.719 11.953 1 98.75 353 ILE A CA 1
ATOM 2761 C C . ILE A 1 353 ? -13.781 35.906 13.188 1 98.75 353 ILE A C 1
ATOM 2763 O O . ILE A 1 353 ? -14.938 35.5 13.203 1 98.75 353 ILE A O 1
ATOM 2767 N N . LYS A 1 354 ? -13.227 36.438 14.234 1 98.69 354 LYS A N 1
ATOM 2768 C CA . LYS A 1 354 ? -14.031 36.938 15.344 1 98.69 354 LYS A CA 1
ATOM 2769 C C . LYS A 1 354 ? -14.656 38.281 15.016 1 98.69 354 LYS A C 1
ATOM 2771 O O . LYS A 1 354 ? -13.953 39.219 14.609 1 98.69 354 LYS A O 1
ATOM 2776 N N . PRO A 1 355 ? -15.977 38.312 15.172 1 97.88 355 PRO A N 1
ATOM 2777 C CA . PRO A 1 355 ? -16.609 39.594 14.867 1 97.88 355 PRO A CA 1
ATOM 2778 C C . PRO A 1 355 ? -16.203 40.688 15.844 1 97.88 355 PRO A C 1
ATOM 2780 O O . PRO A 1 355 ? -15.844 40.406 16.984 1 97.88 355 PRO A O 1
ATOM 2783 N N . MET B 1 1 ? 4.449 48.938 -27 1 29.55 1 MET B N 1
ATOM 2784 C CA . MET B 1 1 ? 5.273 47.781 -26.688 1 29.55 1 MET B CA 1
ATOM 2785 C C . MET B 1 1 ? 4.824 47.125 -25.391 1 29.55 1 MET B C 1
ATOM 2787 O O . MET B 1 1 ? 5.09 47.656 -24.297 1 29.55 1 MET B O 1
ATOM 2791 N N . ASP B 1 2 ? 3.619 46.5 -25.281 1 30.23 2 ASP B N 1
ATOM 2792 C CA . ASP B 1 2 ? 2.715 46.125 -24.203 1 30.23 2 ASP B CA 1
ATOM 2793 C C . ASP B 1 2 ? 3.283 44.938 -23.391 1 30.23 2 ASP B C 1
ATOM 2795 O O . ASP B 1 2 ? 3.465 43.844 -23.906 1 30.23 2 ASP B O 1
ATOM 2799 N N . GLY B 1 3 ? 4.438 45.188 -22.547 1 29.48 3 GLY B N 1
ATOM 2800 C CA . GLY B 1 3 ? 5.238 44.281 -21.734 1 29.48 3 GLY B CA 1
ATOM 2801 C C . GLY B 1 3 ? 4.398 43.406 -20.828 1 29.48 3 GLY B C 1
ATOM 2802 O O . GLY B 1 3 ? 4.043 43.781 -19.719 1 29.48 3 GLY B O 1
ATOM 2803 N N . THR B 1 4 ? 3.529 42.656 -21.359 1 32.06 4 THR B N 1
ATOM 2804 C CA . THR B 1 4 ? 2.707 41.688 -20.625 1 32.06 4 THR B CA 1
ATOM 2805 C C . THR B 1 4 ? 3.58 40.75 -19.797 1 32.06 4 THR B C 1
ATOM 2807 O O . THR B 1 4 ? 4.309 39.938 -20.344 1 32.06 4 THR B O 1
ATOM 2810 N N . SER B 1 5 ? 4.238 41.281 -18.734 1 29.92 5 SER B N 1
ATOM 2811 C CA . SER B 1 5 ? 5.031 40.5 -17.797 1 29.92 5 SER B CA 1
ATOM 2812 C C . SER B 1 5 ? 4.312 39.219 -17.406 1 29.92 5 SER B C 1
ATOM 2814 O O . SER B 1 5 ? 3.176 39.25 -16.938 1 29.92 5 SER B O 1
ATOM 2816 N N . ILE B 1 6 ? 4.523 38.188 -18.156 1 35.09 6 ILE B N 1
ATOM 2817 C CA . ILE B 1 6 ? 4.109 36.844 -17.781 1 35.09 6 ILE B CA 1
ATOM 2818 C C . ILE B 1 6 ? 4.375 36.625 -16.297 1 35.09 6 ILE B C 1
ATOM 2820 O O . ILE B 1 6 ? 5.527 36.656 -15.852 1 35.09 6 ILE B O 1
ATOM 2824 N N . GLN B 1 7 ? 3.697 37.281 -15.352 1 31.72 7 GLN B N 1
ATOM 2825 C CA . GLN B 1 7 ? 3.811 36.906 -13.938 1 31.72 7 GLN B CA 1
ATOM 2826 C C . GLN B 1 7 ? 4.055 35.406 -13.766 1 31.72 7 GLN B C 1
ATOM 2828 O O . GLN B 1 7 ? 3.199 34.594 -14.109 1 31.72 7 GLN B O 1
ATOM 2833 N N . GLU B 1 8 ? 5.199 34.875 -13.984 1 38.56 8 GLU B N 1
ATOM 2834 C CA . GLU B 1 8 ? 5.625 33.5 -13.703 1 38.56 8 GLU B CA 1
ATOM 2835 C C . GLU B 1 8 ? 5.121 33.062 -12.344 1 38.56 8 GLU B C 1
ATOM 2837 O O . GLU B 1 8 ? 5.562 33.562 -11.305 1 38.56 8 GLU B O 1
ATOM 2842 N N . THR B 1 9 ? 3.82 32.938 -11.953 1 37.84 9 THR B N 1
ATOM 2843 C CA . THR B 1 9 ? 3.205 32.344 -10.758 1 37.84 9 THR B CA 1
ATOM 2844 C C . THR B 1 9 ? 4.059 31.219 -10.203 1 37.84 9 THR B C 1
ATOM 2846 O O . THR B 1 9 ? 4.242 30.188 -10.867 1 37.84 9 THR B O 1
ATOM 2849 N N . LYS B 1 10 ? 5.129 31.453 -9.602 1 51.38 10 LYS B N 1
ATOM 2850 C CA . LYS B 1 10 ? 6.051 30.531 -8.953 1 51.38 10 LYS B CA 1
ATOM 2851 C C . LYS B 1 10 ? 5.305 29.375 -8.297 1 51.38 10 LYS B C 1
ATOM 2853 O O . LYS B 1 10 ? 4.609 29.562 -7.293 1 51.38 10 LYS B O 1
ATOM 2858 N N . GLN B 1 11 ? 4.957 28.312 -8.891 1 72.81 11 GLN B N 1
ATOM 2859 C CA . GLN B 1 11 ? 4.227 27.109 -8.484 1 72.81 11 GLN B CA 1
ATOM 2860 C C . GLN B 1 11 ? 4.836 26.5 -7.234 1 72.81 11 GLN B C 1
ATOM 2862 O O . GLN B 1 11 ? 6.043 26.25 -7.176 1 72.81 11 GLN B O 1
ATOM 2867 N N . HIS B 1 12 ? 4.227 26.578 -6.031 1 83.5 12 HIS B N 1
ATOM 2868 C CA . HIS B 1 12 ? 4.633 25.969 -4.77 1 83.5 12 HIS B CA 1
ATOM 2869 C C . HIS B 1 12 ? 4.906 24.484 -4.945 1 83.5 12 HIS B C 1
ATOM 2871 O O . HIS B 1 12 ? 4.316 23.828 -5.812 1 83.5 12 HIS B O 1
ATOM 2877 N N . PRO B 1 13 ? 5.965 24.047 -4.246 1 87.62 13 PRO B N 1
ATOM 2878 C CA . PRO B 1 13 ? 6.207 22.609 -4.309 1 87.62 13 PRO B CA 1
ATOM 2879 C C . PRO B 1 13 ? 4.973 21.797 -3.939 1 87.62 13 PRO B C 1
ATOM 2881 O O . PRO B 1 13 ? 4.223 22.172 -3.031 1 87.62 13 PRO B O 1
ATOM 2884 N N . GLN B 1 14 ? 4.758 20.812 -4.742 1 92.56 14 GLN B N 1
ATOM 2885 C CA . GLN B 1 14 ? 3.6 19.938 -4.527 1 92.56 14 GLN B CA 1
ATOM 2886 C C . GLN B 1 14 ? 3.986 18.469 -4.645 1 92.56 14 GLN B C 1
ATOM 2888 O O . GLN B 1 14 ? 4.559 18.047 -5.652 1 92.56 14 GLN B O 1
ATOM 2893 N N . LEU B 1 15 ? 3.709 17.719 -3.559 1 96 15 LEU B N 1
ATOM 2894 C CA . LEU B 1 15 ? 3.895 16.281 -3.656 1 96 15 LEU B CA 1
ATOM 2895 C C . LEU B 1 15 ? 2.977 15.688 -4.719 1 96 15 LEU B C 1
ATOM 2897 O O . LEU B 1 15 ? 1.784 15.992 -4.758 1 96 15 LEU B O 1
ATOM 2901 N N . PRO B 1 16 ? 3.516 14.82 -5.59 1 96.31 16 PRO B N 1
ATOM 2902 C CA . PRO B 1 16 ? 2.631 14.188 -6.57 1 96.31 16 PRO B CA 1
ATOM 2903 C C . PRO B 1 16 ? 1.564 13.305 -5.922 1 96.31 16 PRO B C 1
ATOM 2905 O O . PRO B 1 16 ? 1.876 12.5 -5.043 1 96.31 16 PRO B O 1
ATOM 2908 N N . LYS B 1 17 ? 0.357 13.477 -6.398 1 95.31 17 LYS B N 1
ATOM 2909 C CA . LYS B 1 17 ? -0.794 12.766 -5.844 1 95.31 17 LYS B CA 1
ATOM 2910 C C . LYS B 1 17 ? -0.601 11.258 -5.918 1 95.31 17 LYS B C 1
ATOM 2912 O O . LYS B 1 17 ? -0.853 10.547 -4.941 1 95.31 17 LYS B O 1
ATOM 2917 N N . GLU B 1 18 ? -0.171 10.75 -7.062 1 94.94 18 GLU B N 1
ATOM 2918 C CA . GLU B 1 18 ? 0.013 9.312 -7.266 1 94.94 18 GLU B CA 1
ATOM 2919 C C . GLU B 1 18 ? 1.067 8.75 -6.316 1 94.94 18 GLU B C 1
ATOM 2921 O O . GLU B 1 18 ? 0.916 7.645 -5.797 1 94.94 18 GLU B O 1
ATOM 2926 N N . PHE B 1 19 ? 2.127 9.547 -6.121 1 97.81 19 PHE B N 1
ATOM 2927 C CA . PHE B 1 19 ? 3.156 9.125 -5.176 1 97.81 19 PHE B CA 1
ATOM 2928 C C . PHE B 1 19 ? 2.576 8.984 -3.773 1 97.81 19 PHE B C 1
ATOM 2930 O O . PHE B 1 19 ? 2.811 7.973 -3.102 1 97.81 19 PHE B O 1
ATOM 2937 N N . VAL B 1 20 ? 1.791 9.93 -3.32 1 98.25 20 VAL B N 1
ATOM 2938 C CA . VAL B 1 20 ? 1.251 9.938 -1.965 1 98.25 20 VAL B CA 1
ATOM 2939 C C . VAL B 1 20 ? 0.257 8.789 -1.793 1 98.25 20 VAL B C 1
ATOM 2941 O O . VAL B 1 20 ? 0.38 7.988 -0.865 1 98.25 20 VAL B O 1
ATOM 2944 N N . GLU B 1 21 ? -0.64 8.633 -2.715 1 97.56 21 GLU B N 1
ATOM 2945 C CA . GLU B 1 21 ? -1.764 7.715 -2.562 1 97.56 21 GLU B CA 1
ATOM 2946 C C . GLU B 1 21 ? -1.342 6.273 -2.84 1 97.56 21 GLU B C 1
ATOM 2948 O O . GLU B 1 21 ? -1.782 5.348 -2.156 1 97.56 21 GLU B O 1
ATOM 2953 N N . ARG B 1 22 ? -0.448 6.059 -3.793 1 96.69 22 ARG B N 1
ATOM 2954 C CA . ARG B 1 22 ? -0.195 4.703 -4.277 1 96.69 22 ARG B CA 1
ATOM 2955 C C . ARG B 1 22 ? 1.086 4.137 -3.676 1 96.69 22 ARG B C 1
ATOM 2957 O O . ARG B 1 22 ? 1.237 2.92 -3.561 1 96.69 22 ARG B O 1
ATOM 2964 N N . VAL B 1 23 ? 2.025 5 -3.381 1 98.5 23 VAL B N 1
ATOM 2965 C CA . VAL B 1 23 ? 3.314 4.508 -2.908 1 98.5 23 VAL B CA 1
ATOM 2966 C C . VAL B 1 23 ? 3.447 4.766 -1.408 1 98.5 23 VAL B C 1
ATOM 2968 O O . VAL B 1 23 ? 3.434 3.828 -0.607 1 98.5 23 VAL B O 1
ATOM 2971 N N . PHE B 1 24 ? 3.35 6.004 -0.993 1 98.75 24 PHE B N 1
ATOM 2972 C CA . PHE B 1 24 ? 3.613 6.352 0.399 1 98.75 24 PHE B CA 1
ATOM 2973 C C . PHE B 1 24 ? 2.533 5.785 1.312 1 98.75 24 PHE B C 1
ATOM 2975 O O . PHE B 1 24 ? 2.836 5.16 2.33 1 98.75 24 PHE B O 1
ATOM 2982 N N . LEU B 1 25 ? 1.272 5.953 0.956 1 98.38 25 LEU B N 1
ATOM 2983 C CA . LEU B 1 25 ? 0.173 5.496 1.799 1 98.38 25 LEU B CA 1
ATOM 2984 C C . LEU B 1 25 ? -0.339 4.137 1.335 1 98.38 25 LEU B C 1
ATOM 2986 O O . LEU B 1 25 ? -1.371 3.66 1.814 1 98.38 25 LEU B O 1
ATOM 2990 N N . GLY B 1 26 ? 0.374 3.48 0.406 1 98.31 26 GLY B N 1
ATOM 2991 C CA . GLY B 1 26 ? -0.06 2.188 -0.097 1 98.31 26 GLY B CA 1
ATOM 2992 C C . GLY B 1 26 ? -0.301 1.17 1.002 1 98.31 26 GLY B C 1
ATOM 2993 O O . GLY B 1 26 ? -1.258 0.395 0.939 1 98.31 26 GLY B O 1
ATOM 2994 N N . PHE B 1 27 ? 0.532 1.186 2.037 1 97.75 27 PHE B N 1
ATOM 2995 C CA . PHE B 1 27 ? 0.41 0.23 3.131 1 97.75 27 PHE B CA 1
ATOM 2996 C C . PHE B 1 27 ? -0.93 0.386 3.84 1 97.75 27 PHE B C 1
ATOM 2998 O O . PHE B 1 27 ? -1.508 -0.596 4.312 1 97.75 27 PHE B O 1
ATOM 3005 N N . ALA B 1 28 ? -1.41 1.59 3.965 1 97.25 28 ALA B N 1
ATOM 3006 C CA . ALA B 1 28 ? -2.678 1.847 4.641 1 97.25 28 ALA B CA 1
ATOM 3007 C C . ALA B 1 28 ? -3.852 1.307 3.828 1 97.25 28 ALA B C 1
ATOM 3009 O O . ALA B 1 28 ? -4.836 0.825 4.395 1 97.25 28 ALA B O 1
ATOM 3010 N N . SER B 1 29 ? -3.799 1.41 2.488 1 98.38 29 SER B N 1
ATOM 3011 C CA . SER B 1 29 ? -4.828 0.834 1.629 1 98.38 29 SER B CA 1
ATOM 3012 C C . SER B 1 29 ? -4.938 -0.673 1.832 1 98.38 29 SER B C 1
ATOM 3014 O O . SER B 1 29 ? -6.043 -1.213 1.93 1 98.38 29 SER B O 1
ATOM 3016 N N . THR B 1 30 ? -3.781 -1.294 1.892 1 98.62 30 THR B N 1
ATOM 3017 C CA . THR B 1 30 ? -3.766 -2.738 2.1 1 98.62 30 THR B CA 1
ATOM 3018 C C . THR B 1 30 ? -4.344 -3.094 3.467 1 98.62 30 THR B C 1
ATOM 3020 O O . THR B 1 30 ? -5.109 -4.051 3.592 1 98.62 30 THR B O 1
ATOM 3023 N N . GLN B 1 31 ? -4.004 -2.326 4.484 1 97.12 31 GLN B N 1
ATOM 3024 C CA . GLN B 1 31 ? -4.508 -2.598 5.824 1 97.12 31 GLN B CA 1
ATOM 3025 C C . GLN B 1 31 ? -6.023 -2.432 5.891 1 97.12 31 GLN B C 1
ATOM 3027 O O . GLN B 1 31 ? -6.703 -3.166 6.609 1 97.12 31 GLN B O 1
ATOM 3032 N N . ALA B 1 32 ? -6.551 -1.461 5.176 1 97.5 32 ALA B N 1
ATOM 3033 C CA . ALA B 1 32 ? -8 -1.297 5.105 1 97.5 32 ALA B CA 1
ATOM 3034 C C . ALA B 1 32 ? -8.664 -2.539 4.523 1 97.5 32 ALA B C 1
ATOM 3036 O O . ALA B 1 32 ? -9.68 -3.01 5.039 1 97.5 32 ALA B O 1
ATOM 3037 N N . LEU B 1 33 ? -8.094 -3.062 3.455 1 98.81 33 LEU B N 1
ATOM 3038 C CA . LEU B 1 33 ? -8.602 -4.285 2.846 1 98.81 33 LEU B CA 1
ATOM 3039 C C . LEU B 1 33 ? -8.555 -5.445 3.834 1 98.81 33 LEU B C 1
ATOM 3041 O O . LEU B 1 33 ? -9.539 -6.176 3.986 1 98.81 33 LEU B O 1
ATOM 3045 N N . PHE B 1 34 ? -7.375 -5.617 4.5 1 98.62 34 PHE B N 1
ATOM 3046 C CA . PHE B 1 34 ? -7.199 -6.711 5.449 1 98.62 34 PHE B CA 1
ATOM 3047 C C . PHE B 1 34 ? -8.219 -6.617 6.574 1 98.62 34 PHE B C 1
ATOM 3049 O O . PHE B 1 34 ? -8.859 -7.609 6.926 1 98.62 34 PHE B O 1
ATOM 3056 N N . ALA B 1 35 ? -8.422 -5.434 7.121 1 96.44 35 ALA B N 1
ATOM 3057 C CA . ALA B 1 35 ? -9.383 -5.234 8.203 1 96.44 35 ALA B CA 1
ATOM 3058 C C . ALA B 1 35 ? -10.797 -5.555 7.742 1 96.44 35 ALA B C 1
ATOM 3060 O O . ALA B 1 35 ? -11.562 -6.207 8.461 1 96.44 35 ALA B O 1
ATOM 3061 N N . ALA B 1 36 ? -11.188 -5.105 6.57 1 98 36 ALA B N 1
ATOM 3062 C CA . ALA B 1 36 ? -12.516 -5.34 6.023 1 98 36 ALA B CA 1
ATOM 3063 C C . ALA B 1 36 ? -12.789 -6.832 5.863 1 98 36 ALA B C 1
ATOM 3065 O O . ALA B 1 36 ? -13.883 -7.312 6.18 1 98 36 ALA B O 1
ATOM 3066 N N . CYS B 1 37 ? -11.812 -7.535 5.324 1 98.31 37 CYS B N 1
ATOM 3067 C CA . CYS B 1 37 ? -11.961 -8.977 5.148 1 98.31 37 CYS B CA 1
ATOM 3068 C C . CYS B 1 37 ? -12.055 -9.68 6.5 1 98.31 37 CYS B C 1
ATOM 3070 O O . CYS B 1 37 ? -12.883 -10.578 6.676 1 98.31 37 CYS B O 1
ATOM 3072 N N . LYS B 1 38 ? -11.195 -9.281 7.418 1 96.69 38 LYS B N 1
ATOM 3073 C CA . LYS B 1 38 ? -11.203 -9.875 8.75 1 96.69 38 LYS B CA 1
ATOM 3074 C C . LYS B 1 38 ? -12.547 -9.656 9.445 1 96.69 38 LYS B C 1
ATOM 3076 O O . LYS B 1 38 ? -13.047 -10.547 10.133 1 96.69 38 LYS B O 1
ATOM 3081 N N . LEU B 1 39 ? -13.141 -8.516 9.258 1 94.88 39 LEU B N 1
ATOM 3082 C CA . LEU B 1 39 ? -14.414 -8.164 9.883 1 94.88 39 LEU B CA 1
ATOM 3083 C C . LEU B 1 39 ? -15.586 -8.711 9.07 1 94.88 39 LEU B C 1
ATOM 3085 O O . LEU B 1 39 ? -16.75 -8.539 9.453 1 94.88 39 LEU B O 1
ATOM 3089 N N . LYS B 1 40 ? -15.344 -9.25 7.863 1 96.5 40 LYS B N 1
ATOM 3090 C CA . LYS B 1 40 ? -16.344 -9.859 6.984 1 96.5 40 LYS B CA 1
ATOM 3091 C C . LYS B 1 40 ? -17.328 -8.812 6.465 1 96.5 40 LYS B C 1
ATOM 3093 O O . LYS B 1 40 ? -18.531 -9.07 6.391 1 96.5 40 LYS B O 1
ATOM 3098 N N . ILE B 1 41 ? -16.766 -7.66 6.188 1 97.5 41 ILE B N 1
ATOM 3099 C CA . ILE B 1 41 ? -17.578 -6.559 5.688 1 97.5 41 ILE B CA 1
ATOM 3100 C C . ILE B 1 41 ? -18.219 -6.949 4.355 1 97.5 41 ILE B C 1
ATOM 3102 O O . ILE B 1 41 ? -19.422 -6.801 4.172 1 97.5 41 ILE B O 1
ATOM 3106 N N . PHE B 1 42 ? -17.469 -7.488 3.412 1 98.69 42 PHE B N 1
ATOM 3107 C CA . PHE B 1 42 ? -17.953 -7.812 2.074 1 98.69 42 PHE B CA 1
ATOM 3108 C C . PHE B 1 42 ? -18.969 -8.938 2.123 1 98.69 42 PHE B C 1
ATOM 3110 O O . PHE B 1 42 ? -19.953 -8.93 1.376 1 98.69 42 PHE B O 1
ATOM 3117 N N . ASP B 1 43 ? -18.766 -9.906 3.029 1 98 43 ASP B N 1
ATOM 3118 C CA . ASP B 1 43 ? -19.734 -10.984 3.215 1 98 43 ASP B CA 1
ATOM 3119 C C . ASP B 1 43 ? -21.078 -10.43 3.676 1 98 43 ASP B C 1
ATOM 3121 O O . ASP B 1 43 ? -22.125 -10.836 3.162 1 98 43 ASP B O 1
ATOM 3125 N N . SER B 1 44 ? -21 -9.523 4.625 1 97.12 44 SER B N 1
ATOM 3126 C CA . SER B 1 44 ? -22.219 -8.961 5.191 1 97.12 44 SER B CA 1
ATOM 3127 C C . SER B 1 44 ? -22.969 -8.141 4.156 1 97.12 44 SER B C 1
ATOM 3129 O O . SER B 1 44 ? -24.203 -8.172 4.113 1 97.12 44 SER B O 1
ATOM 3131 N N . LEU B 1 45 ? -22.281 -7.449 3.307 1 98.06 45 LEU B N 1
ATOM 3132 C CA . LEU B 1 45 ? -22.906 -6.566 2.328 1 98.06 45 LEU B CA 1
ATOM 3133 C C . LEU B 1 45 ? -23.344 -7.348 1.096 1 98.06 45 LEU B C 1
ATOM 3135 O O . LEU B 1 45 ? -24.125 -6.844 0.278 1 98.06 45 LEU B O 1
ATOM 3139 N N . HIS B 1 46 ? -22.781 -8.562 0.884 1 97.31 46 HIS B N 1
ATOM 3140 C CA . HIS B 1 46 ? -23.188 -9.438 -0.209 1 97.31 46 HIS B CA 1
ATOM 3141 C C . HIS B 1 46 ? -24.672 -9.797 -0.101 1 97.31 46 HIS B C 1
ATOM 3143 O O . HIS B 1 46 ? -25.344 -9.984 -1.116 1 97.31 46 HIS B O 1
ATOM 3149 N N . GLU B 1 47 ? -25.156 -9.922 1.083 1 92.75 47 GLU B N 1
ATOM 3150 C CA . GLU B 1 47 ? -26.562 -10.266 1.325 1 92.75 47 GLU B CA 1
ATOM 3151 C C . GLU B 1 47 ? -27.5 -9.133 0.915 1 92.75 47 GLU B C 1
ATOM 3153 O O . GLU B 1 47 ? -28.469 -9.352 0.198 1 92.75 47 GLU B O 1
ATOM 3158 N N . GLN B 1 48 ? -27.156 -7.984 1.353 1 94.94 48 GLN B N 1
ATOM 3159 C CA . GLN B 1 48 ? -27.922 -6.785 1.021 1 94.94 48 GLN B CA 1
ATOM 3160 C C . GLN B 1 48 ? -27.125 -5.523 1.373 1 94.94 48 GLN B C 1
ATOM 3162 O O . GLN B 1 48 ? -26.328 -5.527 2.309 1 94.94 48 GLN B O 1
ATOM 3167 N N . PRO B 1 49 ? -27.344 -4.512 0.549 1 97.19 49 PRO B N 1
ATOM 3168 C CA . PRO B 1 49 ? -26.812 -3.221 0.987 1 97.19 49 PRO B CA 1
ATOM 3169 C C . PRO B 1 49 ? -27.234 -2.857 2.408 1 97.19 49 PRO B C 1
ATOM 3171 O O . PRO B 1 49 ? -28.297 -3.287 2.869 1 97.19 49 PRO B O 1
ATOM 3174 N N . ASN B 1 50 ? -26.391 -2.104 3.121 1 97.69 50 ASN B N 1
ATOM 3175 C CA . ASN B 1 50 ? -26.688 -1.748 4.504 1 97.69 50 ASN B CA 1
ATOM 3176 C C . ASN B 1 50 ? -26.078 -0.406 4.883 1 97.69 50 ASN B C 1
ATOM 3178 O O . ASN B 1 50 ? -25.141 0.066 4.219 1 97.69 50 ASN B O 1
ATOM 3182 N N . SER B 1 51 ? -26.703 0.219 5.867 1 97.38 51 SER B N 1
ATOM 3183 C CA . SER B 1 51 ? -26.094 1.4 6.469 1 97.38 51 SER B CA 1
ATOM 3184 C C . SER B 1 51 ? -24.969 1.016 7.426 1 97.38 51 SER B C 1
ATOM 3186 O O . SER B 1 51 ? -24.828 -0.154 7.789 1 97.38 51 SER B O 1
ATOM 3188 N N . ALA B 1 52 ? -24.156 1.986 7.77 1 95.56 52 ALA B N 1
ATOM 3189 C CA . ALA B 1 52 ? -23.125 1.717 8.766 1 95.56 52 ALA B CA 1
ATOM 3190 C C . ALA B 1 52 ? -23.734 1.189 10.062 1 95.56 52 ALA B C 1
ATOM 3192 O O . ALA B 1 52 ? -23.219 0.229 10.648 1 95.56 52 ALA B O 1
ATOM 3193 N N . SER B 1 53 ? -24.781 1.81 10.531 1 94.44 53 SER B N 1
ATOM 3194 C CA . SER B 1 53 ? -25.453 1.376 11.758 1 94.44 53 SER B CA 1
ATOM 3195 C C . SER B 1 53 ? -26.031 -0.028 11.602 1 94.44 53 SER B C 1
ATOM 3197 O O . SER B 1 53 ? -25.953 -0.835 12.531 1 94.44 53 SER B O 1
ATOM 3199 N N . GLY B 1 54 ? -26.656 -0.278 10.445 1 94.31 54 GLY B N 1
ATOM 3200 C CA . GLY B 1 54 ? -27.172 -1.613 10.188 1 94.31 54 GLY B CA 1
ATOM 3201 C C . GLY B 1 54 ? -26.078 -2.676 10.172 1 94.31 54 GLY B C 1
ATOM 3202 O O . GLY B 1 54 ? -26.266 -3.77 10.711 1 94.31 54 GLY B O 1
ATOM 3203 N N . LEU B 1 55 ? -24.969 -2.396 9.555 1 94.56 55 LEU B N 1
ATOM 3204 C CA . LEU B 1 55 ? -23.828 -3.314 9.508 1 94.56 55 LEU B CA 1
ATOM 3205 C C . LEU B 1 55 ? -23.281 -3.57 10.914 1 94.56 55 LEU B C 1
ATOM 3207 O O . LEU B 1 55 ? -22.891 -4.691 11.234 1 94.56 55 LEU B O 1
ATOM 3211 N N . ARG B 1 56 ? -23.188 -2.496 11.656 1 92.62 56 ARG B N 1
ATOM 3212 C CA . ARG B 1 56 ? -22.703 -2.629 13.031 1 92.62 56 ARG B CA 1
ATOM 3213 C C . ARG B 1 56 ? -23.531 -3.654 13.797 1 92.62 56 ARG B C 1
ATOM 3215 O O . ARG B 1 56 ? -23 -4.473 14.539 1 92.62 56 ARG B O 1
ATOM 3222 N N . GLU B 1 57 ? -24.781 -3.615 13.711 1 90.94 57 GLU B N 1
ATOM 3223 C CA . GLU B 1 57 ? -25.688 -4.531 14.398 1 90.94 57 GLU B CA 1
ATOM 3224 C C . GLU B 1 57 ? -25.469 -5.973 13.938 1 90.94 57 GLU B C 1
ATOM 3226 O O . GLU B 1 57 ? -25.531 -6.902 14.742 1 90.94 57 GLU B O 1
ATOM 3231 N N . LYS B 1 58 ? -25.203 -6.102 12.703 1 90 58 LYS B N 1
ATOM 3232 C CA . LYS B 1 58 ? -25.016 -7.426 12.117 1 90 58 LYS B CA 1
ATOM 3233 C C . LYS B 1 58 ? -23.688 -8.031 12.547 1 90 58 LYS B C 1
ATOM 3235 O O . LYS B 1 58 ? -23.609 -9.234 12.805 1 90 58 LYS B O 1
ATOM 3240 N N . LEU B 1 59 ? -22.484 -7.309 12.492 1 85.19 59 LEU B N 1
ATOM 3241 C CA . LEU B 1 59 ? -21.141 -7.781 12.781 1 85.19 59 LEU B CA 1
ATOM 3242 C C . LEU B 1 59 ? -20.922 -7.934 14.289 1 85.19 59 LEU B C 1
ATOM 3244 O O . LEU B 1 59 ? -20.062 -8.688 14.727 1 85.19 59 LEU B O 1
ATOM 3248 N N . SER B 1 60 ? -21.516 -7.402 15.102 1 74 60 SER B N 1
ATOM 3249 C CA . SER B 1 60 ? -21.5 -7.438 16.562 1 74 60 SER B CA 1
ATOM 3250 C C . SER B 1 60 ? -21.609 -6.039 17.156 1 74 60 SER B C 1
ATOM 3252 O O . SER B 1 60 ? -21.219 -5.059 16.531 1 74 60 SER B O 1
ATOM 3254 N N . THR B 1 61 ? -22.141 -6.012 18.297 1 62.34 61 THR B N 1
ATOM 3255 C CA . THR B 1 61 ? -22.594 -4.812 19 1 62.34 61 THR B CA 1
ATOM 3256 C C . THR B 1 61 ? -21.391 -4.012 19.516 1 62.34 61 THR B C 1
ATOM 3258 O O . THR B 1 61 ? -21.516 -2.822 19.797 1 62.34 61 THR B O 1
ATOM 3261 N N . ASP B 1 62 ? -20.219 -4.539 19.422 1 70.75 62 ASP B N 1
ATOM 3262 C CA . ASP B 1 62 ? -19.141 -3.814 20.094 1 70.75 62 ASP B CA 1
ATOM 3263 C C . ASP B 1 62 ? -18.375 -2.938 19.109 1 70.75 62 ASP B C 1
ATOM 3265 O O . ASP B 1 62 ? -17.469 -2.195 19.5 1 70.75 62 ASP B O 1
ATOM 3269 N N . THR B 1 63 ? -18.953 -2.85 17.953 1 76.88 63 THR B N 1
ATOM 3270 C CA . THR B 1 63 ? -18.234 -2.039 16.984 1 76.88 63 THR B CA 1
ATOM 3271 C C . THR B 1 63 ? -18.609 -0.566 17.109 1 76.88 63 THR B C 1
ATOM 3273 O O . THR B 1 63 ? -19.781 -0.232 17.266 1 76.88 63 THR B O 1
ATOM 3276 N N . HIS B 1 64 ? -17.594 0.219 17.219 1 84.06 64 HIS B N 1
ATOM 3277 C CA . HIS B 1 64 ? -17.844 1.656 17.266 1 84.06 64 HIS B CA 1
ATOM 3278 C C . HIS B 1 64 ? -18.312 2.174 15.906 1 84.06 64 HIS B C 1
ATOM 3280 O O . HIS B 1 64 ? -17.656 1.914 14.883 1 84.06 64 HIS B O 1
ATOM 3286 N N . LEU B 1 65 ? -19.375 2.869 15.969 1 89.25 65 LEU B N 1
ATOM 3287 C CA . LEU B 1 65 ? -20.016 3.312 14.734 1 89.25 65 LEU B CA 1
ATOM 3288 C C . LEU B 1 65 ? -19.078 4.223 13.938 1 89.25 65 LEU B C 1
ATOM 3290 O O . LEU B 1 65 ? -19 4.113 12.711 1 89.25 65 LEU B O 1
ATOM 3294 N N . MET B 1 66 ? -18.375 5.098 14.602 1 88.12 66 MET B N 1
ATOM 3295 C CA . MET B 1 66 ? -17.5 6.043 13.922 1 88.12 66 MET B CA 1
ATOM 3296 C C . MET B 1 66 ? -16.359 5.312 13.203 1 88.12 66 MET B C 1
ATOM 3298 O O . MET B 1 66 ? -16.078 5.594 12.039 1 88.12 66 MET B O 1
ATOM 3302 N N . GLY B 1 67 ? -15.734 4.418 13.93 1 89.38 67 GLY B N 1
ATOM 3303 C CA . GLY B 1 67 ? -14.656 3.646 13.336 1 89.38 67 GLY B CA 1
ATOM 3304 C C . GLY B 1 67 ? -15.109 2.816 12.148 1 89.38 67 GLY B C 1
ATOM 3305 O O . GLY B 1 67 ? -14.422 2.758 11.125 1 89.38 67 GLY B O 1
ATOM 3306 N N . LEU B 1 68 ? -16.266 2.18 12.273 1 93 68 LEU B N 1
ATOM 3307 C CA . LEU B 1 68 ? -16.797 1.39 11.18 1 93 68 LEU B CA 1
ATOM 3308 C C . LEU B 1 68 ? -17.109 2.273 9.969 1 93 68 LEU B C 1
ATOM 3310 O O . LEU B 1 68 ? -16.812 1.91 8.836 1 93 68 LEU B O 1
ATOM 3314 N N . THR B 1 69 ? -17.688 3.441 10.219 1 93.81 69 THR B N 1
ATOM 3315 C CA . THR B 1 69 ? -18.031 4.367 9.148 1 93.81 69 THR B CA 1
ATOM 3316 C C . THR B 1 69 ? -16.781 4.832 8.414 1 93.81 69 THR B C 1
ATOM 3318 O O . THR B 1 69 ? -16.781 4.926 7.18 1 93.81 69 THR B O 1
ATOM 3321 N N . MET B 1 70 ? -15.75 5.133 9.141 1 93.25 70 MET B N 1
ATOM 3322 C CA . MET B 1 70 ? -14.492 5.562 8.539 1 93.25 70 MET B CA 1
ATOM 3323 C C . MET B 1 70 ? -13.922 4.473 7.641 1 93.25 70 MET B C 1
ATOM 3325 O O . MET B 1 70 ? -13.422 4.758 6.551 1 93.25 70 MET B O 1
ATOM 3329 N N . LEU B 1 71 ? -13.969 3.217 8.133 1 95.06 71 LEU B N 1
ATOM 3330 C CA . LEU B 1 71 ? -13.508 2.107 7.301 1 95.06 71 LEU B CA 1
ATOM 3331 C C . LEU B 1 71 ? -14.336 2 6.027 1 95.06 71 LEU B C 1
ATOM 3333 O O . LEU B 1 71 ? -13.789 1.871 4.93 1 95.06 71 LEU B O 1
ATOM 3337 N N . LEU B 1 72 ? -15.656 2.068 6.184 1 97.44 72 LEU B N 1
ATOM 3338 C CA . LEU B 1 72 ? -16.547 1.946 5.035 1 97.44 72 LEU B CA 1
ATOM 3339 C C . LEU B 1 72 ? -16.297 3.057 4.02 1 97.44 72 LEU B C 1
ATOM 3341 O O . LEU B 1 72 ? -16.203 2.799 2.818 1 97.44 72 LEU B O 1
ATOM 3345 N N . ASP B 1 73 ? -16.141 4.289 4.492 1 97.38 73 ASP B N 1
ATOM 3346 C CA . ASP B 1 73 ? -15.844 5.414 3.613 1 97.38 73 ASP B CA 1
ATOM 3347 C C . ASP B 1 73 ? -14.5 5.227 2.912 1 97.38 73 ASP B C 1
ATOM 3349 O O . ASP B 1 73 ? -14.344 5.598 1.746 1 97.38 73 ASP B O 1
ATOM 3353 N N . THR B 1 74 ? -13.531 4.703 3.627 1 97.31 74 THR B N 1
ATOM 3354 C CA . THR B 1 74 ? -12.227 4.406 3.037 1 97.31 74 THR B CA 1
ATOM 3355 C C . THR B 1 74 ? -12.367 3.377 1.918 1 97.31 74 THR B C 1
ATOM 3357 O O . THR B 1 74 ? -11.797 3.547 0.839 1 97.31 74 THR B O 1
ATOM 3360 N N . LEU B 1 75 ? -13.172 2.332 2.15 1 98.56 75 LEU B N 1
ATOM 3361 C CA . LEU B 1 75 ? -13.367 1.279 1.158 1 98.56 75 LEU B CA 1
ATOM 3362 C C . LEU B 1 75 ? -14.078 1.821 -0.08 1 98.56 75 LEU B C 1
ATOM 3364 O O . LEU B 1 75 ? -13.82 1.363 -1.196 1 98.56 75 LEU B O 1
ATOM 3368 N N . VAL B 1 76 ? -14.953 2.824 0.083 1 98.5 76 VAL B N 1
ATOM 3369 C CA . VAL B 1 76 ? -15.57 3.498 -1.058 1 98.5 76 VAL B CA 1
ATOM 3370 C C . VAL B 1 76 ? -14.5 4.23 -1.862 1 98.5 76 VAL B C 1
ATOM 3372 O O . VAL B 1 76 ? -14.461 4.129 -3.092 1 98.5 76 VAL B O 1
ATOM 3375 N N . SER B 1 77 ? -13.633 4.949 -1.154 1 97.5 77 SER B N 1
ATOM 3376 C CA . SER B 1 77 ? -12.57 5.699 -1.816 1 97.5 77 SER B CA 1
ATOM 3377 C C . SER B 1 77 ? -11.625 4.77 -2.572 1 97.5 77 SER B C 1
ATOM 3379 O O . SER B 1 77 ? -11.047 5.156 -3.59 1 97.5 77 SER B O 1
ATOM 3381 N N . LEU B 1 78 ? -11.477 3.523 -2.109 1 98.12 78 LEU B N 1
ATOM 3382 C CA . LEU B 1 78 ? -10.617 2.531 -2.744 1 98.12 78 LEU B CA 1
ATOM 3383 C C . LEU B 1 78 ? -11.383 1.756 -3.814 1 98.12 78 LEU B C 1
ATOM 3385 O O . LEU B 1 78 ? -10.859 0.787 -4.371 1 98.12 78 LEU B O 1
ATOM 3389 N N . GLN B 1 79 ? -12.633 2.094 -4.039 1 97.94 79 GLN B N 1
ATOM 3390 C CA . GLN B 1 79 ? -13.492 1.559 -5.09 1 97.94 79 GLN B CA 1
ATOM 3391 C C . GLN B 1 79 ? -13.836 0.095 -4.828 1 97.94 79 GLN B C 1
ATOM 3393 O O . GLN B 1 79 ? -13.953 -0.698 -5.762 1 97.94 79 GLN B O 1
ATOM 3398 N N . LEU B 1 80 ? -13.945 -0.25 -3.57 1 98.62 80 LEU B N 1
ATOM 3399 C CA . LEU B 1 80 ? -14.367 -1.595 -3.191 1 98.62 80 LEU B CA 1
ATOM 3400 C C . LEU B 1 80 ? -15.836 -1.608 -2.779 1 98.62 80 LEU B C 1
ATOM 3402 O O . LEU B 1 80 ? -16.5 -2.643 -2.873 1 98.62 80 LEU B O 1
ATOM 3406 N N . LEU B 1 81 ? -16.297 -0.438 -2.324 1 98.69 81 LEU B N 1
ATOM 3407 C CA . LEU B 1 81 ? -17.703 -0.252 -1.994 1 98.69 81 LEU B CA 1
ATOM 3408 C C . LEU B 1 81 ? -18.297 0.92 -2.77 1 98.69 81 LEU B C 1
ATOM 3410 O O . LEU B 1 81 ? -17.562 1.753 -3.303 1 98.69 81 LEU B O 1
ATOM 3414 N N . HIS B 1 82 ? -19.562 0.897 -2.904 1 98.19 82 HIS B N 1
ATOM 3415 C CA . HIS B 1 82 ? -20.359 2.043 -3.314 1 98.19 82 HIS B CA 1
ATOM 3416 C C . HIS B 1 82 ? -21.156 2.602 -2.145 1 98.19 82 HIS B C 1
ATOM 3418 O O . HIS B 1 82 ? -21.641 1.844 -1.297 1 98.19 82 HIS B O 1
ATOM 3424 N N . LYS B 1 83 ? -21.25 3.871 -2.072 1 98 83 LYS B N 1
ATOM 3425 C CA . LYS B 1 83 ? -22.062 4.551 -1.072 1 98 83 LYS B CA 1
ATOM 3426 C C . LYS B 1 83 ? -23.234 5.281 -1.723 1 98 83 LYS B C 1
ATOM 3428 O O . LYS B 1 83 ? -23.031 6.16 -2.566 1 98 83 LYS B O 1
ATOM 3433 N N . ASP B 1 84 ? -24.469 4.898 -1.467 1 97.5 84 ASP B N 1
ATOM 3434 C CA . ASP B 1 84 ? -25.672 5.598 -1.915 1 97.5 84 ASP B CA 1
ATOM 3435 C C . ASP B 1 84 ? -26.078 6.676 -0.916 1 97.5 84 ASP B C 1
ATOM 3437 O O . ASP B 1 84 ? -26.609 6.367 0.153 1 97.5 84 ASP B O 1
ATOM 3441 N N . THR B 1 85 ? -25.859 7.883 -1.277 1 94.88 85 THR B N 1
ATOM 3442 C CA . THR B 1 85 ? -26.141 9 -0.384 1 94.88 85 THR B CA 1
ATOM 3443 C C . THR B 1 85 ? -27.531 9.57 -0.663 1 94.88 85 THR B C 1
ATOM 3445 O O . THR B 1 85 ? -27.938 10.555 -0.041 1 94.88 85 THR B O 1
ATOM 3448 N N . SER B 1 86 ? -28.219 9.023 -1.652 1 94.94 86 SER B N 1
ATOM 3449 C CA . SER B 1 86 ? -29.547 9.516 -2.004 1 94.94 86 SER B CA 1
ATOM 3450 C C . SER B 1 86 ? -30.594 9.023 -1.013 1 94.94 86 SER B C 1
ATOM 3452 O O . SER B 1 86 ? -31.734 9.5 -1.015 1 94.94 86 SER B O 1
ATOM 3454 N N . VAL B 1 87 ? -30.25 8.078 -0.22 1 93 87 VAL B N 1
ATOM 3455 C CA . VAL B 1 87 ? -31.156 7.562 0.801 1 93 87 VAL B CA 1
ATOM 3456 C C . VAL B 1 87 ? -30.578 7.844 2.189 1 93 87 VAL B C 1
ATOM 3458 O O . VAL B 1 87 ? -29.359 7.93 2.359 1 93 87 VAL B O 1
ATOM 3461 N N . VAL B 1 88 ? -31.438 8.047 3.197 1 91.88 88 VAL B N 1
ATOM 3462 C CA . VAL B 1 88 ? -31.031 8.305 4.574 1 91.88 88 VAL B CA 1
ATOM 3463 C C . VAL B 1 88 ? -31.547 7.188 5.484 1 91.88 88 VAL B C 1
ATOM 3465 O O . VAL B 1 88 ? -32.75 6.902 5.512 1 91.88 88 VAL B O 1
ATOM 3468 N N . PRO B 1 89 ? -30.719 6.441 6.215 1 94.81 89 PRO B N 1
ATOM 3469 C CA . PRO B 1 89 ? -29.266 6.645 6.234 1 94.81 89 PRO B CA 1
ATOM 3470 C C . PRO B 1 89 ? -28.578 6.141 4.965 1 94.81 89 PRO B C 1
ATOM 3472 O O . PRO B 1 89 ? -29.125 5.289 4.262 1 94.81 89 PRO B O 1
ATOM 3475 N N . ASN B 1 90 ? -27.328 6.684 4.711 1 96.44 90 ASN B N 1
ATOM 3476 C CA . ASN B 1 90 ? -26.531 6.234 3.572 1 96.44 90 ASN B CA 1
ATOM 3477 C C . ASN B 1 90 ? -26.391 4.715 3.553 1 96.44 90 ASN B C 1
ATOM 3479 O O . ASN B 1 90 ? -26.25 4.086 4.605 1 96.44 90 ASN B O 1
ATOM 3483 N N . GLN B 1 91 ? -26.391 4.184 2.412 1 98.06 91 GLN B N 1
ATOM 3484 C CA . GLN B 1 91 ? -26.266 2.74 2.246 1 98.06 91 GLN B CA 1
ATOM 3485 C C . GLN B 1 91 ? -24.969 2.377 1.536 1 98.06 91 GLN B C 1
ATOM 3487 O O . GLN B 1 91 ? -24.562 3.049 0.584 1 98.06 91 GLN B O 1
ATOM 3492 N N . TYR B 1 92 ? -24.344 1.393 2.051 1 98.38 92 TYR B N 1
ATOM 3493 C CA . TYR B 1 92 ? -23.141 0.859 1.428 1 98.38 92 TYR B CA 1
ATOM 3494 C C . TYR B 1 92 ? -23.438 -0.464 0.729 1 98.38 92 TYR B C 1
ATOM 3496 O O . TYR B 1 92 ? -24.25 -1.257 1.198 1 98.38 92 TYR B O 1
ATOM 3504 N N . GLU B 1 93 ? -22.766 -0.714 -0.355 1 98.62 93 GLU B N 1
ATOM 3505 C CA . GLU B 1 93 ? -22.875 -1.969 -1.092 1 98.62 93 GLU B CA 1
ATOM 3506 C C . GLU B 1 93 ? -21.547 -2.342 -1.746 1 98.62 93 GLU B C 1
ATOM 3508 O O . GLU B 1 93 ? -20.734 -1.469 -2.064 1 98.62 93 GLU B O 1
ATOM 3513 N N . ASN B 1 94 ? -21.359 -3.664 -1.902 1 98.69 94 ASN B N 1
ATOM 3514 C CA . ASN B 1 94 ? -20.172 -4.121 -2.611 1 98.69 94 ASN B CA 1
ATOM 3515 C C . ASN B 1 94 ? -20.141 -3.623 -4.051 1 98.69 94 ASN B C 1
ATOM 3517 O O . ASN B 1 94 ? -21.188 -3.584 -4.715 1 98.69 94 ASN B O 1
ATOM 3521 N N . THR B 1 95 ? -18.984 -3.186 -4.551 1 98.44 95 THR B N 1
ATOM 3522 C CA . THR B 1 95 ? -18.828 -3.121 -6.004 1 98.44 95 THR B CA 1
ATOM 3523 C C . THR B 1 95 ? -18.938 -4.512 -6.617 1 98.44 95 THR B C 1
ATOM 3525 O O . THR B 1 95 ? -18.781 -5.52 -5.926 1 98.44 95 THR B O 1
ATOM 3528 N N . PRO B 1 96 ? -19.141 -4.586 -7.918 1 97.44 96 PRO B N 1
ATOM 3529 C CA . PRO B 1 96 ? -19.203 -5.902 -8.562 1 97.44 96 PRO B CA 1
ATOM 3530 C C . PRO B 1 96 ? -17.922 -6.711 -8.367 1 97.44 96 PRO B C 1
ATOM 3532 O O . PRO B 1 96 ? -17.984 -7.91 -8.094 1 97.44 96 PRO B O 1
ATOM 3535 N N . ALA B 1 97 ? -16.797 -6.094 -8.43 1 97.44 97 ALA B N 1
ATOM 3536 C CA . ALA B 1 97 ? -15.523 -6.785 -8.242 1 97.44 97 ALA B CA 1
ATOM 3537 C C . ALA B 1 97 ? -15.391 -7.297 -6.809 1 97.44 97 ALA B C 1
ATOM 3539 O O . ALA B 1 97 ? -14.961 -8.43 -6.59 1 97.44 97 ALA B O 1
ATOM 3540 N N . ALA B 1 98 ? -15.742 -6.434 -5.875 1 98.56 98 ALA B N 1
ATOM 3541 C CA . ALA B 1 98 ? -15.664 -6.855 -4.477 1 98.56 98 ALA B CA 1
ATOM 3542 C C . ALA B 1 98 ? -16.594 -8.031 -4.211 1 98.56 98 ALA B C 1
ATOM 3544 O O . ALA B 1 98 ? -16.234 -8.969 -3.49 1 98.56 98 ALA B O 1
ATOM 3545 N N . ASP B 1 99 ? -17.75 -7.984 -4.785 1 98.06 99 ASP B N 1
ATOM 3546 C CA . ASP B 1 99 ? -18.719 -9.062 -4.617 1 98.06 99 ASP B CA 1
ATOM 3547 C C . ASP B 1 99 ? -18.188 -10.367 -5.215 1 98.06 99 ASP B C 1
ATOM 3549 O O . ASP B 1 99 ? -18.453 -11.445 -4.676 1 98.06 99 ASP B O 1
ATOM 3553 N N . ARG B 1 100 ? -17.5 -10.266 -6.223 1 97.38 100 ARG B N 1
ATOM 3554 C CA . ARG B 1 100 ? -17.016 -11.438 -6.934 1 97.38 100 ARG B CA 1
ATOM 3555 C C . ARG B 1 100 ? -15.766 -12 -6.262 1 97.38 100 ARG B C 1
ATOM 3557 O O . ARG B 1 100 ? -15.609 -13.219 -6.156 1 97.38 100 ARG B O 1
ATOM 3564 N N . PHE B 1 101 ? -14.875 -11.172 -5.723 1 98.5 101 PHE B N 1
ATOM 3565 C CA . PHE B 1 101 ? -13.547 -11.648 -5.363 1 98.5 101 PHE B CA 1
ATOM 3566 C C . PHE B 1 101 ? -13.328 -11.562 -3.857 1 98.5 101 PHE B C 1
ATOM 3568 O O . PHE B 1 101 ? -12.398 -12.18 -3.322 1 98.5 101 PHE B O 1
ATOM 3575 N N . LEU B 1 102 ? -14.219 -10.773 -3.111 1 98.81 102 LEU B N 1
ATOM 3576 C CA . LEU B 1 102 ? -13.898 -10.531 -1.709 1 98.81 102 LEU B CA 1
ATOM 3577 C C . LEU B 1 102 ? -15 -11.062 -0.799 1 98.81 102 LEU B C 1
ATOM 3579 O O . LEU B 1 102 ? -15.023 -10.758 0.396 1 98.81 102 LEU B O 1
ATOM 3583 N N . VAL B 1 103 ? -15.922 -11.781 -1.357 1 98.62 103 VAL B N 1
ATOM 3584 C CA . VAL B 1 103 ? -16.922 -12.531 -0.592 1 98.62 103 VAL B CA 1
ATOM 3585 C C . VAL B 1 103 ? -16.453 -13.969 -0.413 1 98.62 103 VAL B C 1
ATOM 3587 O O . VAL B 1 103 ? -16.094 -14.641 -1.386 1 98.62 103 VAL B O 1
ATOM 3590 N N . THR B 1 104 ? -16.438 -14.492 0.798 1 97.44 104 THR B N 1
ATOM 3591 C CA . THR B 1 104 ? -15.805 -15.758 1.149 1 97.44 104 THR B CA 1
ATOM 3592 C C . THR B 1 104 ? -16.5 -16.922 0.465 1 97.44 104 THR B C 1
ATOM 3594 O O . THR B 1 104 ? -15.867 -17.938 0.142 1 97.44 104 THR B O 1
ATOM 3597 N N . THR B 1 105 ? -17.766 -16.828 0.173 1 95.44 105 THR B N 1
ATOM 3598 C CA . THR B 1 105 ? -18.531 -17.938 -0.375 1 95.44 105 THR B CA 1
ATOM 3599 C C . THR B 1 105 ? -18.531 -17.906 -1.899 1 95.44 105 THR B C 1
ATOM 3601 O O . THR B 1 105 ? -19.109 -18.781 -2.551 1 95.44 105 THR B O 1
ATOM 3604 N N . SER B 1 106 ? -17.953 -16.859 -2.457 1 96 106 SER B N 1
ATOM 3605 C CA . SER B 1 106 ? -17.906 -16.75 -3.912 1 96 106 SER B CA 1
ATOM 3606 C C . SER B 1 106 ? -17.047 -17.859 -4.516 1 96 106 SER B C 1
ATOM 3608 O O . SER B 1 106 ? -16.016 -18.234 -3.947 1 96 106 SER B O 1
ATOM 3610 N N . LYS B 1 107 ? -17.375 -18.359 -5.703 1 91.75 107 LYS B N 1
ATOM 3611 C CA . LYS B 1 107 ? -16.594 -19.344 -6.445 1 91.75 107 LYS B CA 1
ATOM 3612 C C . LYS B 1 107 ? -15.227 -18.797 -6.824 1 91.75 107 LYS B C 1
ATOM 3614 O O . LYS B 1 107 ? -14.281 -19.562 -7.023 1 91.75 107 LYS B O 1
ATOM 3619 N N . HIS B 1 108 ? -15.117 -17.531 -6.914 1 95.31 108 HIS B N 1
ATOM 3620 C CA . HIS B 1 108 ? -13.875 -16.875 -7.309 1 95.31 108 HIS B CA 1
ATOM 3621 C C . HIS B 1 108 ? -13.32 -16.016 -6.18 1 95.31 108 HIS B C 1
ATOM 3623 O O . HIS B 1 108 ? -12.766 -14.945 -6.426 1 95.31 108 HIS B O 1
ATOM 3629 N N . SER B 1 109 ? -13.57 -16.469 -4.977 1 97.88 109 SER B N 1
ATOM 3630 C CA . SER B 1 109 ? -13.109 -15.719 -3.811 1 97.88 109 SER B CA 1
ATOM 3631 C C . SER B 1 109 ? -11.586 -15.617 -3.787 1 97.88 109 SER B C 1
ATOM 3633 O O . SER B 1 109 ? -10.891 -16.625 -3.959 1 97.88 109 SER B O 1
ATOM 3635 N N . PHE B 1 110 ? -11.125 -14.43 -3.617 1 98.62 110 PHE B N 1
ATOM 3636 C CA . PHE B 1 110 ? -9.711 -14.117 -3.482 1 98.62 110 PHE B CA 1
ATOM 3637 C C . PHE B 1 110 ? -9.312 -14 -2.016 1 98.62 110 PHE B C 1
ATOM 3639 O O . PHE B 1 110 ? -8.156 -13.734 -1.697 1 98.62 110 PHE B O 1
ATOM 3646 N N . THR B 1 111 ? -10.227 -14.289 -1.035 1 98.62 111 THR B N 1
ATOM 3647 C CA . THR B 1 111 ? -10.07 -13.984 0.383 1 98.62 111 THR B CA 1
ATOM 3648 C C . THR B 1 111 ? -9.031 -14.906 1.019 1 98.62 111 THR B C 1
ATOM 3650 O O . THR B 1 111 ? -8.359 -14.516 1.976 1 98.62 111 THR B O 1
ATOM 3653 N N . GLY B 1 112 ? -8.914 -16.156 0.525 1 98.31 112 GLY B N 1
ATOM 3654 C CA . GLY B 1 112 ? -7.848 -17 1.024 1 98.31 112 GLY B CA 1
ATOM 3655 C C . GLY B 1 112 ? -6.465 -16.422 0.797 1 98.31 112 GLY B C 1
ATOM 3656 O O . GLY B 1 112 ? -5.598 -16.516 1.67 1 98.31 112 GLY B O 1
ATOM 3657 N N . PHE B 1 113 ? -6.23 -15.867 -0.414 1 98.5 113 PHE B N 1
ATOM 3658 C CA . PHE B 1 113 ? -4.949 -15.242 -0.722 1 98.5 113 PHE B CA 1
ATOM 3659 C C . PHE B 1 113 ? -4.738 -13.992 0.115 1 98.5 113 PHE B C 1
ATOM 3661 O O . PHE B 1 113 ? -3.627 -13.727 0.582 1 98.5 113 PHE B O 1
ATOM 3668 N N . VAL B 1 114 ? -5.781 -13.227 0.374 1 98.69 114 VAL B N 1
ATOM 3669 C CA . VAL B 1 114 ? -5.727 -12.07 1.262 1 98.69 114 VAL B CA 1
ATOM 3670 C C . VAL B 1 114 ? -5.309 -12.516 2.662 1 98.69 114 VAL B C 1
ATOM 3672 O O . VAL B 1 114 ? -4.43 -11.906 3.275 1 98.69 114 VAL B O 1
ATOM 3675 N N . LYS B 1 115 ? -5.93 -13.578 3.156 1 98.06 115 LYS B N 1
ATOM 3676 C CA . LYS B 1 115 ? -5.609 -14.094 4.484 1 98.06 115 LYS B CA 1
ATOM 3677 C C . LYS B 1 115 ? -4.148 -14.523 4.57 1 98.06 115 LYS B C 1
ATOM 3679 O O . LYS B 1 115 ? -3.475 -14.25 5.566 1 98.06 115 LYS B O 1
ATOM 3684 N N . PHE B 1 116 ? -3.656 -15.172 3.588 1 96.81 116 PHE B N 1
ATOM 3685 C CA . PHE B 1 116 ? -2.264 -15.602 3.523 1 96.81 116 PHE B CA 1
ATOM 3686 C C . PHE B 1 116 ? -1.324 -14.406 3.646 1 96.81 116 PHE B C 1
ATOM 3688 O O . PHE B 1 116 ? -0.428 -14.398 4.492 1 96.81 116 PHE B O 1
ATOM 3695 N N . PHE B 1 117 ? -1.587 -13.352 2.834 1 97 117 PHE B N 1
ATOM 3696 C CA . PHE B 1 117 ? -0.736 -12.164 2.863 1 97 117 PHE B CA 1
ATOM 3697 C C . PHE B 1 117 ? -0.875 -11.43 4.191 1 97 117 PHE B C 1
ATOM 3699 O O . PHE B 1 117 ? 0.112 -10.945 4.742 1 97 117 PHE B O 1
ATOM 3706 N N . MET B 1 118 ? -2.07 -11.375 4.684 1 96.94 118 MET B N 1
ATOM 3707 C CA . MET B 1 118 ? -2.373 -10.68 5.93 1 96.94 118 MET B CA 1
ATOM 3708 C C . MET B 1 118 ? -1.643 -11.32 7.105 1 96.94 118 MET B C 1
ATOM 3710 O O . MET B 1 118 ? -1.133 -10.625 7.98 1 96.94 118 MET B O 1
ATOM 3714 N N . THR B 1 119 ? -1.522 -12.633 7.133 1 94.12 119 THR B N 1
ATOM 3715 C CA . THR B 1 119 ? -1.086 -13.32 8.344 1 94.12 119 THR B CA 1
ATOM 3716 C C . THR B 1 119 ? 0.36 -13.789 8.211 1 94.12 119 THR B C 1
ATOM 3718 O O . THR B 1 119 ? 1.072 -13.914 9.211 1 94.12 119 THR B O 1
ATOM 3721 N N . GLN B 1 120 ? 0.791 -14.023 6.977 1 91.56 120 GLN B N 1
ATOM 3722 C CA . GLN B 1 120 ? 2.082 -14.695 6.867 1 91.56 120 GLN B CA 1
ATOM 3723 C C . GLN B 1 120 ? 3.072 -13.859 6.066 1 91.56 120 GLN B C 1
ATOM 3725 O O . GLN B 1 120 ? 4.285 -14.008 6.215 1 91.56 120 GLN B O 1
ATOM 3730 N N . VAL B 1 121 ? 2.613 -12.953 5.203 1 92.19 121 VAL B N 1
ATOM 3731 C CA . VAL B 1 121 ? 3.529 -12.234 4.324 1 92.19 121 VAL B CA 1
ATOM 3732 C C . VAL B 1 121 ? 3.783 -10.836 4.871 1 92.19 121 VAL B C 1
ATOM 3734 O O . VAL B 1 121 ? 4.902 -10.508 5.273 1 92.19 121 VAL B O 1
ATOM 3737 N N . GLN B 1 122 ? 2.697 -10.07 5.027 1 92.62 122 GLN B N 1
ATOM 3738 C CA . GLN B 1 122 ? 2.826 -8.656 5.375 1 92.62 122 GLN B CA 1
ATOM 3739 C C . GLN B 1 122 ? 3.527 -8.484 6.719 1 92.62 122 GLN B C 1
ATOM 3741 O O . GLN B 1 122 ? 4.426 -7.648 6.852 1 92.62 122 GLN B O 1
ATOM 3746 N N . PRO B 1 123 ? 3.232 -9.32 7.77 1 88.81 123 PRO B N 1
ATOM 3747 C CA . PRO B 1 123 ? 3.883 -9.125 9.062 1 88.81 123 PRO B CA 1
ATOM 3748 C C . PRO B 1 123 ? 5.387 -9.383 9.016 1 88.81 123 PRO B C 1
ATOM 3750 O O . PRO B 1 123 ? 6.129 -8.891 9.875 1 88.81 123 PRO B O 1
ATOM 3753 N N . ARG B 1 124 ? 5.785 -10.039 8.039 1 84.19 124 ARG B N 1
ATOM 3754 C CA . ARG B 1 124 ? 7.195 -10.422 7.961 1 84.19 124 ARG B CA 1
ATOM 3755 C C . ARG B 1 124 ? 7.973 -9.461 7.07 1 84.19 124 ARG B C 1
ATOM 3757 O O . ARG B 1 124 ? 9.203 -9.453 7.09 1 84.19 124 ARG B O 1
ATOM 3764 N N . LEU B 1 125 ? 7.262 -8.727 6.281 1 88.19 125 LEU B N 1
ATOM 3765 C CA . LEU B 1 125 ? 7.926 -7.801 5.375 1 88.19 125 LEU B CA 1
ATOM 3766 C C . LEU B 1 125 ? 8.195 -6.469 6.062 1 88.19 125 LEU B C 1
ATOM 3768 O O . LEU B 1 125 ? 7.625 -5.441 5.691 1 88.19 125 LEU B O 1
ATOM 3772 N N . THR B 1 126 ? 9.078 -6.438 6.996 1 89.62 126 THR B N 1
ATOM 3773 C CA . THR B 1 126 ? 9.523 -5.18 7.59 1 89.62 126 THR B CA 1
ATOM 3774 C C . THR B 1 126 ? 10.594 -4.52 6.727 1 89.62 126 THR B C 1
ATOM 3776 O O . THR B 1 126 ? 11.203 -5.176 5.883 1 89.62 126 THR B O 1
ATOM 3779 N N . THR B 1 127 ? 10.75 -3.244 6.926 1 92.88 127 THR B N 1
ATOM 3780 C CA . THR B 1 127 ? 11.797 -2.535 6.191 1 92.88 127 THR B CA 1
ATOM 3781 C C . THR B 1 127 ? 13.164 -3.152 6.461 1 92.88 127 THR B C 1
ATOM 3783 O O . THR B 1 127 ? 13.953 -3.352 5.539 1 92.88 127 THR B O 1
ATOM 3786 N N . ASP B 1 128 ? 13.406 -3.523 7.691 1 90.81 128 ASP B N 1
ATOM 3787 C CA . ASP B 1 128 ? 14.695 -4.113 8.062 1 90.81 128 ASP B CA 1
ATOM 3788 C C . ASP B 1 128 ? 14.906 -5.453 7.363 1 90.81 128 ASP B C 1
ATOM 3790 O O . ASP B 1 128 ? 16 -5.742 6.875 1 90.81 128 ASP B O 1
ATOM 3794 N N . ASN B 1 129 ? 13.859 -6.258 7.305 1 87.25 129 ASN B N 1
ATOM 3795 C CA . ASN B 1 129 ? 13.977 -7.559 6.656 1 87.25 129 ASN B CA 1
ATOM 3796 C C . ASN B 1 129 ? 14.203 -7.422 5.152 1 87.25 129 ASN B C 1
ATOM 3798 O O . ASN B 1 129 ? 14.969 -8.188 4.562 1 87.25 129 ASN B O 1
ATOM 3802 N N . LEU B 1 130 ? 13.508 -6.484 4.523 1 89.69 130 LEU B N 1
ATOM 3803 C CA . LEU B 1 130 ? 13.688 -6.27 3.09 1 89.69 130 LEU B CA 1
ATOM 3804 C C . LEU B 1 130 ? 15.094 -5.758 2.789 1 89.69 130 LEU B C 1
ATOM 3806 O O . LEU B 1 130 ? 15.734 -6.211 1.84 1 89.69 130 LEU B O 1
ATOM 3810 N N . VAL B 1 131 ? 15.602 -4.824 3.604 1 90.44 131 VAL B N 1
ATOM 3811 C CA . VAL B 1 131 ? 16.938 -4.277 3.412 1 90.44 131 VAL B CA 1
ATOM 3812 C C . VAL B 1 131 ? 17.984 -5.379 3.596 1 90.44 131 VAL B C 1
ATOM 3814 O O . VAL B 1 131 ? 18.953 -5.461 2.834 1 90.44 131 VAL B O 1
ATOM 3817 N N . ARG B 1 132 ? 17.75 -6.234 4.562 1 86.88 132 ARG B N 1
ATOM 3818 C CA . ARG B 1 132 ? 18.656 -7.363 4.77 1 86.88 132 ARG B CA 1
ATOM 3819 C C . ARG B 1 132 ? 18.656 -8.297 3.564 1 86.88 132 ARG B C 1
ATOM 3821 O O . ARG B 1 132 ? 19.703 -8.812 3.168 1 86.88 132 ARG B O 1
ATOM 3828 N N . ALA B 1 133 ? 17.469 -8.562 3.066 1 84.94 133 ALA B N 1
ATOM 3829 C CA . ALA B 1 133 ? 17.359 -9.43 1.895 1 84.94 133 ALA B CA 1
ATOM 3830 C C . ALA B 1 133 ? 18.094 -8.828 0.699 1 84.94 133 ALA B C 1
ATOM 3832 O O . ALA B 1 133 ? 18.719 -9.547 -0.076 1 84.94 133 ALA B O 1
ATOM 3833 N N . ILE B 1 134 ? 18.016 -7.543 0.542 1 86.44 134 ILE B N 1
ATOM 3834 C CA . ILE B 1 134 ? 18.641 -6.84 -0.569 1 86.44 134 ILE B CA 1
ATOM 3835 C C . ILE B 1 134 ? 20.156 -6.859 -0.396 1 86.44 134 ILE B C 1
ATOM 3837 O O . ILE B 1 134 ? 20.906 -7.027 -1.369 1 86.44 134 ILE B O 1
ATOM 3841 N N . GLN B 1 135 ? 20.656 -6.828 0.831 1 83.12 135 GLN B N 1
ATOM 3842 C CA . GLN B 1 135 ? 22.078 -6.68 1.098 1 83.12 135 GLN B CA 1
ATOM 3843 C C . GLN B 1 135 ? 22.766 -8.039 1.188 1 83.12 135 GLN B C 1
ATOM 3845 O O . GLN B 1 135 ? 23.922 -8.188 0.768 1 83.12 135 GLN B O 1
ATOM 3850 N N . GLU B 1 136 ? 22.25 -9.102 1.865 1 72.81 136 GLU B N 1
ATOM 3851 C CA . GLU B 1 136 ? 22.953 -10.328 2.215 1 72.81 136 GLU B CA 1
ATOM 3852 C C . GLU B 1 136 ? 22.469 -11.5 1.371 1 72.81 136 GLU B C 1
ATOM 3854 O O . GLU B 1 136 ? 23.016 -12.609 1.473 1 72.81 136 GLU B O 1
ATOM 3859 N N . GLU B 1 137 ? 21.984 -11.414 0.289 1 61.28 137 GLU B N 1
ATOM 3860 C CA . GLU B 1 137 ? 21.391 -12.508 -0.479 1 61.28 137 GLU B CA 1
ATOM 3861 C C . GLU B 1 137 ? 20.781 -13.555 0.439 1 61.28 137 GLU B C 1
ATOM 3863 O O . GLU B 1 137 ? 20.719 -14.734 0.086 1 61.28 137 GLU B O 1
ATOM 3868 N N . GLU B 1 138 ? 20.891 -13.289 1.77 1 59.78 138 GLU B N 1
ATOM 3869 C CA . GLU B 1 138 ? 20.266 -14.242 2.678 1 59.78 138 GLU B CA 1
ATOM 3870 C C . GLU B 1 138 ? 18.781 -13.977 2.816 1 59.78 138 GLU B C 1
ATOM 3872 O O . GLU B 1 138 ? 18.359 -12.82 2.902 1 59.78 138 GLU B O 1
ATOM 3877 N N . THR B 1 139 ? 18.047 -14.992 2.441 1 60.03 139 THR B N 1
ATOM 3878 C CA . THR B 1 139 ? 16.609 -14.859 2.594 1 60.03 139 THR B CA 1
ATOM 3879 C C . THR B 1 139 ? 16.25 -14.492 4.031 1 60.03 139 THR B C 1
ATOM 3881 O O . THR B 1 139 ? 16.875 -14.969 4.973 1 60.03 139 THR B O 1
ATOM 3884 N N . VAL B 1 140 ? 15.734 -13.273 4.297 1 55.59 140 VAL B N 1
ATOM 3885 C CA . VAL B 1 140 ? 15.367 -12.695 5.59 1 55.59 140 VAL B CA 1
ATOM 3886 C C . VAL B 1 140 ? 14.688 -13.758 6.449 1 55.59 140 VAL B C 1
ATOM 3888 O O . VAL B 1 140 ? 14.867 -13.789 7.668 1 55.59 140 VAL B O 1
ATOM 3891 N N . ILE B 1 141 ? 13.859 -14.57 5.82 1 57.34 141 ILE B N 1
ATOM 3892 C CA . ILE B 1 141 ? 13.031 -15.438 6.648 1 57.34 141 ILE B CA 1
ATOM 3893 C C . ILE B 1 141 ? 13.68 -16.812 6.758 1 57.34 141 ILE B C 1
ATOM 3895 O O . ILE B 1 141 ? 13.164 -17.703 7.441 1 57.34 141 ILE B O 1
ATOM 3899 N N . GLY B 1 142 ? 14.938 -16.875 6.492 1 57.31 142 GLY B N 1
ATOM 3900 C CA . GLY B 1 142 ? 15.562 -18.203 6.523 1 57.31 142 GLY B CA 1
ATOM 3901 C C . GLY B 1 142 ? 15.047 -19.125 5.434 1 57.31 142 GLY B C 1
ATOM 3902 O O . GLY B 1 142 ? 14.789 -18.688 4.312 1 57.31 142 GLY B O 1
ATOM 3903 N N . GLU B 1 143 ? 14.852 -20.359 5.895 1 63.53 143 GLU B N 1
ATOM 3904 C CA . GLU B 1 143 ? 14.297 -21.375 5.016 1 63.53 143 GLU B CA 1
ATOM 3905 C C . GLU B 1 143 ? 12.789 -21.203 4.852 1 63.53 143 GLU B C 1
ATOM 3907 O O . GLU B 1 143 ? 12.016 -21.688 5.68 1 63.53 143 GLU B O 1
ATOM 3912 N N . THR B 1 144 ? 12.445 -20.359 3.891 1 65.06 144 THR B N 1
ATOM 3913 C CA . THR B 1 144 ? 11.078 -19.938 3.627 1 65.06 144 THR B CA 1
ATOM 3914 C C . THR B 1 144 ? 10.094 -21.078 3.887 1 65.06 144 THR B C 1
ATOM 3916 O O . THR B 1 144 ? 9.133 -20.906 4.633 1 65.06 144 THR B O 1
ATOM 3919 N N . TRP B 1 145 ? 10.398 -22.172 3.312 1 69.75 145 TRP B N 1
ATOM 3920 C CA . TRP B 1 145 ? 9.445 -23.266 3.375 1 69.75 145 TRP B CA 1
ATOM 3921 C C . TRP B 1 145 ? 9.375 -23.859 4.781 1 69.75 145 TRP B C 1
ATOM 3923 O O . TRP B 1 145 ? 8.336 -24.391 5.191 1 69.75 145 TRP B O 1
ATOM 3933 N N . LYS B 1 146 ? 10.445 -23.641 5.5 1 73.5 146 LYS B N 1
ATOM 3934 C CA . LYS B 1 146 ? 10.406 -24.047 6.898 1 73.5 146 LYS B CA 1
ATOM 3935 C C . LYS B 1 146 ? 9.477 -23.156 7.715 1 73.5 146 LYS B C 1
ATOM 3937 O O . LYS B 1 146 ? 8.789 -23.625 8.617 1 73.5 146 LYS B O 1
ATOM 3942 N N . VAL B 1 147 ? 9.414 -22 7.23 1 75.31 147 VAL B N 1
ATOM 3943 C CA . VAL B 1 147 ? 8.586 -21.047 7.953 1 75.31 147 VAL B CA 1
ATOM 3944 C C . VAL B 1 147 ? 7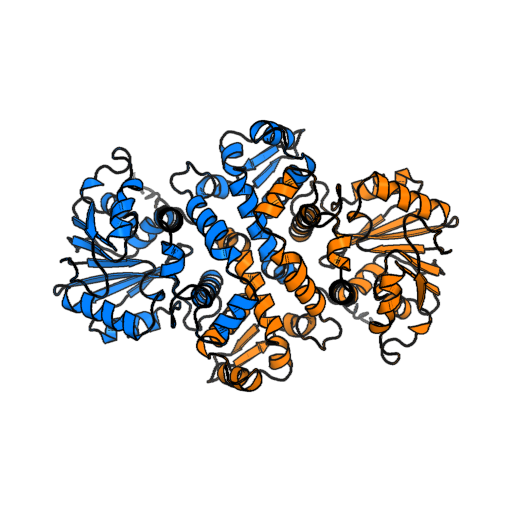.133 -21.188 7.504 1 75.31 147 VAL B C 1
ATOM 3946 O O . VAL B 1 147 ? 6.219 -21.156 8.328 1 75.31 147 VAL B O 1
ATOM 3949 N N . LEU B 1 148 ? 6.906 -21.406 6.254 1 83.12 148 LEU B N 1
ATOM 3950 C CA . LEU B 1 148 ? 5.555 -21.484 5.715 1 83.12 148 LEU B CA 1
ATOM 3951 C C . LEU B 1 148 ? 4.914 -22.828 6.027 1 83.12 148 LEU B C 1
ATOM 3953 O O . LEU B 1 148 ? 3.688 -22.953 6.008 1 83.12 148 LEU B O 1
ATOM 3957 N N . TYR B 1 149 ? 5.793 -23.875 6.359 1 86.19 149 TYR B N 1
ATOM 3958 C CA . TYR B 1 149 ? 5.281 -25.219 6.613 1 86.19 149 TYR B CA 1
ATOM 3959 C C . TYR B 1 149 ? 5.582 -25.641 8.047 1 86.19 149 TYR B C 1
ATOM 3961 O O . TYR B 1 149 ? 5.809 -26.828 8.305 1 86.19 149 TYR B O 1
ATOM 3969 N N . GLN B 1 150 ? 5.574 -24.703 8.961 1 86.12 150 GLN B N 1
ATOM 3970 C CA . GLN B 1 150 ? 5.918 -25 10.352 1 86.12 150 GLN B CA 1
ATOM 3971 C C . GLN B 1 150 ? 4.824 -25.812 11.031 1 86.12 150 GLN B C 1
ATOM 3973 O O . GLN B 1 150 ? 5.117 -26.734 11.797 1 86.12 150 GLN B O 1
ATOM 3978 N N . THR B 1 151 ? 3.586 -25.469 10.805 1 90.44 151 THR B N 1
ATOM 3979 C CA . THR B 1 151 ? 2.439 -26.172 11.375 1 90.44 151 THR B CA 1
ATOM 3980 C C . THR B 1 151 ? 1.461 -26.578 10.273 1 90.44 151 THR B C 1
ATOM 3982 O O . THR B 1 151 ? 1.534 -26.078 9.148 1 90.44 151 THR B O 1
ATOM 3985 N N . LYS B 1 152 ? 0.641 -27.516 10.633 1 93 152 LYS B N 1
ATOM 3986 C CA . LYS B 1 152 ? -0.423 -27.906 9.719 1 93 152 LYS B CA 1
ATOM 3987 C C . LYS B 1 152 ? -1.29 -26.719 9.336 1 93 152 LYS B C 1
ATOM 3989 O O . LYS B 1 152 ? -1.711 -26.594 8.188 1 93 152 LYS B O 1
ATOM 3994 N N . GLU B 1 153 ? -1.485 -25.828 10.312 1 93.44 153 GLU B N 1
ATOM 3995 C CA . GLU B 1 153 ? -2.283 -24.641 10.07 1 93.44 153 GLU B CA 1
ATOM 3996 C C . GLU B 1 153 ? -1.593 -23.703 9.086 1 93.44 153 GLU B C 1
ATOM 3998 O O . GLU B 1 153 ? -2.246 -23.109 8.227 1 93.44 153 GLU B O 1
ATOM 4003 N N . ASP B 1 154 ? -0.309 -23.609 9.188 1 92.69 154 ASP B N 1
ATOM 4004 C CA . ASP B 1 154 ? 0.453 -22.781 8.258 1 92.69 154 ASP B CA 1
ATOM 4005 C C . ASP B 1 154 ? 0.338 -23.312 6.828 1 92.69 154 ASP B C 1
ATOM 4007 O O . ASP B 1 154 ? 0.156 -22.547 5.887 1 92.69 154 ASP B O 1
ATOM 4011 N N . ILE B 1 155 ? 0.399 -24.609 6.723 1 94.06 155 ILE B N 1
ATOM 4012 C CA . ILE B 1 155 ? 0.296 -25.25 5.422 1 94.06 155 ILE B CA 1
ATOM 4013 C C . ILE B 1 155 ? -1.08 -24.984 4.816 1 94.06 155 ILE B C 1
ATOM 4015 O O . ILE B 1 155 ? -1.189 -24.625 3.643 1 94.06 155 ILE B O 1
ATOM 4019 N N . LEU B 1 156 ? -2.068 -25.031 5.629 1 96.25 156 LEU B N 1
ATOM 4020 C CA . LEU B 1 156 ? -3.438 -24.844 5.164 1 96.25 156 LEU B CA 1
ATOM 4021 C C . LEU B 1 156 ? -3.672 -23.406 4.715 1 96.25 156 LEU B C 1
ATOM 4023 O O . LEU B 1 156 ? -4.301 -23.172 3.682 1 96.25 156 LEU B O 1
ATOM 4027 N N . VAL B 1 157 ? -3.135 -22.438 5.477 1 95.62 157 VAL B N 1
ATOM 4028 C CA . VAL B 1 157 ? -3.307 -21.031 5.133 1 95.62 157 VAL B CA 1
ATOM 4029 C C . VAL B 1 157 ? -2.621 -20.734 3.801 1 95.62 157 VAL B C 1
ATOM 4031 O O . VAL B 1 157 ? -3.201 -20.078 2.926 1 95.62 157 VAL B O 1
ATOM 4034 N N . PHE B 1 158 ? -1.451 -21.281 3.654 1 95.25 158 PHE B N 1
ATOM 4035 C CA . PHE B 1 158 ? -0.691 -21.094 2.426 1 95.25 158 PHE B CA 1
ATOM 4036 C C . PHE B 1 158 ? -1.433 -21.672 1.23 1 95.25 158 PHE B C 1
ATOM 4038 O O . PHE B 1 158 ? -1.674 -20.984 0.24 1 95.25 158 PHE B O 1
ATOM 4045 N N . HIS B 1 159 ? -1.88 -22.828 1.362 1 97.06 159 HIS B N 1
ATOM 4046 C CA . HIS B 1 159 ? -2.451 -23.531 0.219 1 97.06 159 HIS B CA 1
ATOM 4047 C C . HIS B 1 159 ? -3.881 -23.078 -0.049 1 97.06 159 HIS B C 1
ATOM 4049 O O . HIS B 1 159 ? -4.336 -23.078 -1.195 1 97.06 159 HIS B O 1
ATOM 4055 N N . GLU B 1 160 ? -4.59 -22.625 0.995 1 97.31 160 GLU B N 1
ATOM 4056 C CA . GLU B 1 160 ? -5.879 -22 0.743 1 97.31 160 GLU B CA 1
ATOM 4057 C C . GLU B 1 160 ? -5.723 -20.734 -0.091 1 97.31 160 GLU B C 1
ATOM 4059 O O . GLU B 1 160 ? -6.527 -20.469 -0.985 1 97.31 160 GLU B O 1
ATOM 4064 N N . GLY B 1 161 ? -4.723 -19.953 0.245 1 97.81 161 GLY B N 1
ATOM 4065 C CA . GLY B 1 161 ? -4.43 -18.766 -0.533 1 97.81 161 GLY B CA 1
ATOM 4066 C C . GLY B 1 161 ? -4.203 -19.047 -2.004 1 97.81 161 GLY B C 1
ATOM 4067 O O . GLY B 1 161 ? -4.84 -18.453 -2.867 1 97.81 161 GLY B O 1
ATOM 4068 N N . PHE B 1 162 ? -3.391 -20.016 -2.293 1 97.12 162 PHE B N 1
ATOM 4069 C CA . PHE B 1 162 ? -3.053 -20.312 -3.68 1 97.12 162 PHE B CA 1
ATOM 4070 C C . PHE B 1 162 ? -4.195 -21.047 -4.371 1 97.12 162 PHE B C 1
ATOM 4072 O O . PHE B 1 162 ? -4.363 -20.938 -5.586 1 97.12 162 PHE B O 1
ATOM 4079 N N . ASP B 1 163 ? -4.977 -21.828 -3.561 1 97.81 163 ASP B N 1
ATOM 4080 C CA . ASP B 1 163 ? -6.184 -22.438 -4.117 1 97.81 163 ASP B CA 1
ATOM 4081 C C . ASP B 1 163 ? -7.137 -21.375 -4.652 1 97.81 163 ASP B C 1
ATOM 4083 O O . ASP B 1 163 ? -7.641 -21.484 -5.773 1 97.81 163 ASP B O 1
ATOM 4087 N N . HIS B 1 164 ? -7.352 -20.328 -3.859 1 97.94 164 HIS B N 1
ATOM 4088 C CA . HIS B 1 164 ? -8.219 -19.234 -4.27 1 97.94 164 HIS B CA 1
ATOM 4089 C C . HIS B 1 164 ? -7.656 -18.516 -5.496 1 97.94 164 HIS B C 1
ATOM 4091 O O . HIS B 1 164 ? -8.383 -18.25 -6.453 1 97.94 164 HIS B O 1
ATOM 4097 N N . LEU B 1 165 ? -6.406 -18.234 -5.488 1 98.06 165 LEU B N 1
ATOM 4098 C CA . LEU B 1 165 ? -5.793 -17.547 -6.625 1 98.06 165 LEU B CA 1
ATOM 4099 C C . LEU B 1 165 ? -5.906 -18.391 -7.891 1 98.06 165 LEU B C 1
ATOM 4101 O O . LEU B 1 165 ? -6.27 -17.875 -8.953 1 98.06 165 LEU B O 1
ATOM 4105 N N . MET B 1 166 ? -5.66 -19.656 -7.758 1 96.81 166 MET B N 1
ATOM 4106 C CA . MET B 1 166 ? -5.695 -20.562 -8.914 1 96.81 166 MET B CA 1
ATOM 4107 C C . MET B 1 166 ? -7.125 -20.734 -9.422 1 96.81 166 MET B C 1
ATOM 4109 O O . MET B 1 166 ? -7.344 -20.891 -10.625 1 96.81 166 MET B O 1
ATOM 4113 N N . SER B 1 167 ? -8.094 -20.719 -8.539 1 95.56 167 SER B N 1
ATOM 4114 C CA . SER B 1 167 ? -9.484 -20.812 -8.961 1 95.56 167 SER B CA 1
ATOM 4115 C C . SER B 1 167 ? -9.867 -19.672 -9.891 1 95.56 167 SER B C 1
ATOM 4117 O O . SER B 1 167 ? -10.766 -19.797 -10.719 1 95.56 167 SER B O 1
ATOM 4119 N N . ILE B 1 168 ? -9.148 -18.594 -9.789 1 96.94 168 ILE B N 1
ATOM 4120 C CA . ILE B 1 168 ? -9.414 -17.438 -10.617 1 96.94 168 ILE B CA 1
ATOM 4121 C C . ILE B 1 168 ? -8.586 -17.516 -11.898 1 96.94 168 ILE B C 1
ATOM 4123 O O . ILE B 1 168 ? -9.109 -17.266 -12.992 1 96.94 168 ILE B O 1
ATOM 4127 N N . GLU B 1 169 ? -7.367 -17.984 -11.812 1 96.94 169 GLU B N 1
ATOM 4128 C CA . GLU B 1 169 ? -6.441 -17.766 -12.922 1 96.94 169 GLU B CA 1
ATOM 4129 C C . GLU B 1 169 ? -6.27 -19.031 -13.758 1 96.94 169 GLU B C 1
ATOM 4131 O O . GLU B 1 169 ? -5.809 -18.953 -14.898 1 96.94 169 GLU B O 1
ATOM 4136 N N . ALA B 1 170 ? -6.625 -20.188 -13.273 1 96.38 170 ALA B N 1
ATOM 4137 C CA . ALA B 1 170 ? -6.367 -21.469 -13.938 1 96.38 170 ALA B CA 1
ATOM 4138 C C . ALA B 1 170 ? -7.008 -21.5 -15.32 1 96.38 170 ALA B C 1
ATOM 4140 O O . ALA B 1 170 ? -6.375 -21.922 -16.297 1 96.38 170 ALA B O 1
ATOM 4141 N N . PRO B 1 171 ? -8.25 -21.047 -15.453 1 94.62 171 PRO B N 1
ATOM 4142 C CA . PRO B 1 171 ? -8.859 -21.109 -16.781 1 94.62 171 PRO B CA 1
ATOM 4143 C C . PRO B 1 171 ? -8.07 -20.344 -17.844 1 94.62 171 PRO B C 1
ATOM 4145 O O . PRO B 1 171 ? -7.91 -20.812 -18.969 1 94.62 171 PRO B O 1
ATOM 4148 N N . THR B 1 172 ? -7.594 -19.188 -17.391 1 95.44 172 THR B N 1
ATOM 4149 C CA . THR B 1 172 ? -6.809 -18.375 -18.312 1 95.44 172 THR B CA 1
ATOM 4150 C C . THR B 1 172 ? -5.508 -19.078 -18.688 1 95.44 172 THR B C 1
ATOM 4152 O O . THR B 1 172 ? -5.125 -19.094 -19.859 1 95.44 172 THR B O 1
ATOM 4155 N N . LEU B 1 173 ? -4.879 -19.672 -17.781 1 96.81 173 LEU B N 1
ATOM 4156 C CA . LEU B 1 173 ? -3.625 -20.391 -18.016 1 96.81 173 LEU B CA 1
ATOM 4157 C C . LEU B 1 173 ? -3.85 -21.609 -18.891 1 96.81 173 LEU B C 1
ATOM 4159 O O . LEU B 1 173 ? -3.111 -21.828 -19.859 1 96.81 173 LEU B O 1
ATOM 4163 N N . LEU B 1 174 ? -4.891 -22.375 -18.625 1 96.69 174 LEU B N 1
ATOM 4164 C CA . LEU B 1 174 ? -5.16 -23.641 -19.281 1 96.69 174 LEU B CA 1
ATOM 4165 C C . LEU B 1 174 ? -5.664 -23.438 -20.703 1 96.69 174 LEU B C 1
ATOM 4167 O O . LEU B 1 174 ? -5.672 -24.375 -21.516 1 96.69 174 LEU B O 1
ATOM 4171 N N . SER B 1 175 ? -6.062 -22.219 -20.984 1 95.75 175 SER B N 1
ATOM 4172 C CA . SER B 1 175 ? -6.578 -21.922 -22.312 1 95.75 175 SER B CA 1
ATOM 4173 C C . SER B 1 175 ? -5.59 -21.078 -23.125 1 95.75 175 SER B C 1
ATOM 4175 O O . SER B 1 175 ? -5.898 -20.641 -24.234 1 95.75 175 SER B O 1
ATOM 4177 N N . ALA B 1 176 ? -4.461 -20.844 -22.516 1 96.94 176 ALA B N 1
ATOM 4178 C CA . ALA B 1 176 ? -3.48 -19.969 -23.172 1 96.94 176 ALA B CA 1
ATOM 4179 C C . ALA B 1 176 ? -2.926 -20.625 -24.438 1 96.94 176 ALA B C 1
ATOM 4181 O O . ALA B 1 176 ? -2.502 -19.938 -25.359 1 96.94 176 ALA B O 1
ATOM 4182 N N . PHE B 1 177 ? -2.861 -21.922 -24.453 1 97.44 177 PHE B N 1
ATOM 4183 C CA . PHE B 1 177 ? -2.412 -22.719 -25.594 1 97.44 177 PHE B CA 1
ATOM 4184 C C . PHE B 1 177 ? -3.375 -23.875 -25.859 1 97.44 177 PHE B C 1
ATOM 4186 O O . PHE B 1 177 ? -4.25 -24.156 -25.031 1 97.44 177 PHE B O 1
ATOM 4193 N N . ASP B 1 178 ? -3.24 -24.438 -27.031 1 95.62 178 ASP B N 1
ATOM 4194 C CA . ASP B 1 178 ? -3.975 -25.672 -27.312 1 95.62 178 ASP B CA 1
ATOM 4195 C C . ASP B 1 178 ? -3.301 -26.875 -26.656 1 95.62 178 ASP B C 1
ATOM 4197 O O . ASP B 1 178 ? -2.227 -27.297 -27.094 1 95.62 178 ASP B O 1
ATOM 4201 N N . LEU B 1 179 ? -4 -27.453 -25.641 1 96.75 179 LEU B N 1
ATOM 4202 C CA . LEU B 1 179 ? -3.424 -28.562 -24.906 1 96.75 179 LEU B CA 1
ATOM 4203 C C . LEU B 1 179 ? -4.102 -29.875 -25.281 1 96.75 179 LEU B C 1
ATOM 4205 O O . LEU B 1 179 ? -3.936 -30.891 -24.609 1 96.75 179 LEU B O 1
ATOM 4209 N N . GLY B 1 180 ? -4.832 -29.844 -26.297 1 94.62 180 GLY B N 1
ATOM 4210 C CA . GLY B 1 180 ? -5.641 -30.984 -26.703 1 94.62 180 GLY B CA 1
ATOM 4211 C C . GLY B 1 180 ? -4.816 -32.188 -27.078 1 94.62 180 GLY B C 1
ATOM 4212 O O . GLY B 1 180 ? -5.27 -33.344 -26.906 1 94.62 180 GLY B O 1
ATOM 4213 N N . GLY B 1 181 ? -3.635 -32.031 -27.516 1 95.31 181 GLY B N 1
ATOM 4214 C CA . GLY B 1 181 ? -2.809 -33.094 -28.016 1 95.31 181 GLY B CA 1
ATOM 4215 C C . GLY B 1 181 ? -2.166 -33.906 -26.906 1 95.31 181 GLY B C 1
ATOM 4216 O O . GLY B 1 181 ? -1.657 -35.031 -27.156 1 95.31 181 GLY B O 1
ATOM 4217 N N . PHE B 1 182 ? -2.254 -33.469 -25.719 1 97.88 182 PHE B N 1
ATOM 4218 C CA . PHE B 1 182 ? -1.687 -34.188 -24.578 1 97.88 182 PHE B CA 1
ATOM 4219 C C . PHE B 1 182 ? -2.729 -35.094 -23.938 1 97.88 182 PHE B C 1
ATOM 4221 O O . PHE B 1 182 ? -3.928 -34.844 -24.016 1 97.88 182 PHE B O 1
ATOM 4228 N N . THR B 1 183 ? -2.262 -36.188 -23.297 1 97.75 183 THR B N 1
ATOM 4229 C CA . THR B 1 183 ? -3.205 -37.156 -22.766 1 97.75 183 THR B CA 1
ATOM 4230 C C . THR B 1 183 ? -3.113 -37.219 -21.234 1 97.75 183 THR B C 1
ATOM 4232 O O . THR B 1 183 ? -4.098 -37.531 -20.562 1 97.75 183 THR B O 1
ATOM 4235 N N . HIS B 1 184 ? -1.968 -37.031 -20.719 1 98.5 184 HIS B N 1
ATOM 4236 C CA . HIS B 1 184 ? -1.716 -37.094 -19.297 1 98.5 184 HIS B CA 1
ATOM 4237 C C . HIS B 1 184 ? -0.967 -35.844 -18.797 1 98.5 184 HIS B C 1
ATOM 4239 O O . HIS B 1 184 ? 0.204 -35.656 -19.141 1 98.5 184 HIS B O 1
ATOM 4245 N N . ILE B 1 185 ? -1.678 -35.062 -18.016 1 98.56 185 ILE B N 1
ATOM 4246 C CA . ILE B 1 185 ? -1.098 -33.844 -17.438 1 98.56 185 ILE B CA 1
ATOM 4247 C C . ILE B 1 185 ? -0.676 -34.125 -15.992 1 98.56 185 ILE B C 1
ATOM 4249 O O . ILE B 1 185 ? -1.469 -34.625 -15.188 1 98.56 185 ILE B O 1
ATOM 4253 N N . CYS B 1 186 ? 0.554 -33.875 -15.68 1 98.81 186 CYS B N 1
ATOM 4254 C CA . CYS B 1 186 ? 1.054 -33.969 -14.312 1 98.81 186 CYS B CA 1
ATOM 4255 C C . CYS B 1 186 ? 1.451 -32.594 -13.805 1 98.81 186 CYS B C 1
ATOM 4257 O O . CYS B 1 186 ? 2.373 -31.953 -14.328 1 98.81 186 CYS B O 1
ATOM 4259 N N . ASP B 1 187 ? 0.751 -32.125 -12.773 1 98.81 187 ASP B N 1
ATOM 4260 C CA . ASP B 1 187 ? 1.045 -30.844 -12.148 1 98.81 187 ASP B CA 1
ATOM 4261 C C . ASP B 1 187 ? 2.068 -31 -11.031 1 98.81 187 ASP B C 1
ATOM 4263 O O . ASP B 1 187 ? 1.755 -31.547 -9.969 1 98.81 187 ASP B O 1
ATOM 4267 N N . LEU B 1 188 ? 3.27 -30.531 -11.289 1 98.69 188 LEU B N 1
ATOM 4268 C CA . LEU B 1 188 ? 4.363 -30.609 -10.328 1 98.69 188 LEU B CA 1
ATOM 4269 C C . LEU B 1 188 ? 4.277 -29.484 -9.305 1 98.69 188 LEU B C 1
ATOM 4271 O O . LEU B 1 188 ? 4.309 -28.297 -9.664 1 98.69 188 LEU B O 1
ATOM 4275 N N . GLY B 1 189 ? 4.23 -29.844 -8.031 1 97.38 189 GLY B N 1
ATOM 4276 C CA . GLY B 1 189 ? 3.994 -28.844 -7.004 1 97.38 189 GLY B CA 1
ATOM 4277 C C . GLY B 1 189 ? 2.605 -28.234 -7.07 1 97.38 189 GLY B C 1
ATOM 4278 O O . GLY B 1 189 ? 2.443 -27.031 -6.887 1 97.38 189 GLY B O 1
ATOM 4279 N N . GLY B 1 190 ? 1.637 -29.016 -7.336 1 97.69 190 GLY B N 1
ATOM 4280 C CA . GLY B 1 190 ? 0.309 -28.547 -7.688 1 97.69 190 GLY B CA 1
ATOM 4281 C C . GLY B 1 190 ? -0.536 -28.188 -6.48 1 97.69 190 GLY B C 1
ATOM 4282 O O . GLY B 1 190 ? -1.671 -27.734 -6.621 1 97.69 190 GLY B O 1
ATOM 4283 N N . GLY B 1 191 ? -0.019 -28.422 -5.266 1 97.44 191 GLY B N 1
ATOM 4284 C CA . GLY B 1 191 ? -0.688 -28 -4.043 1 97.44 191 GLY B CA 1
ATOM 4285 C C . GLY B 1 191 ? -2.02 -28.703 -3.828 1 97.44 191 GLY B C 1
ATOM 4286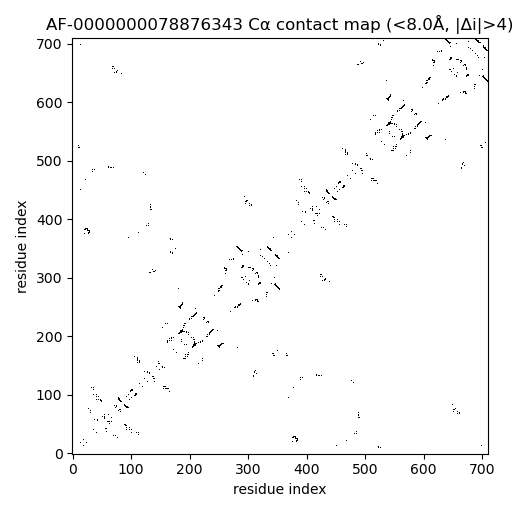 O O . GLY B 1 191 ? -2.094 -29.922 -3.834 1 97.44 191 GLY B O 1
ATOM 4287 N N . THR B 1 192 ? -3.096 -27.938 -3.809 1 98 192 THR B N 1
ATOM 4288 C CA . THR B 1 192 ? -4.441 -28.406 -3.514 1 98 192 THR B CA 1
ATOM 4289 C C . THR B 1 192 ? -5.004 -29.203 -4.688 1 98 192 THR B C 1
ATOM 4291 O O . THR B 1 192 ? -6.027 -29.875 -4.555 1 98 192 THR B O 1
ATOM 4294 N N . GLY B 1 193 ? -4.367 -29.094 -5.805 1 98.44 193 GLY B N 1
ATOM 4295 C CA . GLY B 1 193 ? -4.863 -29.734 -7.016 1 98.44 193 GLY B CA 1
ATOM 4296 C C . GLY B 1 193 ? -5.801 -28.844 -7.812 1 98.44 193 GLY B C 1
ATOM 4297 O O . GLY B 1 193 ? -6.379 -29.281 -8.812 1 98.44 193 GLY B O 1
ATOM 4298 N N . ARG B 1 194 ? -5.93 -27.625 -7.445 1 97.94 194 ARG B N 1
ATOM 4299 C CA . ARG B 1 194 ? -6.926 -26.734 -8.055 1 97.94 194 ARG B CA 1
ATOM 4300 C C . ARG B 1 194 ? -6.734 -26.656 -9.562 1 97.94 194 ARG B C 1
ATOM 4302 O O . ARG B 1 194 ? -7.699 -26.734 -10.32 1 97.94 194 ARG B O 1
ATOM 4309 N N . LEU B 1 195 ? -5.48 -26.484 -10.008 1 98.25 195 LEU B N 1
ATOM 4310 C CA . LEU B 1 195 ? -5.234 -26.438 -11.445 1 98.25 195 LEU B CA 1
ATOM 4311 C C . LEU B 1 195 ? -5.719 -27.719 -12.117 1 98.25 195 LEU B C 1
ATOM 4313 O O . LEU B 1 195 ? -6.332 -27.672 -13.188 1 98.25 195 LEU B O 1
ATOM 4317 N N . ALA B 1 196 ? -5.426 -28.875 -11.5 1 98.44 196 ALA B N 1
ATOM 4318 C CA . ALA B 1 196 ? -5.832 -30.156 -12.047 1 98.44 196 ALA B CA 1
ATOM 4319 C C . ALA B 1 196 ? -7.352 -30.297 -12.086 1 98.44 196 ALA B C 1
ATOM 4321 O O . ALA B 1 196 ? -7.914 -30.797 -13.062 1 98.44 196 ALA B O 1
ATOM 4322 N N . TYR B 1 197 ? -8 -29.891 -11.039 1 97.88 197 TYR B N 1
ATOM 4323 C CA . TYR B 1 197 ? -9.461 -29.938 -11.008 1 97.88 197 TYR B CA 1
ATOM 4324 C C . TYR B 1 197 ? -10.055 -29.062 -12.094 1 97.88 197 TYR B C 1
ATOM 4326 O O . TYR B 1 197 ? -10.992 -29.469 -12.781 1 97.88 197 TYR B O 1
ATOM 4334 N N . GLU B 1 198 ? -9.539 -27.859 -12.273 1 96.5 198 GLU B N 1
ATOM 4335 C CA . GLU B 1 198 ? -10.016 -26.984 -13.344 1 96.5 198 GLU B CA 1
ATOM 4336 C C . GLU B 1 198 ? -9.75 -27.609 -14.711 1 96.5 198 GLU B C 1
ATOM 4338 O O . GLU B 1 198 ? -10.578 -27.5 -15.617 1 96.5 198 GLU B O 1
ATOM 4343 N N . ALA B 1 199 ? -8.602 -28.219 -14.867 1 97.19 199 ALA B N 1
ATOM 4344 C CA . ALA B 1 199 ? -8.266 -28.906 -16.125 1 97.19 199 ALA B CA 1
ATOM 4345 C C . ALA B 1 199 ? -9.25 -30.031 -16.406 1 97.19 199 ALA B C 1
ATOM 4347 O O . ALA B 1 199 ? -9.578 -30.297 -17.562 1 97.19 199 ALA B O 1
ATOM 4348 N N . SER B 1 200 ? -9.664 -30.703 -15.352 1 96.5 200 SER B N 1
ATOM 4349 C CA . SER B 1 200 ? -10.586 -31.812 -15.531 1 96.5 200 SER B CA 1
ATOM 4350 C C . SER B 1 200 ? -11.906 -31.344 -16.141 1 96.5 200 SER B C 1
ATOM 4352 O O . SER B 1 200 ? -12.609 -32.125 -16.781 1 96.5 200 SER B O 1
ATOM 4354 N N . GLN B 1 201 ? -12.211 -30.078 -15.891 1 93.44 201 GLN B N 1
ATOM 4355 C CA . GLN B 1 201 ? -13.422 -29.5 -16.469 1 93.44 201 GLN B CA 1
ATOM 4356 C C . GLN B 1 201 ? -13.219 -29.156 -17.953 1 93.44 201 GLN B C 1
ATOM 4358 O O . GLN B 1 201 ? -14.102 -29.406 -18.766 1 93.44 201 GLN B O 1
ATOM 4363 N N . LEU B 1 202 ? -12.094 -28.688 -18.25 1 92.31 202 LEU B N 1
ATOM 4364 C CA . LEU B 1 202 ? -11.805 -28.234 -19.609 1 92.31 202 LEU B CA 1
ATOM 4365 C C . LEU B 1 202 ? -11.414 -29.391 -20.516 1 92.31 202 LEU B C 1
ATOM 4367 O O . LEU B 1 202 ? -11.664 -29.359 -21.719 1 92.31 202 LEU B O 1
ATOM 4371 N N . TYR B 1 203 ? -10.773 -30.375 -19.875 1 94.44 203 TYR B N 1
ATOM 4372 C CA . TYR B 1 203 ? -10.289 -31.547 -20.578 1 94.44 203 TYR B CA 1
ATOM 4373 C C . TYR B 1 203 ? -10.758 -32.812 -19.891 1 94.44 203 TYR B C 1
ATOM 4375 O O . TYR B 1 203 ? -9.945 -33.562 -19.328 1 94.44 203 TYR B O 1
ATOM 4383 N N . PRO B 1 204 ? -11.977 -33.188 -20.109 1 93.19 204 PRO B N 1
ATOM 4384 C CA . PRO B 1 204 ? -12.586 -34.281 -19.328 1 93.19 204 PRO B CA 1
ATOM 4385 C C . PRO B 1 204 ? -11.992 -35.656 -19.625 1 93.19 204 PRO B C 1
ATOM 4387 O O . PRO B 1 204 ? -12.141 -36.562 -18.828 1 93.19 204 PRO B O 1
ATOM 4390 N N . ASP B 1 205 ? -11.305 -35.812 -20.688 1 92.94 205 ASP B N 1
ATOM 4391 C CA . ASP B 1 205 ? -10.812 -37.125 -21.094 1 92.94 205 ASP B CA 1
ATOM 4392 C C . ASP B 1 205 ? -9.352 -37.312 -20.672 1 92.94 205 ASP B C 1
ATOM 4394 O O . ASP B 1 205 ? -8.789 -38.406 -20.844 1 92.94 205 ASP B O 1
ATOM 4398 N N . LYS B 1 206 ? -8.758 -36.375 -20.094 1 95.75 206 LYS B N 1
ATOM 4399 C CA . LYS B 1 206 ? -7.34 -36.438 -19.766 1 95.75 206 LYS B CA 1
ATOM 4400 C C . LYS B 1 206 ? -7.125 -37 -18.359 1 95.75 206 LYS B C 1
ATOM 4402 O O . LYS B 1 206 ? -7.98 -36.844 -17.484 1 95.75 206 LYS B O 1
ATOM 4407 N N . LYS B 1 207 ? -6.039 -37.719 -18.312 1 97.44 207 LYS B N 1
ATOM 4408 C CA . LYS B 1 207 ? -5.562 -38.125 -16.984 1 97.44 207 LYS B CA 1
ATOM 4409 C C . LYS B 1 207 ? -4.828 -36.969 -16.297 1 97.44 207 LYS B C 1
ATOM 4411 O O . LYS B 1 207 ? -4 -36.281 -16.922 1 97.44 207 LYS B O 1
ATOM 4416 N N . LEU B 1 208 ? -5.191 -36.719 -15.062 1 98.31 208 LEU B N 1
ATOM 4417 C CA . LEU B 1 208 ? -4.605 -35.625 -14.32 1 98.31 208 LEU B CA 1
ATOM 4418 C C . LEU B 1 208 ? -3.949 -36.125 -13.031 1 98.31 208 LEU B C 1
ATOM 4420 O O . LEU B 1 208 ? -4.582 -36.812 -12.234 1 98.31 208 LEU B O 1
ATOM 4424 N N . THR B 1 209 ? -2.684 -35.812 -12.852 1 98.69 209 THR B N 1
ATOM 4425 C CA . THR B 1 209 ? -1.926 -36.188 -11.664 1 98.69 209 THR B CA 1
ATOM 4426 C C . THR B 1 209 ? -1.316 -34.938 -11.008 1 98.69 209 THR B C 1
ATOM 4428 O O . THR B 1 209 ? -0.825 -34.031 -11.695 1 98.69 209 THR B O 1
ATOM 4431 N N . VAL B 1 210 ? -1.409 -34.875 -9.68 1 98.81 210 VAL B N 1
ATOM 4432 C CA . VAL B 1 210 ? -0.729 -33.844 -8.906 1 98.81 210 VAL B CA 1
ATOM 4433 C C . VAL B 1 210 ? 0.42 -34.469 -8.117 1 98.81 210 VAL B C 1
ATOM 4435 O O . VAL B 1 210 ? 0.217 -35.406 -7.359 1 98.81 210 VAL B O 1
ATOM 4438 N N . PHE B 1 211 ? 1.637 -34 -8.367 1 98.81 211 PHE B N 1
ATOM 4439 C CA . PHE B 1 211 ? 2.814 -34.438 -7.625 1 98.81 211 PHE B CA 1
ATOM 4440 C C . PHE B 1 211 ? 3.225 -33.406 -6.586 1 98.81 211 PHE B C 1
ATOM 4442 O O . PHE B 1 211 ? 3.594 -32.281 -6.934 1 98.81 211 PHE B O 1
ATOM 4449 N N . GLU B 1 212 ? 3.164 -33.75 -5.336 1 97.75 212 GLU B N 1
ATOM 4450 C CA . GLU B 1 212 ? 3.373 -32.812 -4.238 1 97.75 212 GLU B CA 1
ATOM 4451 C C . GLU B 1 212 ? 4.023 -33.5 -3.041 1 97.75 212 GLU B C 1
ATOM 4453 O O . GLU B 1 212 ? 4.004 -34.75 -2.936 1 97.75 212 GLU B O 1
ATOM 4458 N N . LEU B 1 213 ? 4.645 -32.719 -2.174 1 96.12 213 LEU B N 1
ATOM 4459 C CA . LEU B 1 213 ? 5.207 -33.25 -0.938 1 96.12 213 LEU B CA 1
ATOM 4460 C C . LEU B 1 213 ? 4.156 -34.031 -0.156 1 96.12 213 LEU B C 1
ATOM 4462 O O . LEU B 1 213 ? 2.99 -33.625 -0.102 1 96.12 213 LEU B O 1
ATOM 4466 N N . PRO B 1 214 ? 4.594 -35.062 0.499 1 96.31 214 PRO B N 1
ATOM 4467 C CA . PRO B 1 214 ? 3.652 -35.906 1.24 1 96.31 214 PRO B CA 1
ATOM 4468 C C . PRO B 1 214 ? 2.826 -35.125 2.252 1 96.31 214 PRO B C 1
ATOM 4470 O O . PRO B 1 214 ? 1.62 -35.344 2.385 1 96.31 214 PRO B O 1
ATOM 4473 N N . GLN B 1 215 ? 3.4 -34.188 2.947 1 94.38 215 GLN B N 1
ATOM 4474 C CA . GLN B 1 215 ? 2.689 -33.438 3.975 1 94.38 215 GLN B CA 1
ATOM 4475 C C . GLN B 1 215 ? 1.596 -32.562 3.361 1 94.38 215 GLN B C 1
ATOM 4477 O O . GLN B 1 215 ? 0.594 -32.25 4.016 1 94.38 215 GLN B O 1
ATOM 4482 N N . VAL B 1 216 ? 1.801 -32.125 2.109 1 96.38 216 VAL B N 1
ATOM 4483 C CA . VAL B 1 216 ? 0.787 -31.344 1.415 1 96.38 216 VAL B CA 1
ATOM 4484 C C . VAL B 1 216 ? -0.315 -32.281 0.896 1 96.38 216 VAL B C 1
ATOM 4486 O O . VAL B 1 216 ? -1.501 -31.953 0.997 1 96.38 216 VAL B O 1
ATOM 4489 N N . VAL B 1 217 ? 0.063 -33.406 0.383 1 97.38 217 VAL B N 1
ATOM 4490 C CA . VAL B 1 217 ? -0.902 -34.406 -0.098 1 97.38 217 VAL B CA 1
ATOM 4491 C C . VAL B 1 217 ? -1.852 -34.781 1.033 1 97.38 217 VAL B C 1
ATOM 4493 O O . VAL B 1 217 ? -3.049 -34.969 0.808 1 97.38 217 VAL B O 1
ATOM 4496 N N . ASP B 1 218 ? -1.321 -34.812 2.246 1 95.5 218 ASP B N 1
ATOM 4497 C CA . ASP B 1 218 ? -2.082 -35.219 3.424 1 95.5 218 ASP B CA 1
ATOM 4498 C C . ASP B 1 218 ? -3.246 -34.281 3.684 1 95.5 218 ASP B C 1
ATOM 4500 O O . ASP B 1 218 ? -4.242 -34.656 4.305 1 95.5 218 ASP B O 1
ATOM 4504 N N . VAL B 1 219 ? -3.133 -33.062 3.199 1 95.12 219 VAL B N 1
ATOM 4505 C CA . VAL B 1 219 ? -4.184 -32.094 3.52 1 95.12 219 VAL B CA 1
ATOM 4506 C C . VAL B 1 219 ? -4.934 -31.703 2.25 1 95.12 219 VAL B C 1
ATOM 4508 O O . VAL B 1 219 ? -5.902 -30.953 2.301 1 95.12 219 VAL B O 1
ATOM 4511 N N . ALA B 1 220 ? -4.613 -32.219 1.112 1 96.44 220 ALA B N 1
ATOM 4512 C CA . ALA B 1 220 ? -5.145 -31.797 -0.182 1 96.44 220 ALA B CA 1
ATOM 4513 C C . ALA B 1 220 ? -6.629 -32.125 -0.303 1 96.44 220 ALA B C 1
ATOM 4515 O O . ALA B 1 220 ? -7.383 -31.422 -0.974 1 96.44 220 ALA B O 1
ATOM 4516 N N . ASP B 1 221 ? -7.023 -33.188 0.369 1 94.81 221 ASP B N 1
ATOM 4517 C CA . ASP B 1 221 ? -8.406 -33.656 0.272 1 94.81 221 ASP B CA 1
ATOM 4518 C C . ASP B 1 221 ? -9.375 -32.594 0.789 1 94.81 221 ASP B C 1
ATOM 4520 O O . ASP B 1 221 ? -10.539 -32.562 0.371 1 94.81 221 ASP B O 1
ATOM 4524 N N . GLN B 1 222 ? -8.891 -31.797 1.67 1 95.25 222 GLN B N 1
ATOM 4525 C CA . GLN B 1 222 ? -9.727 -30.75 2.244 1 95.25 222 GLN B CA 1
ATOM 4526 C C . GLN B 1 222 ? -10.148 -29.734 1.183 1 95.25 222 GLN B C 1
ATOM 4528 O O . GLN B 1 222 ? -11.117 -29 1.372 1 95.25 222 GLN B O 1
ATOM 4533 N N . PHE B 1 223 ? -9.453 -29.75 0.083 1 96.62 223 PHE B N 1
ATOM 4534 C CA . PHE B 1 223 ? -9.703 -28.75 -0.955 1 96.62 223 PHE B CA 1
ATOM 4535 C C . PHE B 1 223 ? -10.398 -29.391 -2.152 1 96.62 223 PHE B C 1
ATOM 4537 O O . PHE B 1 223 ? -10.641 -28.719 -3.164 1 96.62 223 PHE B O 1
ATOM 4544 N N . LYS B 1 224 ? -10.695 -30.656 -2.094 1 96.75 224 LYS B N 1
ATOM 4545 C CA . LYS B 1 224 ? -11.383 -31.328 -3.186 1 96.75 224 LYS B CA 1
ATOM 4546 C C . LYS B 1 224 ? -12.758 -30.703 -3.438 1 96.75 224 LYS B C 1
ATOM 4548 O O . LYS B 1 224 ? -13.562 -30.562 -2.514 1 96.75 224 LYS B O 1
ATOM 4553 N N . PRO B 1 225 ? -12.992 -30.281 -4.66 1 95.62 225 PRO B N 1
ATOM 4554 C CA . PRO B 1 225 ? -14.281 -29.625 -4.93 1 95.62 225 PRO B CA 1
ATOM 4555 C C . PRO B 1 225 ? -15.453 -30.609 -4.922 1 95.62 225 PRO B C 1
ATOM 4557 O O . PRO B 1 225 ? -15.25 -31.828 -5.004 1 95.62 225 PRO B O 1
ATOM 4560 N N . CYS B 1 226 ? -16.594 -30.078 -4.84 1 93.56 226 CYS B N 1
ATOM 4561 C CA . CYS B 1 226 ? -17.797 -30.891 -4.836 1 93.56 226 CYS B CA 1
ATOM 4562 C C . CYS B 1 226 ? -18.047 -31.516 -6.207 1 93.56 226 CYS B C 1
ATOM 4564 O O . CYS B 1 226 ? -17.828 -30.875 -7.234 1 93.56 226 CYS B O 1
ATOM 4566 N N . ALA B 1 227 ? -18.562 -32.656 -6.168 1 94 227 ALA B N 1
ATOM 4567 C CA . ALA B 1 227 ? -18.766 -33.438 -7.395 1 94 227 ALA B CA 1
ATOM 4568 C C . ALA B 1 227 ? -19.812 -32.781 -8.289 1 94 227 ALA B C 1
ATOM 4570 O O . ALA B 1 227 ? -19.75 -32.875 -9.516 1 94 227 ALA B O 1
ATOM 4571 N N . ASP B 1 228 ? -20.75 -32.062 -7.676 1 94.25 228 ASP B N 1
ATOM 4572 C CA . ASP B 1 228 ? -21.781 -31.375 -8.438 1 94.25 228 ASP B CA 1
ATOM 4573 C C . ASP B 1 228 ? -21.188 -30.297 -9.328 1 94.25 228 ASP B C 1
ATOM 4575 O O . ASP B 1 228 ? -21.594 -30.125 -10.484 1 94.25 228 ASP B O 1
ATOM 4579 N N . ASP B 1 229 ? -20.188 -29.656 -8.82 1 92.31 229 ASP B N 1
ATOM 4580 C CA . ASP B 1 229 ? -19.547 -28.578 -9.57 1 92.31 229 ASP B CA 1
ATOM 4581 C C . ASP B 1 229 ? -18.438 -29.109 -10.469 1 92.31 229 ASP B C 1
ATOM 4583 O O . ASP B 1 229 ? -18.141 -28.516 -11.508 1 92.31 229 ASP B O 1
ATOM 4587 N N . TYR B 1 230 ? -17.844 -30.188 -9.984 1 94.75 230 TYR B N 1
ATOM 4588 C CA . TYR B 1 230 ? -16.75 -30.797 -10.719 1 94.75 230 TYR B CA 1
ATOM 4589 C C . TYR B 1 230 ? -17 -32.281 -10.914 1 94.75 230 TYR B C 1
ATOM 4591 O O . TYR B 1 230 ? -16.391 -33.125 -10.242 1 94.75 230 TYR B O 1
ATOM 4599 N N . PRO B 1 231 ? -17.703 -32.594 -11.906 1 94.81 231 PRO B N 1
ATOM 4600 C CA . PRO B 1 231 ? -18.094 -34 -12.086 1 94.81 231 PRO B CA 1
ATOM 4601 C C . PRO B 1 231 ? -16.906 -34.906 -12.406 1 94.81 231 PRO B C 1
ATOM 4603 O O . PRO B 1 231 ? -16.953 -36.125 -12.148 1 94.81 231 PRO B O 1
ATOM 4606 N N . ASN B 1 232 ? -15.883 -34.406 -12.945 1 94.38 232 ASN B N 1
ATOM 4607 C CA . ASN B 1 232 ? -14.734 -35.188 -13.344 1 94.38 232 ASN B CA 1
ATOM 4608 C C . ASN B 1 232 ? -13.609 -35.125 -12.32 1 94.38 232 ASN B C 1
ATOM 4610 O O . ASN B 1 232 ? -12.453 -35.438 -12.625 1 94.38 232 ASN B O 1
ATOM 4614 N N . ARG B 1 233 ? -13.852 -34.656 -11.078 1 93.75 233 ARG B N 1
ATOM 4615 C CA . ARG B 1 233 ? -12.844 -34.438 -10.047 1 93.75 233 ARG B CA 1
ATOM 4616 C C . ARG B 1 233 ? -12.086 -35.75 -9.734 1 93.75 233 ARG B C 1
ATOM 4618 O O . ARG B 1 233 ? -10.938 -35.688 -9.297 1 93.75 233 ARG B O 1
ATOM 4625 N N . ASP B 1 234 ? -12.703 -36.875 -10.016 1 93.88 234 ASP B N 1
ATOM 4626 C CA . ASP B 1 234 ? -12.086 -38.156 -9.664 1 93.88 234 ASP B CA 1
ATOM 4627 C C . ASP B 1 234 ? -11.039 -38.562 -10.703 1 93.88 234 ASP B C 1
ATOM 4629 O O . ASP B 1 234 ? -10.305 -39.531 -10.508 1 93.88 234 ASP B O 1
ATOM 4633 N N . HIS B 1 235 ? -10.977 -37.812 -11.82 1 94 235 HIS B N 1
ATOM 4634 C CA . HIS B 1 235 ? -9.891 -38 -12.781 1 94 235 HIS B CA 1
ATOM 4635 C C . HIS B 1 235 ? -8.578 -37.469 -12.219 1 94 235 HIS B C 1
ATOM 4637 O O . HIS B 1 235 ? -7.512 -37.719 -12.781 1 94 235 HIS B O 1
ATOM 4643 N N . VAL B 1 236 ? -8.609 -36.75 -11.07 1 97.81 236 VAL B N 1
ATOM 4644 C CA . VAL B 1 236 ? -7.422 -36.156 -10.461 1 97.81 236 VAL B CA 1
ATOM 4645 C C . VAL B 1 236 ? -6.867 -37.094 -9.383 1 97.81 236 VAL B C 1
ATOM 4647 O O . VAL B 1 236 ? -7.602 -37.531 -8.492 1 97.81 236 VAL B O 1
ATOM 4650 N N . SER B 1 237 ? -5.66 -37.438 -9.516 1 98 237 SER B N 1
ATOM 4651 C CA . SER B 1 237 ? -4.984 -38.25 -8.516 1 98 237 SER B CA 1
ATOM 4652 C C . SER B 1 237 ? -3.766 -37.531 -7.945 1 98 237 SER B C 1
ATOM 4654 O O . SER B 1 237 ? -3.205 -36.656 -8.594 1 98 237 SER B O 1
ATOM 4656 N N . PHE B 1 238 ? -3.371 -37.875 -6.738 1 98.5 238 PHE B N 1
ATOM 4657 C CA . PHE B 1 238 ? -2.229 -37.281 -6.059 1 98.5 238 PHE B CA 1
ATOM 4658 C C . PHE B 1 238 ? -1.13 -38.312 -5.836 1 98.5 238 PHE B C 1
ATOM 4660 O O . PHE B 1 238 ? -1.412 -39.469 -5.504 1 98.5 238 PHE B O 1
ATOM 4667 N N . ILE B 1 239 ? 0.07 -37.969 -6.043 1 98.5 239 ILE B N 1
ATOM 4668 C CA . ILE B 1 239 ? 1.251 -38.781 -5.73 1 98.5 239 ILE B CA 1
ATOM 4669 C C . ILE B 1 239 ? 2.191 -37.969 -4.832 1 98.5 239 ILE B C 1
ATOM 4671 O O . ILE B 1 239 ? 2.562 -36.844 -5.164 1 98.5 239 ILE B O 1
ATOM 4675 N N . GLY B 1 240 ? 2.578 -38.5 -3.658 1 98.25 240 GLY B N 1
ATOM 4676 C CA . GLY B 1 240 ? 3.514 -37.875 -2.744 1 98.25 240 GLY B CA 1
ATOM 4677 C C . GLY B 1 240 ? 4.965 -38.062 -3.156 1 98.25 240 GLY B C 1
ATOM 4678 O O . GLY B 1 240 ? 5.387 -39.156 -3.496 1 98.25 240 GLY B O 1
ATOM 4679 N N . GLY B 1 241 ? 5.699 -36.969 -3.211 1 97.81 241 GLY B N 1
ATOM 4680 C CA . GLY B 1 241 ? 7.121 -37 -3.508 1 97.81 241 GLY B CA 1
ATOM 4681 C C . GLY B 1 241 ? 7.773 -35.656 -3.533 1 97.81 241 GLY B C 1
ATOM 4682 O O . GLY B 1 241 ? 7.086 -34.625 -3.539 1 97.81 241 GLY B O 1
ATOM 4683 N N . ASP B 1 242 ? 9.055 -35.656 -3.514 1 96.81 242 ASP B N 1
ATOM 4684 C CA . ASP B 1 242 ? 9.859 -34.438 -3.57 1 96.81 242 ASP B CA 1
ATOM 4685 C C . ASP B 1 242 ? 10.344 -34.156 -4.992 1 96.81 242 ASP B C 1
ATOM 4687 O O . ASP B 1 242 ? 10.945 -35.031 -5.625 1 96.81 242 ASP B O 1
ATOM 4691 N N . LEU B 1 243 ? 10.156 -32.938 -5.5 1 95.81 243 LEU B N 1
ATOM 4692 C CA . LEU B 1 243 ? 10.469 -32.531 -6.871 1 95.81 243 LEU B CA 1
ATOM 4693 C C . LEU B 1 243 ? 11.938 -32.812 -7.188 1 95.81 243 LEU B C 1
ATOM 4695 O O . LEU B 1 243 ? 12.289 -33.031 -8.344 1 95.81 243 LEU B O 1
ATOM 4699 N N . PHE B 1 244 ? 12.758 -32.75 -6.188 1 94.69 244 PHE B N 1
ATOM 4700 C CA . PHE B 1 244 ? 14.195 -32.75 -6.434 1 94.69 244 PHE B CA 1
ATOM 4701 C C . PHE B 1 244 ? 14.805 -34.094 -6.172 1 94.69 244 PHE B C 1
ATOM 4703 O O . PHE B 1 244 ? 15.812 -34.469 -6.781 1 94.69 244 PHE B O 1
ATOM 4710 N N . THR B 1 245 ? 14.227 -34.906 -5.309 1 96.25 245 THR B N 1
ATOM 4711 C CA . THR B 1 245 ? 14.898 -36.125 -4.887 1 96.25 245 THR B CA 1
ATOM 4712 C C . THR B 1 245 ? 14.188 -37.375 -5.434 1 96.25 245 THR B C 1
ATOM 4714 O O . THR B 1 245 ? 14.805 -38.406 -5.629 1 96.25 245 THR B O 1
ATOM 4717 N N . ASP B 1 246 ? 12.922 -37.25 -5.672 1 97.88 246 ASP B N 1
ATOM 4718 C CA . ASP B 1 246 ? 12.148 -38.438 -6.086 1 97.88 246 ASP B CA 1
ATOM 4719 C C . ASP B 1 246 ? 11.953 -38.438 -7.602 1 97.88 246 ASP B C 1
ATOM 4721 O O . ASP B 1 246 ? 12.078 -37.406 -8.266 1 97.88 246 ASP B O 1
ATOM 4725 N N . ASP B 1 247 ? 11.656 -39.594 -8.125 1 97.62 247 ASP B N 1
ATOM 4726 C CA . ASP B 1 247 ? 11.336 -39.719 -9.539 1 97.62 247 ASP B CA 1
ATOM 4727 C C . ASP B 1 247 ? 9.984 -39.094 -9.859 1 97.62 247 ASP B C 1
ATOM 4729 O O . ASP B 1 247 ? 9.039 -39.219 -9.07 1 97.62 247 ASP B O 1
ATOM 4733 N N . LEU B 1 248 ? 9.914 -38.5 -11.023 1 98.38 248 LEU B N 1
ATOM 4734 C CA . LEU B 1 248 ? 8.648 -37.906 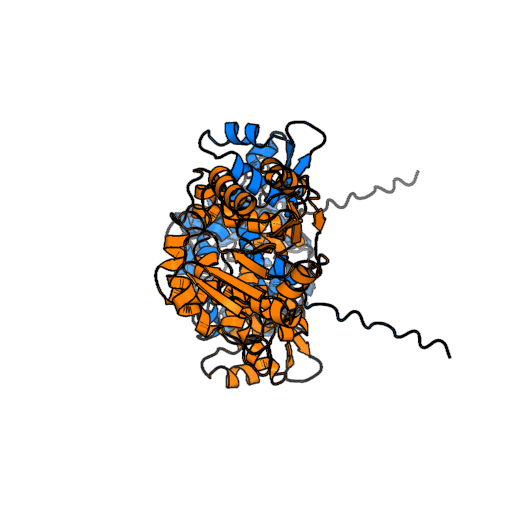-11.453 1 98.38 248 LEU B CA 1
ATOM 4735 C C . LEU B 1 248 ? 7.73 -38.969 -12.047 1 98.38 248 LEU B C 1
ATOM 4737 O O . LEU B 1 248 ? 8.195 -39.906 -12.664 1 98.38 248 LEU B O 1
ATOM 4741 N N . PRO B 1 249 ? 6.434 -38.75 -11.852 1 97.88 249 PRO B N 1
ATOM 4742 C CA . PRO B 1 249 ? 5.5 -39.625 -12.555 1 97.88 249 PRO B CA 1
ATOM 4743 C C . PRO B 1 249 ? 5.582 -39.5 -14.07 1 97.88 249 PRO B C 1
ATOM 4745 O O . PRO B 1 249 ? 6.047 -38.469 -14.57 1 97.88 249 PRO B O 1
ATOM 4748 N N . LYS B 1 250 ? 5.102 -40.562 -14.758 1 97.5 250 LYS B N 1
ATOM 4749 C CA . LYS B 1 250 ? 5.027 -40.438 -16.203 1 97.5 250 LYS B CA 1
ATOM 4750 C C . LYS B 1 250 ? 3.887 -39.531 -16.641 1 97.5 250 LYS B C 1
ATOM 4752 O O . LYS B 1 250 ? 2.812 -39.531 -16.031 1 97.5 250 LYS B O 1
ATOM 4757 N N . ALA B 1 251 ? 4.137 -38.719 -17.641 1 98.62 251 ALA B N 1
ATOM 4758 C CA . ALA B 1 251 ? 3.164 -37.812 -18.25 1 98.62 251 ALA B CA 1
ATOM 4759 C C . ALA B 1 251 ? 3.68 -37.281 -19.578 1 98.62 251 ALA B C 1
ATOM 4761 O O . ALA B 1 251 ? 4.875 -37.375 -19.875 1 98.62 251 ALA B O 1
ATOM 4762 N N . ASP B 1 252 ? 2.777 -36.812 -20.359 1 98.69 252 ASP B N 1
ATOM 4763 C CA . ASP B 1 252 ? 3.238 -36.219 -21.609 1 98.69 252 ASP B CA 1
ATOM 4764 C C . ASP B 1 252 ? 3.107 -34.719 -21.594 1 98.69 252 ASP B C 1
ATOM 4766 O O . ASP B 1 252 ? 3.537 -34.031 -22.516 1 98.69 252 ASP B O 1
ATOM 4770 N N . LEU B 1 253 ? 2.566 -34.125 -20.516 1 98.81 253 LEU B N 1
ATOM 4771 C CA . LEU B 1 253 ? 2.613 -32.719 -20.234 1 98.81 253 LEU B CA 1
ATOM 4772 C C . LEU B 1 253 ? 2.832 -32.469 -18.734 1 98.81 253 LEU B C 1
ATOM 4774 O O . LEU B 1 253 ? 2.055 -32.938 -17.906 1 98.81 253 LEU B O 1
ATOM 4778 N N . PHE B 1 254 ? 3.873 -31.797 -18.406 1 98.88 254 PHE B N 1
ATOM 4779 C CA . PHE B 1 254 ? 4.086 -31.328 -17.047 1 98.88 254 PHE B CA 1
ATOM 4780 C C . PHE B 1 254 ? 3.711 -29.859 -16.906 1 98.88 254 PHE B C 1
ATOM 4782 O O . PHE B 1 254 ? 4 -29.047 -17.797 1 98.88 254 PHE B O 1
ATOM 4789 N N . THR B 1 255 ? 3.023 -29.5 -15.875 1 98.75 255 THR B N 1
ATOM 4790 C CA . THR B 1 255 ? 2.762 -28.109 -15.547 1 98.75 255 THR B CA 1
ATOM 4791 C C . THR B 1 255 ? 3.504 -27.703 -14.281 1 98.75 255 THR B C 1
ATOM 4793 O O . THR B 1 255 ? 3.631 -28.5 -13.344 1 98.75 255 THR B O 1
ATOM 4796 N N . MET B 1 256 ? 4.062 -26.547 -14.258 1 98.31 256 MET B N 1
ATOM 4797 C CA . MET B 1 256 ? 4.625 -25.875 -13.094 1 98.31 256 MET B CA 1
ATOM 4798 C C . MET B 1 256 ? 4.121 -24.438 -13.008 1 98.31 256 MET B C 1
ATOM 4800 O O . MET B 1 256 ? 4.477 -23.594 -13.836 1 98.31 256 MET B O 1
ATOM 4804 N N . VAL B 1 257 ? 3.299 -24.188 -12.047 1 98.12 257 VAL B N 1
ATOM 4805 C CA . VAL B 1 257 ? 2.744 -22.859 -11.875 1 98.12 257 VAL B CA 1
ATOM 4806 C C . VAL B 1 257 ? 3.316 -22.219 -10.609 1 98.12 257 VAL B C 1
ATOM 4808 O O . VAL B 1 257 ? 3.084 -22.719 -9.5 1 98.12 257 VAL B O 1
ATOM 4811 N N . ARG B 1 258 ? 4.086 -21.141 -10.836 1 95.12 258 ARG B N 1
ATOM 4812 C CA . ARG B 1 258 ? 4.73 -20.422 -9.742 1 95.12 258 ARG B CA 1
ATOM 4813 C C . ARG B 1 258 ? 5.684 -21.328 -8.977 1 95.12 258 ARG B C 1
ATOM 4815 O O . ARG B 1 258 ? 5.645 -21.391 -7.742 1 95.12 258 ARG B O 1
ATOM 4822 N N . ILE B 1 259 ? 6.508 -22.094 -9.695 1 94.62 259 ILE B N 1
ATOM 4823 C CA . ILE B 1 259 ? 7.453 -23.047 -9.109 1 94.62 259 ILE B CA 1
ATOM 4824 C C . ILE B 1 259 ? 8.883 -22.625 -9.469 1 94.62 259 ILE B C 1
ATOM 4826 O O . ILE B 1 259 ? 9.719 -22.453 -8.586 1 94.62 259 ILE B O 1
ATOM 4830 N N . VAL B 1 260 ? 9.117 -22.375 -10.781 1 93.38 260 VAL B N 1
ATOM 4831 C CA . VAL B 1 260 ? 10.469 -22.156 -11.266 1 93.38 260 VAL B CA 1
ATOM 4832 C C . VAL B 1 260 ? 11.039 -20.891 -10.641 1 93.38 260 VAL B C 1
ATOM 4834 O O . VAL B 1 260 ? 12.227 -20.828 -10.32 1 93.38 260 VAL B O 1
ATOM 4837 N N . HIS B 1 261 ? 10.18 -19.906 -10.43 1 91.12 261 HIS B N 1
ATOM 4838 C CA . HIS B 1 261 ? 10.641 -18.625 -9.906 1 91.12 261 HIS B CA 1
ATOM 4839 C C . HIS B 1 261 ? 11.109 -18.766 -8.461 1 91.12 261 HIS B C 1
ATOM 4841 O O . HIS B 1 261 ? 11.766 -17.859 -7.93 1 91.12 261 HIS B O 1
ATOM 4847 N N . ASP B 1 262 ? 10.82 -19.844 -7.812 1 87.5 262 ASP B N 1
ATOM 4848 C CA . ASP B 1 262 ? 11.203 -20.062 -6.418 1 87.5 262 ASP B CA 1
ATOM 4849 C C . ASP B 1 262 ? 12.68 -20.422 -6.301 1 87.5 262 ASP B C 1
ATOM 4851 O O . ASP B 1 262 ? 13.242 -20.391 -5.207 1 87.5 262 ASP B O 1
ATOM 4855 N N . TRP B 1 263 ? 13.289 -20.672 -7.418 1 85.75 263 TRP B N 1
ATOM 4856 C CA . TRP B 1 263 ? 14.586 -21.344 -7.332 1 85.75 263 TRP B CA 1
ATOM 4857 C C . TRP B 1 263 ? 15.633 -20.594 -8.141 1 85.75 263 TRP B C 1
ATOM 4859 O O . TRP B 1 263 ? 15.312 -19.953 -9.156 1 85.75 263 TRP B O 1
ATOM 4869 N N . GLY B 1 264 ? 16.828 -20.734 -7.664 1 83.69 264 GLY B N 1
ATOM 4870 C CA . GLY B 1 264 ? 17.953 -20.234 -8.438 1 83.69 264 GLY B CA 1
ATOM 4871 C C . GLY B 1 264 ? 18.266 -21.094 -9.648 1 83.69 264 GLY B C 1
ATOM 4872 O O . GLY B 1 264 ? 17.5 -22 -9.992 1 83.69 264 GLY B O 1
ATOM 4873 N N . GLU B 1 265 ? 19.328 -20.812 -10.258 1 85.44 265 GLU B N 1
ATOM 4874 C CA . GLU B 1 265 ? 19.703 -21.453 -11.516 1 85.44 265 GLU B CA 1
ATOM 4875 C C . GLU B 1 265 ? 19.953 -22.953 -11.312 1 85.44 265 GLU B C 1
ATOM 4877 O O . GLU B 1 265 ? 19.516 -23.766 -12.125 1 85.44 265 GLU B O 1
ATOM 4882 N N . GLU B 1 266 ? 20.625 -23.297 -10.266 1 90.19 266 GLU B N 1
ATOM 4883 C CA . GLU B 1 266 ? 21.016 -24.688 -10.047 1 90.19 266 GLU B CA 1
ATOM 4884 C C . GLU B 1 266 ? 19.781 -25.578 -9.867 1 90.19 266 GLU B C 1
ATOM 4886 O O . GLU B 1 266 ? 19.672 -26.625 -10.516 1 90.19 266 GLU B O 1
ATOM 4891 N N . LYS B 1 267 ? 18.922 -25.172 -9.031 1 91 267 LYS B N 1
ATOM 4892 C CA . LYS B 1 267 ? 17.719 -25.969 -8.773 1 91 267 LYS B CA 1
ATOM 4893 C C . LYS B 1 267 ? 16.781 -25.953 -9.984 1 91 267 LYS B C 1
ATOM 4895 O O . LYS B 1 267 ? 16.141 -26.953 -10.281 1 91 267 LYS B O 1
ATOM 4900 N N . SER B 1 268 ? 16.719 -24.844 -10.672 1 93.56 268 SER B N 1
ATOM 4901 C CA . SER B 1 268 ? 15.906 -24.781 -11.891 1 93.56 268 SER B CA 1
ATOM 4902 C C . SER B 1 268 ? 16.438 -25.734 -12.961 1 93.56 268 SER B C 1
ATOM 4904 O O . SER B 1 268 ? 15.664 -26.406 -13.633 1 93.56 268 SER B O 1
ATOM 4906 N N . ASP B 1 269 ? 17.75 -25.766 -13.062 1 95.62 269 ASP B N 1
ATOM 4907 C CA . ASP B 1 269 ? 18.375 -26.672 -14.023 1 95.62 269 ASP B CA 1
ATOM 4908 C C . ASP B 1 269 ? 18.094 -28.125 -13.68 1 95.62 269 ASP B C 1
ATOM 4910 O O . ASP B 1 269 ? 17.781 -28.938 -14.562 1 95.62 269 ASP B O 1
ATOM 4914 N N . LEU B 1 270 ? 18.219 -28.391 -12.422 1 96.06 270 LEU B N 1
ATOM 4915 C CA . LEU B 1 270 ? 17.953 -29.75 -11.969 1 96.06 270 LEU B CA 1
ATOM 4916 C C . LEU B 1 270 ? 16.516 -30.172 -12.297 1 96.06 270 LEU B C 1
ATOM 4918 O O . LEU B 1 270 ? 16.297 -31.25 -12.836 1 96.06 270 LEU B O 1
ATOM 4922 N N . LEU B 1 271 ? 15.617 -29.375 -12 1 96.69 271 LEU B N 1
ATOM 4923 C CA . LEU B 1 271 ? 14.195 -29.656 -12.172 1 96.69 271 LEU B CA 1
ATOM 4924 C C . LEU B 1 271 ? 13.844 -29.766 -13.656 1 96.69 271 LEU B C 1
ATOM 4926 O O . LEU B 1 271 ? 13.18 -30.719 -14.07 1 96.69 271 LEU B O 1
ATOM 4930 N N . LEU B 1 272 ? 14.266 -28.812 -14.461 1 97.88 272 LEU B N 1
ATOM 4931 C CA . LEU B 1 272 ? 13.945 -28.797 -15.883 1 97.88 272 LEU B CA 1
ATOM 4932 C C . LEU B 1 272 ? 14.625 -29.953 -16.609 1 97.88 272 LEU B C 1
ATOM 4934 O O . LEU B 1 272 ? 14.062 -30.516 -17.547 1 97.88 272 LEU B O 1
ATOM 4938 N N . GLY B 1 273 ? 15.859 -30.266 -16.172 1 97.88 273 GLY B N 1
ATOM 4939 C CA . GLY B 1 273 ? 16.516 -31.438 -16.719 1 97.88 273 GLY B CA 1
ATOM 4940 C C . GLY B 1 273 ? 15.773 -32.719 -16.438 1 97.88 273 GLY B C 1
ATOM 4941 O O . GLY B 1 273 ? 15.641 -33.594 -17.328 1 97.88 273 GLY B O 1
ATOM 4942 N N . LYS B 1 274 ? 15.32 -32.875 -15.25 1 97.94 274 LYS B N 1
ATOM 4943 C CA . LYS B 1 274 ? 14.539 -34.031 -14.852 1 97.94 274 LYS B CA 1
ATOM 4944 C C . LYS B 1 274 ? 13.258 -34.156 -15.672 1 97.94 274 LYS B C 1
ATOM 4946 O O . LYS B 1 274 ? 12.898 -35.25 -16.125 1 97.94 274 LYS B O 1
ATOM 4951 N N . ILE B 1 275 ? 12.57 -33.062 -15.852 1 98.44 275 ILE B N 1
ATOM 4952 C CA . ILE B 1 275 ? 11.336 -33.031 -16.625 1 98.44 275 ILE B CA 1
ATOM 4953 C C . ILE B 1 275 ? 11.609 -33.438 -18.062 1 98.44 275 ILE B C 1
ATOM 4955 O O . ILE B 1 275 ? 10.906 -34.281 -18.625 1 98.44 275 ILE B O 1
ATOM 4959 N N . PHE B 1 276 ? 12.672 -32.875 -18.641 1 98.62 276 PHE B N 1
ATOM 4960 C CA . PHE B 1 276 ? 13.023 -33.156 -20.031 1 98.62 276 PHE B CA 1
ATOM 4961 C C . PHE B 1 276 ? 13.297 -34.656 -20.203 1 98.62 276 PHE B C 1
ATOM 4963 O O . PHE B 1 276 ? 12.836 -35.281 -21.156 1 98.62 276 PHE B O 1
ATOM 4970 N N . ARG B 1 277 ? 14.031 -35.25 -19.219 1 98.06 277 ARG B N 1
ATOM 4971 C CA . ARG B 1 277 ? 14.391 -36.656 -19.312 1 98.06 277 ARG B CA 1
ATOM 4972 C C . ARG B 1 277 ? 13.156 -37.531 -19.156 1 98.06 277 ARG B C 1
ATOM 4974 O O . ARG B 1 277 ? 13.094 -38.625 -19.75 1 98.06 277 ARG B O 1
ATOM 4981 N N . THR B 1 278 ? 12.18 -37.094 -18.406 1 98.31 278 THR B N 1
ATOM 4982 C CA . THR B 1 278 ? 11.008 -37.906 -18.094 1 98.31 278 THR B CA 1
ATOM 4983 C C . THR B 1 278 ? 9.984 -37.812 -19.234 1 98.31 278 THR B C 1
ATOM 4985 O O . THR B 1 278 ? 9.25 -38.781 -19.484 1 98.31 278 THR B O 1
ATOM 4988 N N . LEU B 1 279 ? 9.93 -36.75 -19.969 1 98.69 279 LEU B N 1
ATOM 4989 C CA . LEU B 1 279 ? 8.961 -36.531 -21.031 1 98.69 279 LEU B CA 1
ATOM 4990 C C . LEU B 1 279 ? 9.227 -37.438 -22.219 1 98.69 279 LEU B C 1
ATOM 4992 O O . LEU B 1 279 ? 10.383 -37.688 -22.578 1 98.69 279 LEU B O 1
ATOM 4996 N N . PRO B 1 280 ? 8.195 -37.969 -22.859 1 98.56 280 PRO B N 1
ATOM 4997 C CA . PRO B 1 280 ? 8.367 -38.562 -24.188 1 98.56 280 PRO B CA 1
ATOM 4998 C C . PRO B 1 280 ? 8.602 -37.531 -25.281 1 98.56 280 PRO B C 1
ATOM 5000 O O . PRO B 1 280 ? 8.328 -36.344 -25.062 1 98.56 280 PRO B O 1
ATOM 5003 N N . SER B 1 281 ? 9.125 -38 -26.406 1 98.25 281 SER B N 1
ATOM 5004 C CA . SER B 1 281 ? 9.18 -37.094 -27.547 1 98.25 281 SER B CA 1
ATOM 5005 C C . SER B 1 281 ? 7.797 -36.531 -27.891 1 98.25 281 SER B C 1
ATOM 5007 O O . SER B 1 281 ? 6.809 -37.281 -27.859 1 98.25 281 SER B O 1
ATOM 5009 N N . GLY B 1 282 ? 7.734 -35.312 -28.094 1 98.19 282 GLY B N 1
ATOM 5010 C CA . GLY B 1 282 ? 6.457 -34.656 -28.359 1 98.19 282 GLY B CA 1
ATOM 5011 C C . GLY B 1 282 ? 5.77 -34.156 -27.094 1 98.19 282 GLY B C 1
ATOM 5012 O O . GLY B 1 282 ? 4.809 -33.406 -27.172 1 98.19 282 GLY B O 1
ATOM 5013 N N . GLY B 1 283 ? 6.301 -34.562 -25.953 1 98.62 283 GLY B N 1
ATOM 5014 C CA . GLY B 1 283 ? 5.777 -34.062 -24.688 1 98.62 283 GLY B CA 1
ATOM 5015 C C . GLY B 1 283 ? 6.109 -32.594 -24.438 1 98.62 283 GLY B C 1
ATOM 5016 O O . GLY B 1 283 ? 6.883 -32 -25.188 1 98.62 283 GLY B O 1
ATOM 5017 N N . GLY B 1 284 ? 5.441 -32.031 -23.422 1 98.62 284 GLY B N 1
ATOM 5018 C CA . GLY B 1 284 ? 5.641 -30.609 -23.219 1 98.62 284 GLY B CA 1
ATOM 5019 C C . GLY B 1 284 ? 5.676 -30.219 -21.75 1 98.62 284 GLY B C 1
ATOM 5020 O O . GLY B 1 284 ? 5.418 -31.047 -20.875 1 98.62 284 GLY B O 1
ATOM 5021 N N . VAL B 1 285 ? 6.098 -29 -21.531 1 98.81 285 VAL B N 1
ATOM 5022 C CA . VAL B 1 285 ? 6.039 -28.359 -20.219 1 98.81 285 VAL B CA 1
ATOM 5023 C C . VAL B 1 285 ? 5.316 -27.016 -20.312 1 98.81 285 VAL B C 1
ATOM 5025 O O . VAL B 1 285 ? 5.586 -26.234 -21.219 1 98.81 285 VAL B O 1
ATOM 5028 N N . LEU B 1 286 ? 4.305 -26.828 -19.5 1 98.81 286 LEU B N 1
ATOM 5029 C CA . LEU B 1 286 ? 3.572 -25.578 -19.375 1 98.81 286 LEU B CA 1
ATOM 5030 C C . LEU B 1 286 ? 3.928 -24.859 -18.062 1 98.81 286 LEU B C 1
ATOM 5032 O O . LEU B 1 286 ? 3.668 -25.391 -16.984 1 98.81 286 LEU B O 1
ATOM 5036 N N . LEU B 1 287 ? 4.512 -23.703 -18.188 1 98.69 287 LEU B N 1
ATOM 5037 C CA . LEU B 1 287 ? 4.848 -22.891 -17.016 1 98.69 287 LEU B CA 1
ATOM 5038 C C . LEU B 1 287 ? 3.84 -21.766 -16.828 1 98.69 287 LEU B C 1
ATOM 5040 O O . LEU B 1 287 ? 3.408 -21.141 -17.797 1 98.69 287 LEU B O 1
ATOM 5044 N N . GLY B 1 288 ? 3.34 -21.594 -15.656 1 98.31 288 GLY B N 1
ATOM 5045 C CA . GLY B 1 288 ? 2.6 -20.422 -15.242 1 98.31 288 GLY B CA 1
ATOM 5046 C C . GLY B 1 288 ? 3.396 -19.5 -14.328 1 98.31 288 GLY B C 1
ATOM 5047 O O . GLY B 1 288 ? 3.654 -19.844 -13.172 1 98.31 288 GLY B O 1
ATOM 5048 N N . GLU B 1 289 ? 3.832 -18.391 -14.805 1 97.56 289 GLU B N 1
ATOM 5049 C CA . GLU B 1 289 ? 4.684 -17.438 -14.094 1 97.56 289 GLU B CA 1
ATOM 5050 C C . GLU B 1 289 ? 4.305 -16 -14.422 1 97.56 289 GLU B C 1
ATOM 5052 O O . GLU B 1 289 ? 3.527 -15.758 -15.352 1 97.56 289 GLU B O 1
ATOM 5057 N N . ILE B 1 290 ? 4.793 -15.094 -13.609 1 96.94 290 ILE B N 1
ATOM 5058 C CA . ILE B 1 290 ? 4.734 -13.695 -14.008 1 96.94 290 ILE B CA 1
ATOM 5059 C C . ILE B 1 290 ? 5.879 -13.383 -14.969 1 96.94 290 ILE B C 1
ATOM 5061 O O . ILE B 1 290 ? 7.043 -13.656 -14.672 1 96.94 290 ILE B O 1
ATOM 5065 N N . LEU B 1 291 ? 5.582 -12.891 -16.156 1 97.12 291 LEU B N 1
ATOM 5066 C CA . LEU B 1 291 ? 6.605 -12.492 -17.109 1 97.12 291 LEU B CA 1
ATOM 5067 C C . LEU B 1 291 ? 6.898 -11 -17 1 97.12 291 LEU B C 1
ATOM 5069 O O . LEU B 1 291 ? 6 -10.172 -17.188 1 97.12 291 LEU B O 1
ATOM 5073 N N . LEU B 1 292 ? 8.117 -10.695 -16.703 1 96.38 292 LEU B N 1
ATOM 5074 C CA . LEU B 1 292 ? 8.539 -9.297 -16.75 1 96.38 292 LEU B CA 1
ATOM 5075 C C . LEU B 1 292 ? 8.805 -8.859 -18.188 1 96.38 292 LEU B C 1
ATOM 5077 O O . LEU B 1 292 ? 9.18 -9.68 -19.031 1 96.38 292 LEU B O 1
ATOM 5081 N N . PRO B 1 293 ? 8.57 -7.543 -18.422 1 95.69 293 PRO B N 1
ATOM 5082 C CA . PRO B 1 293 ? 9.078 -7.031 -19.703 1 95.69 293 PRO B CA 1
ATOM 5083 C C . PRO B 1 293 ? 10.586 -7.242 -19.859 1 95.69 293 PRO B C 1
ATOM 5085 O O . PRO B 1 293 ? 11.289 -7.441 -18.859 1 95.69 293 PRO B O 1
ATOM 5088 N N . GLU B 1 294 ? 11.039 -7.164 -21.047 1 94.81 294 GLU B N 1
ATOM 5089 C CA . GLU B 1 294 ? 12.445 -7.48 -21.312 1 94.81 294 GLU B CA 1
ATOM 5090 C C . GLU B 1 294 ? 13.367 -6.488 -20.609 1 94.81 294 GLU B C 1
ATOM 5092 O O . GLU B 1 294 ? 14.477 -6.852 -20.188 1 94.81 294 GLU B O 1
ATOM 5097 N N . ASP B 1 295 ? 12.961 -5.258 -20.453 1 92.06 295 ASP B N 1
ATOM 5098 C CA . ASP B 1 295 ? 13.781 -4.281 -19.75 1 92.06 295 ASP B CA 1
ATOM 5099 C C . ASP B 1 295 ? 13.539 -4.348 -18.234 1 92.06 295 ASP B C 1
ATOM 5101 O O . ASP B 1 295 ? 14.133 -3.588 -17.469 1 92.06 295 ASP B O 1
ATOM 5105 N N . LYS B 1 296 ? 12.555 -5.227 -17.828 1 92.81 296 LYS B N 1
ATOM 5106 C CA . LYS B 1 296 ? 12.242 -5.605 -16.453 1 92.81 296 LYS B CA 1
ATOM 5107 C C . LYS B 1 296 ? 11.625 -4.438 -15.688 1 92.81 296 LYS B C 1
ATOM 5109 O O . LYS B 1 296 ? 11.625 -4.426 -14.453 1 92.81 296 LYS B O 1
ATOM 5114 N N . THR B 1 297 ? 11.227 -3.41 -16.453 1 86.25 297 THR B N 1
ATOM 5115 C CA . THR B 1 297 ? 10.562 -2.293 -15.797 1 86.25 297 THR B CA 1
ATOM 5116 C C . THR B 1 297 ? 9.156 -2.098 -16.344 1 86.25 297 THR B C 1
ATOM 5118 O O . THR B 1 297 ? 8.789 -2.697 -17.359 1 86.25 297 THR B O 1
ATOM 5121 N N . GLY B 1 298 ? 8.32 -1.486 -15.609 1 85.06 298 GLY B N 1
ATOM 5122 C CA . GLY B 1 298 ? 7 -1.096 -16.094 1 85.06 298 GLY B CA 1
ATOM 5123 C C . GLY B 1 298 ? 5.906 -2.064 -15.688 1 85.06 298 GLY B C 1
ATOM 5124 O O . GLY B 1 298 ? 4.723 -1.803 -15.922 1 85.06 298 GLY B O 1
ATOM 5125 N N . HIS B 1 299 ? 6.234 -3.178 -15.227 1 93.38 299 HIS B N 1
ATOM 5126 C CA . HIS B 1 299 ? 5.27 -4.141 -14.711 1 93.38 299 HIS B CA 1
ATOM 5127 C C . HIS B 1 299 ? 5.211 -4.109 -13.188 1 93.38 299 HIS B C 1
ATOM 5129 O O . HIS B 1 299 ? 5.91 -4.871 -12.516 1 93.38 299 HIS B O 1
ATOM 5135 N N . ILE B 1 300 ? 4.293 -3.379 -12.633 1 96.56 300 ILE B N 1
ATOM 5136 C CA . ILE B 1 300 ? 4.262 -3.07 -11.211 1 96.56 300 ILE B CA 1
ATOM 5137 C C . ILE B 1 300 ? 4.098 -4.355 -10.406 1 96.56 300 ILE B C 1
ATOM 5139 O O . ILE B 1 300 ? 4.902 -4.648 -9.516 1 96.56 300 ILE B O 1
ATOM 5143 N N . THR B 1 301 ? 3.1 -5.195 -10.789 1 97.12 301 THR B N 1
ATOM 5144 C CA . THR B 1 301 ? 2.826 -6.434 -10.07 1 97.12 301 THR B CA 1
ATOM 5145 C C . THR B 1 301 ? 4.043 -7.355 -10.086 1 97.12 301 THR B C 1
ATOM 5147 O O . THR B 1 301 ? 4.473 -7.848 -9.047 1 97.12 301 THR B O 1
ATOM 5150 N N . GLY B 1 302 ? 4.621 -7.5 -11.281 1 96.06 302 GLY B N 1
ATOM 5151 C CA . GLY B 1 302 ? 5.77 -8.375 -11.43 1 96.06 302 GLY B CA 1
ATOM 5152 C C . GLY B 1 302 ? 6.977 -7.91 -10.633 1 96.06 302 GLY B C 1
ATOM 5153 O O . GLY B 1 302 ? 7.66 -8.719 -10 1 96.06 302 GLY B O 1
ATOM 5154 N N . ASN B 1 303 ? 7.254 -6.637 -10.656 1 96.19 303 ASN B N 1
ATOM 5155 C CA . ASN B 1 303 ? 8.406 -6.102 -9.93 1 96.19 303 ASN B CA 1
ATOM 5156 C C . ASN B 1 303 ? 8.203 -6.18 -8.422 1 96.19 303 ASN B C 1
ATOM 5158 O O . ASN B 1 303 ? 9.133 -6.52 -7.684 1 96.19 303 ASN B O 1
ATOM 5162 N N . LEU B 1 304 ? 7.004 -5.879 -7.957 1 96.19 304 LEU B N 1
ATOM 5163 C CA . LEU B 1 304 ? 6.723 -5.98 -6.527 1 96.19 304 LEU B CA 1
ATOM 5164 C C . LEU B 1 304 ? 6.812 -7.43 -6.059 1 96.19 304 LEU B C 1
ATOM 5166 O O . LEU B 1 304 ? 7.387 -7.711 -5.004 1 96.19 304 LEU B O 1
ATOM 5170 N N . MET B 1 305 ? 6.25 -8.312 -6.848 1 93.81 305 MET B N 1
ATOM 5171 C CA . MET B 1 305 ? 6.297 -9.727 -6.488 1 93.81 305 MET B CA 1
ATOM 5172 C C . MET B 1 305 ? 7.73 -10.242 -6.5 1 93.81 305 MET B C 1
ATOM 5174 O O . MET B 1 305 ? 8.117 -11.047 -5.645 1 93.81 305 MET B O 1
ATOM 5178 N N . SER B 1 306 ? 8.539 -9.789 -7.48 1 89.81 306 SER B N 1
ATOM 5179 C CA . SER B 1 306 ? 9.945 -10.164 -7.52 1 89.81 306 SER B CA 1
ATOM 5180 C C . SER B 1 306 ? 10.672 -9.727 -6.254 1 89.81 306 SER B C 1
ATOM 5182 O O . SER B 1 306 ? 11.461 -10.484 -5.684 1 89.81 306 SER B O 1
ATOM 5184 N N . MET B 1 307 ? 10.359 -8.555 -5.832 1 88.75 307 MET B N 1
ATOM 5185 C CA . MET B 1 307 ? 10.977 -8.023 -4.621 1 88.75 307 MET B CA 1
ATOM 5186 C C . MET B 1 307 ? 10.539 -8.805 -3.393 1 88.75 307 MET B C 1
ATOM 5188 O O . MET B 1 307 ? 11.344 -9.078 -2.504 1 88.75 307 MET B O 1
ATOM 5192 N N . LEU B 1 308 ? 9.25 -9.148 -3.357 1 87.38 308 LEU B N 1
ATOM 5193 C CA . LEU B 1 308 ? 8.727 -9.93 -2.238 1 87.38 308 LEU B CA 1
ATOM 5194 C C . LEU B 1 308 ? 9.398 -11.297 -2.172 1 87.38 308 LEU B C 1
ATOM 5196 O O . LEU B 1 308 ? 9.703 -11.789 -1.084 1 87.38 308 LEU B O 1
ATOM 5200 N N . MET B 1 309 ? 9.68 -11.859 -3.291 1 83.69 309 MET B N 1
ATOM 5201 C CA . MET B 1 309 ? 10.312 -13.172 -3.348 1 83.69 309 MET B CA 1
ATOM 5202 C C . MET B 1 309 ? 11.742 -13.109 -2.828 1 83.69 309 MET B C 1
ATOM 5204 O O . MET B 1 309 ? 12.242 -14.078 -2.256 1 83.69 309 MET B O 1
ATOM 5208 N N . LEU B 1 310 ? 12.383 -11.992 -2.971 1 78.75 310 LEU B N 1
ATOM 5209 C CA . LEU B 1 310 ? 13.719 -11.797 -2.416 1 78.75 310 LEU B CA 1
ATOM 5210 C C . LEU B 1 310 ? 13.703 -11.969 -0.901 1 78.75 310 LEU B C 1
ATOM 5212 O O . LEU B 1 310 ? 14.672 -12.477 -0.324 1 78.75 310 LEU B O 1
ATOM 5216 N N . ALA B 1 311 ? 12.555 -11.539 -0.372 1 76.5 311 ALA B N 1
ATOM 5217 C CA . ALA B 1 311 ? 12.461 -11.578 1.085 1 76.5 311 ALA B CA 1
ATOM 5218 C C . ALA B 1 311 ? 11.977 -12.945 1.567 1 76.5 311 ALA B C 1
ATOM 5220 O O . ALA B 1 311 ? 12.258 -13.344 2.699 1 76.5 311 ALA B O 1
ATOM 5221 N N . PHE B 1 312 ? 11.336 -13.703 0.688 1 77.31 312 PHE B N 1
ATOM 5222 C CA . PHE B 1 312 ? 10.594 -14.844 1.21 1 77.31 312 PHE B CA 1
ATOM 5223 C C . PHE B 1 312 ? 11.086 -16.141 0.575 1 77.31 312 PHE B C 1
ATOM 5225 O O . PHE B 1 312 ? 10.852 -17.219 1.109 1 77.31 312 PHE B O 1
ATOM 5232 N N . ALA B 1 313 ? 11.664 -16.031 -0.56 1 72 313 ALA B N 1
ATOM 5233 C CA . ALA B 1 313 ? 12.008 -17.25 -1.266 1 72 313 ALA B CA 1
ATOM 5234 C C . ALA B 1 313 ? 13.5 -17.547 -1.17 1 72 313 ALA B C 1
ATOM 5236 O O . ALA B 1 313 ? 14.234 -16.828 -0.483 1 72 313 ALA B O 1
ATOM 5237 N N . ASP B 1 314 ? 13.898 -18.625 -1.69 1 71.56 314 ASP B N 1
ATOM 5238 C CA . ASP B 1 314 ? 15.281 -19.094 -1.682 1 71.56 314 ASP B CA 1
ATOM 5239 C C . ASP B 1 314 ? 16.188 -18.141 -2.449 1 71.56 314 ASP B C 1
ATOM 5241 O O . ASP B 1 314 ? 15.711 -17.328 -3.244 1 71.56 314 ASP B O 1
ATOM 5245 N N . SER B 1 315 ? 17.422 -18.312 -2.133 1 69.38 315 SER B N 1
ATOM 5246 C CA . SER B 1 315 ? 18.422 -17.516 -2.824 1 69.38 315 SER B CA 1
ATOM 5247 C C . SER B 1 315 ? 18.312 -17.672 -4.336 1 69.38 315 SER B C 1
ATOM 5249 O O . SER B 1 315 ? 18.188 -18.781 -4.844 1 69.38 315 SER B O 1
ATOM 5251 N N . GLY B 1 316 ? 18.172 -16.578 -5.016 1 76.12 316 GLY B N 1
ATOM 5252 C CA . GLY B 1 316 ? 18.125 -16.562 -6.469 1 76.12 316 GLY B CA 1
ATOM 5253 C C . GLY B 1 316 ? 16.719 -16.547 -7.027 1 76.12 316 GLY B C 1
ATOM 5254 O O . GLY B 1 316 ? 16.531 -16.484 -8.242 1 76.12 316 GLY B O 1
ATOM 5255 N N . SER B 1 317 ? 15.719 -16.625 -6.16 1 82.25 317 SER B N 1
ATOM 5256 C CA . SER B 1 317 ? 14.336 -16.531 -6.609 1 82.25 317 SER B CA 1
ATOM 5257 C C . SER B 1 317 ? 14.086 -15.195 -7.312 1 82.25 317 SER B C 1
ATOM 5259 O O . SER B 1 317 ? 14.594 -14.156 -6.891 1 82.25 317 SER B O 1
ATOM 5261 N N . ARG B 1 318 ? 13.305 -15.297 -8.438 1 84.38 318 ARG B N 1
ATOM 5262 C CA . ARG B 1 318 ? 13.047 -14.086 -9.211 1 84.38 318 ARG B CA 1
ATOM 5263 C C . ARG B 1 318 ? 11.984 -14.336 -10.273 1 84.38 318 ARG B C 1
ATOM 5265 O O . ARG B 1 318 ? 11.766 -15.477 -10.688 1 84.38 318 ARG B O 1
ATOM 5272 N N . GLU B 1 319 ? 11.375 -13.25 -10.625 1 92.88 319 GLU B N 1
ATOM 5273 C CA . GLU B 1 319 ? 10.617 -13.289 -11.875 1 92.88 319 GLU B CA 1
ATOM 5274 C C . GLU B 1 319 ? 11.531 -13.109 -13.086 1 92.88 319 GLU B C 1
ATOM 5276 O O . GLU B 1 319 ? 12.57 -12.461 -12.992 1 92.88 319 GLU B O 1
ATOM 5281 N N . ARG B 1 320 ? 11.18 -13.68 -14.156 1 94.69 320 ARG B N 1
ATOM 5282 C CA . ARG B 1 320 ? 12.008 -13.68 -15.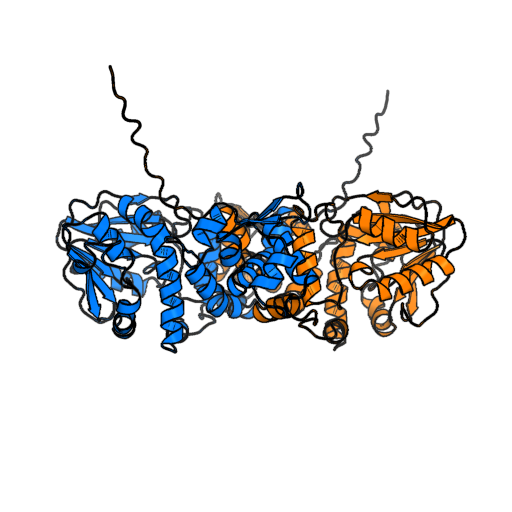359 1 94.69 320 ARG B CA 1
ATOM 5283 C C . ARG B 1 320 ? 11.242 -13.125 -16.547 1 94.69 320 ARG B C 1
ATOM 5285 O O . ARG B 1 320 ? 10.016 -12.977 -16.5 1 94.69 320 ARG B O 1
ATOM 5292 N N . THR B 1 321 ? 12.016 -12.734 -17.562 1 96.75 321 THR B N 1
ATOM 5293 C CA . THR B 1 321 ? 11.422 -12.336 -18.828 1 96.75 321 THR B CA 1
ATOM 5294 C C . THR B 1 321 ? 11.133 -13.555 -19.703 1 96.75 321 THR B C 1
ATOM 5296 O O . THR B 1 321 ? 11.594 -14.656 -19.391 1 96.75 321 THR B O 1
ATOM 5299 N N . ALA B 1 322 ? 10.312 -13.297 -20.766 1 97.94 322 ALA B N 1
ATOM 5300 C CA . ALA B 1 322 ? 10.039 -14.367 -21.719 1 97.94 322 ALA B CA 1
ATOM 5301 C C . ALA B 1 322 ? 11.32 -14.891 -22.344 1 97.94 322 ALA B C 1
ATOM 5303 O O . ALA B 1 322 ? 11.5 -16.109 -22.5 1 97.94 322 ALA B O 1
ATOM 5304 N N . GLN B 1 323 ? 12.234 -14.008 -22.609 1 97.88 323 GLN B N 1
ATOM 5305 C CA . GLN B 1 323 ? 13.5 -14.391 -23.219 1 97.88 323 GLN B CA 1
ATOM 5306 C C . GLN B 1 323 ? 14.336 -15.234 -22.266 1 97.88 323 GLN B C 1
ATOM 5308 O O . GLN B 1 323 ? 14.969 -16.203 -22.688 1 97.88 323 GLN B O 1
ATOM 5313 N N . GLU B 1 324 ? 14.359 -14.852 -21.047 1 96.31 324 GLU B N 1
ATOM 5314 C CA . GLU B 1 324 ? 15.117 -15.609 -20.047 1 96.31 324 GLU B CA 1
ATOM 5315 C C . GLU B 1 324 ? 14.555 -17.016 -19.891 1 96.31 324 GLU B C 1
ATOM 5317 O O . GLU B 1 324 ? 15.312 -17.984 -19.75 1 96.31 324 GLU B O 1
ATOM 5322 N N . TYR B 1 325 ? 13.242 -17.172 -19.891 1 97.62 325 TYR B N 1
ATOM 5323 C CA . TYR B 1 325 ? 12.641 -18.5 -19.797 1 97.62 325 TYR B CA 1
ATOM 5324 C C . TYR B 1 325 ? 12.945 -19.312 -21.062 1 97.62 325 TYR B C 1
ATOM 5326 O O . TYR B 1 325 ? 13.188 -20.516 -20.969 1 97.62 325 TYR B O 1
ATOM 5334 N N . LYS B 1 326 ? 12.852 -18.641 -22.219 1 98.25 326 LYS B N 1
ATOM 5335 C CA . LYS B 1 326 ? 13.188 -19.328 -23.469 1 98.25 326 LYS B CA 1
ATOM 5336 C C . LYS B 1 326 ? 14.602 -19.891 -23.406 1 98.25 326 LYS B C 1
ATOM 5338 O O . LYS B 1 326 ? 14.82 -21.062 -23.766 1 98.25 326 LYS B O 1
ATOM 5343 N N . GLU B 1 327 ? 15.539 -19.062 -22.938 1 97.88 327 GLU B N 1
ATOM 5344 C CA . GLU B 1 327 ? 16.922 -19.5 -22.828 1 97.88 327 GLU B CA 1
ATOM 5345 C C . GLU B 1 327 ? 17.062 -20.656 -21.828 1 97.88 327 GLU B C 1
ATOM 5347 O O . GLU B 1 327 ? 17.781 -21.625 -22.078 1 97.88 327 GLU B O 1
ATOM 5352 N N . LEU B 1 328 ? 16.406 -20.516 -20.75 1 97 328 LEU B N 1
ATOM 5353 C CA . LEU B 1 328 ? 16.438 -21.531 -19.688 1 97 328 LEU B CA 1
ATOM 5354 C C . LEU B 1 328 ? 15.93 -22.875 -20.219 1 97 328 LEU B C 1
ATOM 5356 O O . LEU B 1 328 ? 16.547 -23.906 -19.969 1 97 328 LEU B O 1
ATOM 5360 N N . LEU B 1 329 ? 14.844 -22.891 -20.922 1 98.5 329 LEU B N 1
ATOM 5361 C CA . LEU B 1 329 ? 14.211 -24.094 -21.422 1 98.5 329 LEU B CA 1
ATOM 5362 C C . LEU B 1 329 ? 15.023 -24.703 -22.562 1 98.5 329 LEU B C 1
ATOM 5364 O O . LEU B 1 329 ? 15.219 -25.922 -22.625 1 98.5 329 LEU B O 1
ATOM 5368 N N . GLN B 1 330 ? 15.531 -23.875 -23.422 1 98.5 330 GLN B N 1
ATOM 5369 C CA . GLN B 1 330 ? 16.312 -24.344 -24.562 1 98.5 330 GLN B CA 1
ATOM 5370 C C . GLN B 1 330 ? 17.625 -24.969 -24.094 1 98.5 330 GLN B C 1
ATOM 5372 O O . GLN B 1 330 ? 18.125 -25.906 -24.719 1 98.5 330 GLN B O 1
ATOM 5377 N N . LYS B 1 331 ? 18.156 -24.438 -23.047 1 97.94 331 LYS B N 1
ATOM 5378 C CA . LYS B 1 331 ? 19.359 -25 -22.453 1 97.94 331 LYS B CA 1
ATOM 5379 C C . LYS B 1 331 ? 19.188 -26.484 -22.172 1 97.94 331 LYS B C 1
ATOM 5381 O O . LYS B 1 331 ? 20.156 -27.25 -22.203 1 97.94 331 LYS B O 1
ATOM 5386 N N . HIS B 1 332 ? 18.016 -26.953 -21.922 1 98 332 HIS B N 1
ATOM 5387 C CA . HIS B 1 332 ? 17.766 -28.344 -21.562 1 98 332 HIS B CA 1
ATOM 5388 C C . HIS B 1 332 ? 17.219 -29.141 -22.75 1 98 332 HIS B C 1
ATOM 5390 O O . HIS B 1 332 ? 16.875 -30.312 -22.609 1 98 332 HIS B O 1
ATOM 5396 N N . GLY B 1 333 ? 17.094 -28.5 -23.875 1 98.44 333 GLY B N 1
ATOM 5397 C CA . GLY B 1 333 ? 16.781 -29.234 -25.094 1 98.44 333 GLY B CA 1
ATOM 5398 C C . GLY B 1 333 ? 15.367 -28.984 -25.578 1 98.44 333 GLY B C 1
ATOM 5399 O O . GLY B 1 333 ? 14.977 -29.469 -26.656 1 98.44 333 GLY B O 1
ATOM 5400 N N . PHE B 1 334 ? 14.57 -28.219 -24.891 1 98.81 334 PHE B N 1
ATOM 5401 C CA . PHE B 1 334 ? 13.211 -27.922 -25.328 1 98.81 334 PHE B CA 1
ATOM 5402 C C . PHE B 1 334 ? 13.227 -27.062 -26.594 1 98.81 334 PHE B C 1
ATOM 5404 O O . PHE B 1 334 ? 14.133 -26.25 -26.797 1 98.81 334 PHE B O 1
ATOM 5411 N N . VAL B 1 335 ? 12.195 -27.234 -27.375 1 98.56 335 VAL B N 1
ATOM 5412 C CA . VAL B 1 335 ? 12.047 -26.469 -28.594 1 98.56 335 VAL B CA 1
ATOM 5413 C C . VAL B 1 335 ? 10.641 -25.859 -28.656 1 98.56 335 VAL B C 1
ATOM 5415 O O . VAL B 1 335 ? 9.82 -26.094 -27.766 1 98.56 335 VAL B O 1
ATOM 5418 N N . ASN B 1 336 ? 10.391 -24.969 -29.656 1 98.06 336 ASN B N 1
ATOM 5419 C CA . ASN B 1 336 ? 9.102 -24.312 -29.859 1 98.06 336 ASN B CA 1
ATOM 5420 C C . ASN B 1 336 ? 8.617 -23.625 -28.594 1 98.06 336 ASN B C 1
ATOM 5422 O O . ASN B 1 336 ? 7.48 -23.844 -28.156 1 98.06 336 ASN B O 1
ATOM 5426 N N . VAL B 1 337 ? 9.531 -22.969 -27.953 1 98.62 337 VAL B N 1
ATOM 5427 C CA . VAL B 1 337 ? 9.203 -22.266 -26.719 1 98.62 337 VAL B CA 1
ATOM 5428 C C . VAL B 1 337 ? 8.344 -21.047 -27.031 1 98.62 337 VAL B C 1
ATOM 5430 O O . VAL B 1 337 ? 8.789 -20.125 -27.734 1 98.62 337 VAL B O 1
ATOM 5433 N N . GLN B 1 338 ? 7.145 -21.016 -26.531 1 98.56 338 GLN B N 1
ATOM 5434 C CA . GLN B 1 338 ? 6.211 -19.906 -26.734 1 98.56 338 GLN B CA 1
ATOM 5435 C C . GLN B 1 338 ? 5.785 -19.312 -25.391 1 98.56 338 GLN B C 1
ATOM 5437 O O . GLN B 1 338 ? 5.445 -20.031 -24.453 1 98.56 338 GLN B O 1
ATOM 5442 N N . ALA B 1 339 ? 5.875 -18.016 -25.297 1 98.44 339 ALA B N 1
ATOM 5443 C CA . ALA B 1 339 ? 5.406 -17.281 -24.125 1 98.44 339 ALA B CA 1
ATOM 5444 C C . ALA B 1 339 ? 4.215 -16.391 -24.469 1 98.44 339 ALA B C 1
ATOM 5446 O O . ALA B 1 339 ? 4.18 -15.781 -25.531 1 98.44 339 ALA B O 1
ATOM 5447 N N . ARG B 1 340 ? 3.254 -16.344 -23.625 1 97.75 340 ARG B N 1
ATOM 5448 C CA . ARG B 1 340 ? 2.074 -15.508 -23.812 1 97.75 340 ARG B CA 1
ATOM 5449 C C . ARG B 1 340 ? 1.734 -14.758 -22.531 1 97.75 340 ARG B C 1
ATOM 5451 O O . ARG B 1 340 ? 1.56 -15.367 -21.469 1 97.75 340 ARG B O 1
ATOM 5458 N N . THR B 1 341 ? 1.697 -13.438 -22.625 1 95.06 341 THR B N 1
ATOM 5459 C CA . THR B 1 341 ? 1.11 -12.641 -21.547 1 95.06 341 THR B CA 1
ATOM 5460 C C . THR B 1 341 ? -0.406 -12.812 -21.516 1 95.06 341 THR B C 1
ATOM 5462 O O . THR B 1 341 ? -1.062 -12.758 -22.562 1 95.06 341 THR B O 1
ATOM 5465 N N . THR B 1 342 ? -0.903 -13.055 -20.312 1 93.56 342 THR B N 1
ATOM 5466 C CA . THR B 1 342 ? -2.342 -13.25 -20.172 1 93.56 342 THR B CA 1
ATOM 5467 C C . THR B 1 342 ? -2.982 -12.062 -19.453 1 93.56 342 THR B C 1
ATOM 5469 O O . THR B 1 342 ? -2.301 -11.086 -19.125 1 93.56 342 THR B O 1
ATOM 5472 N N . ASP B 1 343 ? -4.305 -12.133 -19.266 1 89.5 343 ASP B N 1
ATOM 5473 C CA . ASP B 1 343 ? -5.031 -11.086 -18.547 1 89.5 343 ASP B CA 1
ATOM 5474 C C . ASP B 1 343 ? -5.07 -11.375 -17.047 1 89.5 343 ASP B C 1
ATOM 5476 O O . ASP B 1 343 ? -5.629 -10.594 -16.281 1 89.5 343 ASP B O 1
ATOM 5480 N N . ALA B 1 344 ? -4.449 -12.516 -16.688 1 93.5 344 ALA B N 1
ATOM 5481 C CA . ALA B 1 344 ? -4.352 -12.82 -15.266 1 93.5 344 ALA B CA 1
ATOM 5482 C C . ALA B 1 344 ? -3.381 -11.867 -14.57 1 93.5 344 ALA B C 1
ATOM 5484 O O . ALA B 1 344 ? -2.422 -11.391 -15.18 1 93.5 344 ALA B O 1
ATOM 5485 N N . ALA B 1 345 ? -3.602 -11.617 -13.32 1 93.44 345 ALA B N 1
ATOM 5486 C CA . ALA B 1 345 ? -2.809 -10.648 -12.57 1 93.44 345 ALA B CA 1
ATOM 5487 C C . ALA B 1 345 ? -1.429 -11.211 -12.234 1 93.44 345 ALA B C 1
ATOM 5489 O O . ALA B 1 345 ? -0.441 -10.477 -12.219 1 93.44 345 ALA B O 1
ATOM 5490 N N . PHE B 1 346 ? -1.388 -12.523 -11.969 1 96.38 346 PHE B N 1
ATOM 5491 C CA . PHE B 1 346 ? -0.162 -13.078 -11.406 1 96.38 346 PHE B CA 1
ATOM 5492 C C . PHE B 1 346 ? 0.35 -14.234 -12.258 1 96.38 346 PHE B C 1
ATOM 5494 O O . PHE B 1 346 ? 1.125 -15.07 -11.781 1 96.38 346 PHE B O 1
ATOM 5501 N N . CYS B 1 347 ? -0.15 -14.344 -13.477 1 95.56 347 CYS B N 1
ATOM 5502 C CA . CYS B 1 347 ? 0.249 -15.562 -14.164 1 95.56 347 CYS B CA 1
ATOM 5503 C C . CYS B 1 347 ? 0.219 -15.367 -15.68 1 95.56 347 CYS B C 1
ATOM 5505 O O . CYS B 1 347 ? -0.821 -15.031 -16.25 1 95.56 347 CYS B O 1
ATOM 5507 N N . ASP B 1 348 ? 1.295 -15.508 -16.281 1 97.75 348 ASP B N 1
ATOM 5508 C CA . ASP B 1 348 ? 1.471 -15.672 -17.719 1 97.75 348 ASP B CA 1
ATOM 5509 C C . ASP B 1 348 ? 1.857 -17.109 -18.062 1 97.75 348 ASP B C 1
ATOM 5511 O O . ASP B 1 348 ? 2.055 -17.938 -17.172 1 97.75 348 ASP B O 1
ATOM 5515 N N . ALA B 1 349 ? 1.841 -17.438 -19.359 1 98.62 349 ALA B N 1
ATOM 5516 C CA . ALA B 1 349 ? 2.002 -18.844 -19.734 1 98.62 349 ALA B CA 1
ATOM 5517 C C . ALA B 1 349 ? 3.203 -19.031 -20.672 1 98.62 349 ALA B C 1
ATOM 5519 O O . ALA B 1 349 ? 3.445 -18.203 -21.547 1 98.62 349 ALA B O 1
ATOM 5520 N N . ILE B 1 350 ? 3.998 -20 -20.453 1 98.81 350 ILE B N 1
ATOM 5521 C CA . ILE B 1 350 ? 5.07 -20.453 -21.344 1 98.81 350 ILE B CA 1
ATOM 5522 C C . ILE B 1 350 ? 4.895 -21.922 -21.656 1 98.81 350 ILE B C 1
ATOM 5524 O O . ILE B 1 350 ? 4.723 -22.75 -20.766 1 98.81 350 ILE B O 1
ATOM 5528 N N . LEU B 1 351 ? 4.879 -22.328 -22.922 1 98.81 351 LEU B N 1
ATOM 5529 C CA . LEU B 1 351 ? 4.801 -23.719 -23.359 1 98.81 351 LEU B CA 1
ATOM 5530 C C . LEU B 1 351 ? 6.035 -24.094 -24.172 1 98.81 351 LEU B C 1
ATOM 5532 O O . LEU B 1 351 ? 6.48 -23.312 -25.031 1 98.81 351 LEU B O 1
ATOM 5536 N N . ALA B 1 352 ? 6.617 -25.156 -23.859 1 98.81 352 ALA B N 1
ATOM 5537 C CA . ALA B 1 352 ? 7.77 -25.688 -24.594 1 98.81 352 ALA B CA 1
ATOM 5538 C C . ALA B 1 352 ? 7.609 -27.188 -24.859 1 98.81 352 ALA B C 1
ATOM 5540 O O . ALA B 1 352 ? 6.926 -27.891 -24.109 1 98.81 352 ALA B O 1
ATOM 5541 N N . ILE B 1 353 ? 8.25 -27.656 -25.953 1 98.75 353 ILE B N 1
ATOM 5542 C CA . ILE B 1 353 ? 8.031 -29.031 -26.422 1 98.75 353 ILE B CA 1
ATOM 5543 C C . ILE B 1 353 ? 9.367 -29.766 -26.469 1 98.75 353 ILE B C 1
ATOM 5545 O O . ILE B 1 353 ? 10.398 -29.188 -26.812 1 98.75 353 ILE B O 1
ATOM 5549 N N . LYS B 1 354 ? 9.375 -30.984 -26.016 1 98.69 354 LYS B N 1
ATOM 5550 C CA . LYS B 1 354 ? 10.508 -31.875 -26.297 1 98.69 354 LYS B CA 1
ATOM 5551 C C . LYS B 1 354 ? 10.445 -32.406 -27.734 1 98.69 354 LYS B C 1
ATOM 5553 O O . LYS B 1 354 ? 9.422 -32.938 -28.156 1 98.69 354 LYS B O 1
ATOM 5558 N N . PRO B 1 355 ? 11.562 -32.156 -28.422 1 97.88 355 PRO B N 1
ATOM 5559 C CA . PRO B 1 355 ? 11.547 -32.656 -29.797 1 97.88 355 PRO B CA 1
ATOM 5560 C C . PRO B 1 355 ? 11.484 -34.188 -29.875 1 97.88 355 PRO B C 1
ATOM 5562 O O . PRO B 1 355 ? 11.914 -34.875 -28.953 1 97.88 355 PRO B O 1
#

pLDDT: mean 92.0, std 12.49, range [28.7, 98.88]

Sequence (710 aa):
MDGTSIQETKQHPQLPKEFVERVFLGFASTQALFAACKLKIFDSLHEQPNSASGLREKLSTDTHLMGLTMLLDTLVSLQLLHKDTSVVPNQYENTPAADRFLVTTSKHSFTGFVKFFMTQVQPRLTTDNLVRAIQEEETVIGETWKVLYQTKEDILVFHEGFDHLMSIEAPTLLSAFDLGGFTHICDLGGGTGRLAYEASQLYPDKKLTVFELPQVVDVADQFKPCADDYPNRDHVSFIGGDLFTDDLPKADLFTMVRIVHDWGEEKSDLLLGKIFRTLPSGGGVLLGEILLPEDKTGHITGNLMSMLMLAFADSGSRERTAQEYKELLQKHGFVNVQARTTDAAFCDAILAIKPMDGTSIQETKQHPQLPKEFVERVFLGFASTQALFAACKLKIFDSLHEQPNSASGLREKLSTDTHLMGLTMLLDTLVSLQLLHKDTSVVPNQYENTPAADRFLVTTSKHSFTGFVKFFMTQVQPRLTTDNLVRAIQEEETVIGETWKVLYQTKEDILVFHEGFDHLMSIEAPTLLSAFDLGGFTHICDLGGGTGRLAYEASQLYPDKKLTVFELPQVVDVADQFKPCADDYPNRDHVSFIGGDLFTDDLPKADLFTMVRIVHDWGEEKSDLLLGKIFRTLPSGGGVLLGEILLPEDKTGHITGNLMSMLMLAFADSGSRERTAQEYKELLQKHGFVNVQARTTDAAFCDAILAIKP

InterPro domains:
  IPR001077 O-methyltransferase, C-terminal domain [PF00891] (139-334)
  IPR012967 Caffeic acid 3-O-methyltransferase-like, dimerisation domain [PF08100] (23-103)
  IPR016461 O-methyltransferase-like [PIRSF005739] (20-343)
  IPR016461 O-methyltransferase-like [PS51683] (21-354)
  IPR016461 O-methyltransferase-like [PTHR11746] (31-334)
  IPR029063 S-adenosyl-L-methionine-dependent methyltransferase superfamily [G3DSA:3.40.50.150] (109-354)
  IPR029063 S-adenosyl-L-methionine-dependent methyltransferase superfamily [SSF53335] (128-342)
  IPR036388 Winged helix-like DNA-binding domain superfamily [G3DSA:1.10.10.10] (16-102)
  IPR036390 Winged helix DNA-binding domain superfamily [SSF46785] (18-102)

Solvent-accessible surface area (backbone atoms only — not comparable to full-atom values): 36512 Å² total; per-residue (Å²): 134,85,79,75,72,71,73,74,74,76,77,68,68,59,69,56,64,65,51,46,52,38,26,67,42,1,37,55,42,22,39,52,51,48,32,37,58,74,64,38,48,45,48,58,26,66,78,43,65,37,28,60,68,58,45,32,62,72,75,36,80,64,42,28,64,66,39,47,40,40,50,52,29,30,35,30,35,69,64,39,28,43,73,44,74,91,44,87,74,46,30,34,29,55,27,73,64,33,48,42,29,46,13,76,84,34,88,42,15,38,44,37,36,49,50,28,39,61,69,64,42,56,76,61,63,38,49,68,35,45,44,42,12,25,26,60,57,41,28,53,59,50,59,31,65,58,61,49,52,67,42,74,66,39,40,48,41,50,42,41,9,52,40,22,48,34,58,36,39,34,65,56,54,69,60,69,53,90,63,77,87,52,55,28,41,30,28,48,63,36,66,47,31,46,56,50,48,53,41,25,69,78,39,69,85,38,45,28,36,27,37,22,44,52,77,52,53,74,54,20,69,79,58,59,73,55,54,89,85,34,76,45,47,82,47,50,44,78,45,67,41,44,87,84,81,42,85,78,80,87,36,35,26,39,34,33,61,70,46,64,44,46,32,22,69,70,58,38,50,52,46,51,43,52,50,54,71,60,35,46,73,70,11,36,42,40,35,32,36,45,64,33,45,89,86,52,44,71,43,51,57,47,28,48,51,28,46,49,28,38,29,44,25,44,59,63,20,38,63,43,26,58,66,57,50,44,51,58,43,40,74,61,57,38,38,80,64,43,70,45,87,54,77,41,78,71,37,19,35,35,39,31,29,34,103,135,86,78,74,71,73,75,75,73,78,75,69,68,57,69,56,64,65,52,46,50,37,28,65,41,1,37,55,42,23,40,52,52,46,31,36,57,75,65,38,48,46,48,58,26,64,78,42,65,34,27,61,70,58,45,32,62,72,74,37,80,65,42,27,65,68,40,47,40,41,51,52,31,29,36,32,35,70,63,40,30,41,73,44,74,90,45,88,73,45,29,36,29,54,27,73,65,32,48,43,28,48,13,77,84,35,87,41,16,38,45,38,36,50,49,30,38,60,70,64,42,56,76,59,61,38,51,67,34,45,44,42,13,25,27,62,57,40,28,55,58,49,59,30,64,57,61,50,53,65,43,73,66,39,39,48,40,49,42,42,8,50,38,22,49,34,58,36,38,34,65,58,55,67,61,68,54,90,62,77,89,51,54,28,41,31,28,48,64,37,67,47,32,46,56,48,48,55,42,26,69,78,39,69,86,37,44,29,38,28,36,22,44,51,79,52,53,73,54,19,71,81,58,58,74,54,55,89,84,34,77,44,47,81,48,49,43,78,47,66,39,45,85,84,81,42,85,78,79,86,38,36,25,38,34,33,59,70,48,64,42,46,33,23,68,70,58,38,50,53,45,51,42,50,50,54,72,60,34,47,73,71,11,36,41,40,36,30,35,44,65,33,44,89,86,47,43,71,42,51,58,47,29,48,51,28,46,50,28,38,30,47,23,44,60,64,20,40,64,44,26,58,65,55,49,44,53,58,44,40,73,60,58,36,36,81,66,44,69,44,88,54,78,41,77,71,38,19,36,34,39,29,28,34,104

Organism: Nematostella vectensis (NCBI:txid45351)

Secondary structure (DSSP, 8-state):
----------------HHIIIIIITHHHHHHHHHHHHHTTHHHHHHHS-B-HHHHHHHH-TT--HHHHHHHHHHHHHTTSEEEE-SSSS-EEEE-HHHHHHSSTTSTT--HHHHHHIIIIIGGG--HHHHHHHHHHSS-TTSSHHHHHTSSHHHHHHHHHHHHHHHHHHHHHHHTSS--TT-SEEEEET-TTSHHHHHHHHH-TTSEEEEEE-HHHHHHHGGGPPPTTT-TTGGGEEEEE--TTTSPPPP-SEEEEES-GGGS-HHHHHHHHHHHHHHSPTT-EEEEEEPEEPTTS-S-HHHHHHHHHHHHHS-TT---EEHHHHHHHHHTTT-EEEEEE--S-SS-EEEEEE--/----------------HHIIIIIITHHHHHHHHHHHHHTTHHHHHHHS-B-HHHHHHHH-TT--HHHHHHHHHHHHHTTSEEEE-SSSS-EEEE-HHHHHHSSTTSTT--HHHHHHIIIIIGGG--HHHHHHHHHHSS-TTSSHHHHHTSSHHHHHHHHHHHHHHHHHHHHHHHTSS--TT-SEEEEET-TTSHHHHHHHHH-TTSEEEEEE-HHHHHHHGGGPPPTTT-TTGGGEEEEE--TTTSPPPP-SEEEEES-GGGS-HHHHHHHHHHHHHHSPTT-EEEEEEPEEPTTS-S-HHHHHHHHHHHHHS-TT---EEHHHHHHHHHTTT-EEEEEE--S-SS-EEEEEE--

Foldseek 3Di:
DPPPPPPPVVDPDDDDPCCVVCPVCVVVLLVLLLVCLVLQVQQQQLVHWDALVRVCVVSDVPDDSVVSVVSQVSCVVVVQWDWAVVDPPIIIHGDPVCNQARHPPHLLHQSLLSQLCSPPQVVQPDPVLLVCLVPPLQQSVHALCCRQPVDLVSLCSVLSNVLSLCSNCLVQQLVVDDPPVWAEEEEEQCQLCNSVQVVCVVPVRHQYEYEHAPSSVVCSVVSQDDCVVRVSSVSYYYDHDDLQPDQDDATLEYEYEPPLLLDALVSNLRNLLRVLVRHDAFGKYKYKFDAADPVNDDLPLQVVVQSSSSNRGHRHRGHYHLVVVVVSNVVNQWPPWDWADTPRSGTTMIMTGHD/DPPPPPPPPPDPDDDDPCCVVCPVCVVVLLVLLLVCLVLQVQQVQLVHWDALVRVCVVSDVPDDSVVSVVSQVSCVVVVQWDWAVVDPPIIIHGDPVCNQARHPPHLLHQSLLSQLCVPPQVVQPDPVLLVCLVPPLQQSVHALCCRQPVDLVSLCSVLSNVLSLCSNCLVQQLVVDDPPVWAEEEEEQCQLCNSVQVVCVVPVRHQYEYEHAPSSVVCSVVSQDDCVVRVSSVSYYYDHDDLQPDQDDATLEYEYEPPLLLDALVSNLRNLLRVLVRHDAFGKYKYKFDAADPVNDDLPLQVVVQSSSSNRGHRHRGHYHLVVVVVSNVVNPWPPWDWADTPRSGTTMIMTGHD

Nearest PDB structures (foldseek):
  4a6d-assembly1_A  TM=8.940E-01  e=9.975E-33  Homo sapiens
  8tjj-assembly2_B  TM=9.084E-01  e=5.990E-28  uncultured bacterium
  8tjk-assembly1_A  TM=8.825E-01  e=4.633E-27  uncultured bacterium
  4qvg-assembly1_A  TM=7.447E-01  e=5.402E-22  Streptosporangium sibiricum
  3mcz-assembly1_B  TM=8.060E-01  e=8.112E-21  Burkholderia thailandensis E264